Protein AF-A0A850C2I6-F1 (afdb_monomer_lite)

Radius of gyration: 35.93 Å; chains: 1; bounding box: 97×72×107 Å

Foldseek 3Di:
DDDDDDDDDDDDDDDDDDDDDDDDDDDDDDDDDDDDDDDDDDDDDDDDDDDDDDDDDDDDQDWFKKFFQAWWFWFQDQFPQGDGQDIDGHGDIWTFAEAAPLRQWTWTQACSYDVRITIIGNVRIGGPPDDPHYHDPDDDDDDQQFKKFFQAWWFWFQFADPPGDGQDITHGGGMWRFQAAALVLQKTKTQACSYDVRITITGVVRIDIPCSQQGFHADRVGDRPGGGDHDDDDDDDDDDDDAAPDQPDDPVRHPDDDDDDPDDDDDDDDDPSHRPPLDDLVVLVVVLVVVVVVQPDPPADDDVQAGEDEDECCQPRPCSQVSLVSSQVVCVVSVGPGHQYEYEQFLDDGHPPVVSHQAYEYAPPRNVVRPDDDPVNVVVVVVVLVVQVVCCVVPVDRPDAAAEDELLVSLVSLLPDQADARYAREAFDFWWLCVVQPRNGIYGYPDDDLVSRLVSLLSSVVSCVVRVNPHYHYQDCDPVNTPGHCDADPPQGNSSVVSNVVSVVVVVVVD

Structure (mmCIF, N/CA/C/O backbone):
data_AF-A0A850C2I6-F1
#
_entry.id   AF-A0A850C2I6-F1
#
loop_
_atom_site.group_PDB
_atom_site.id
_atom_site.type_symbol
_atom_site.label_atom_id
_atom_site.label_alt_id
_atom_site.label_comp_id
_atom_site.label_asym_id
_atom_site.label_entity_id
_atom_site.label_seq_id
_atom_site.pdbx_PDB_ins_code
_atom_site.Cartn_x
_atom_site.Cartn_y
_atom_site.Cartn_z
_atom_site.occupancy
_atom_site.B_iso_or_equiv
_atom_site.auth_seq_id
_atom_site.auth_comp_id
_atom_site.auth_asym_id
_atom_site.auth_atom_id
_atom_site.pdbx_PDB_model_num
ATOM 1 N N . MET A 1 1 ? 67.016 37.677 40.733 1.00 34.78 1 MET A N 1
ATOM 2 C CA . MET A 1 1 ? 68.246 36.858 40.637 1.00 34.78 1 MET A CA 1
ATOM 3 C C . MET A 1 1 ? 67.847 35.564 39.939 1.00 34.78 1 MET A C 1
ATOM 5 O O . MET A 1 1 ? 66.999 34.876 40.475 1.00 34.78 1 MET A O 1
ATOM 9 N N . SER A 1 2 ? 68.104 35.482 38.627 1.00 32.34 2 SER A N 1
ATOM 10 C CA . SER A 1 2 ? 69.107 34.589 37.995 1.00 32.34 2 SER A CA 1
ATOM 11 C C . SER A 1 2 ? 68.647 33.124 37.946 1.00 32.34 2 SER A C 1
ATOM 13 O O . SER A 1 2 ? 68.238 32.608 38.970 1.00 32.34 2 SER A O 1
ATOM 15 N N . SER A 1 3 ? 68.717 32.350 36.866 1.00 33.16 3 SER A N 1
ATOM 16 C CA . SER A 1 3 ? 68.991 32.517 35.432 1.00 33.16 3 SER A CA 1
ATOM 17 C C . SER A 1 3 ? 68.744 31.123 34.810 1.00 33.16 3 SER A C 1
ATOM 19 O O . SER A 1 3 ? 68.900 30.121 35.499 1.00 33.16 3 SER A O 1
ATOM 21 N N . ALA A 1 4 ? 68.335 31.111 33.540 1.00 38.41 4 ALA A N 1
ATOM 22 C CA . ALA A 1 4 ? 68.356 30.071 32.498 1.00 38.41 4 ALA A CA 1
ATOM 23 C C . ALA A 1 4 ? 68.972 28.670 32.750 1.00 38.41 4 ALA A C 1
ATOM 25 O O . ALA A 1 4 ? 69.993 28.557 33.411 1.00 38.41 4 ALA A O 1
ATOM 26 N N . ILE A 1 5 ? 68.439 27.659 32.029 1.00 30.92 5 ILE A N 1
ATOM 27 C CA . ILE A 1 5 ? 69.133 26.611 31.215 1.00 30.92 5 ILE A CA 1
ATOM 28 C C . ILE A 1 5 ? 68.029 25.711 30.591 1.00 30.92 5 ILE A C 1
ATOM 30 O O . ILE A 1 5 ? 67.216 25.155 31.316 1.00 30.92 5 ILE A O 1
ATOM 34 N N . LYS A 1 6 ? 67.718 25.810 29.286 1.00 30.16 6 LYS A N 1
ATOM 35 C CA . LYS A 1 6 ? 68.297 25.148 28.083 1.00 30.16 6 LYS A CA 1
ATOM 36 C C . LYS A 1 6 ? 68.003 23.636 27.921 1.00 30.16 6 LYS A C 1
ATOM 38 O O . LYS A 1 6 ? 68.657 22.797 28.517 1.00 30.16 6 LYS A O 1
ATOM 43 N N . THR A 1 7 ? 67.020 23.366 27.057 1.00 28.12 7 THR A N 1
ATOM 44 C CA . THR A 1 7 ? 66.983 22.520 25.837 1.00 28.12 7 THR A CA 1
ATOM 45 C C . THR A 1 7 ? 67.950 21.328 25.618 1.00 28.12 7 THR A C 1
ATOM 47 O O . THR A 1 7 ? 69.162 21.517 25.647 1.00 28.12 7 THR A O 1
ATOM 50 N N . PHE A 1 8 ? 67.352 20.209 25.145 1.00 28.72 8 PHE A N 1
ATOM 51 C CA . PHE A 1 8 ? 67.707 19.287 24.020 1.00 28.72 8 PHE A CA 1
ATOM 52 C C . PHE A 1 8 ? 67.906 17.772 24.316 1.00 28.72 8 PHE A C 1
ATOM 54 O O . PHE A 1 8 ? 68.441 17.405 25.353 1.00 28.72 8 PHE A O 1
ATOM 61 N N . LEU A 1 9 ? 67.547 16.967 23.287 1.00 24.50 9 LEU A N 1
ATOM 62 C CA . LEU A 1 9 ? 67.696 15.510 22.994 1.00 24.50 9 LEU A CA 1
ATOM 63 C C . LEU A 1 9 ? 66.529 14.593 23.432 1.00 24.50 9 LEU A C 1
ATOM 65 O O . LEU A 1 9 ? 66.281 14.470 24.621 1.00 24.50 9 LEU A O 1
ATOM 69 N N . LEU A 1 10 ? 65.669 14.015 22.567 1.00 28.14 10 LEU A N 1
ATOM 70 C CA . LEU A 1 10 ? 65.747 13.301 21.258 1.00 28.14 10 LEU A CA 1
ATOM 71 C C . LEU A 1 10 ? 66.178 11.819 21.381 1.00 28.14 10 LEU A C 1
ATOM 73 O O . LEU A 1 10 ? 67.096 11.547 22.145 1.00 28.14 10 LEU A O 1
ATOM 77 N N . ILE A 1 11 ? 65.528 10.938 20.579 1.00 27.48 11 ILE A N 1
ATOM 78 C CA . ILE A 1 11 ? 65.578 9.443 20.428 1.00 27.48 11 ILE A CA 1
ATOM 79 C C . ILE A 1 11 ? 64.220 8.823 20.873 1.00 27.48 11 ILE A C 1
ATOM 81 O O . ILE A 1 11 ? 63.772 9.133 21.967 1.00 27.48 11 ILE A O 1
ATOM 85 N N . ALA A 1 12 ? 63.442 8.000 20.144 1.00 27.25 12 ALA A N 1
ATOM 86 C CA . ALA A 1 12 ? 63.592 7.145 18.948 1.00 27.25 12 ALA A CA 1
ATOM 87 C C . ALA A 1 12 ? 62.207 6.934 18.260 1.00 27.25 12 ALA A C 1
ATOM 89 O O . ALA A 1 12 ? 61.214 6.709 18.943 1.00 27.25 12 ALA A O 1
ATOM 90 N N . SER A 1 13 ? 62.071 7.188 16.950 1.00 29.03 13 SER A N 1
ATOM 91 C CA . SER A 1 13 ? 61.830 6.244 15.826 1.00 29.03 13 SER A CA 1
ATOM 92 C C . SER A 1 13 ? 60.825 5.087 16.019 1.00 29.03 13 SER A C 1
ATOM 94 O O . SER A 1 13 ? 61.103 4.186 16.801 1.00 29.03 13 SER A O 1
ATOM 96 N N . LEU A 1 14 ? 59.781 5.015 15.170 1.00 31.20 14 LEU A N 1
ATOM 97 C CA . LEU A 1 14 ? 59.630 3.949 14.155 1.00 31.20 14 LEU A CA 1
ATOM 98 C C . LEU A 1 14 ? 58.501 4.236 13.122 1.00 31.20 14 LEU A C 1
ATOM 100 O O . LEU A 1 14 ? 57.325 4.291 13.460 1.00 31.20 14 LEU A O 1
ATOM 104 N N . LEU A 1 15 ? 58.938 4.385 11.863 1.00 31.48 15 LEU A N 1
ATOM 105 C CA . LEU A 1 15 ? 58.393 3.875 10.588 1.00 31.48 15 LEU A CA 1
ATOM 106 C C . LEU A 1 15 ? 56.924 4.149 10.188 1.00 31.48 15 LEU A C 1
ATOM 108 O O . LEU A 1 15 ? 56.025 3.366 10.475 1.00 31.48 15 LEU A O 1
ATOM 112 N N . LEU A 1 16 ? 56.738 5.173 9.344 1.00 32.41 16 LEU A N 1
ATOM 113 C CA . LEU A 1 16 ? 55.673 5.235 8.333 1.00 32.41 16 LEU A CA 1
ATOM 114 C C . LEU A 1 16 ? 56.312 5.030 6.953 1.00 32.41 16 LEU A C 1
ATOM 116 O O . LEU A 1 16 ? 57.148 5.827 6.527 1.00 32.41 16 LEU A O 1
ATOM 120 N N . SER A 1 17 ? 55.936 3.949 6.276 1.00 35.84 17 SER A N 1
ATOM 121 C CA . SER A 1 17 ? 56.371 3.599 4.922 1.00 35.84 17 SER A CA 1
ATOM 122 C C . SER A 1 17 ? 55.195 3.682 3.951 1.00 35.84 17 SER A C 1
ATOM 124 O O . SER A 1 17 ? 54.240 2.942 4.154 1.00 35.84 17 SER A O 1
ATOM 126 N N . GLY A 1 18 ? 55.341 4.517 2.908 1.00 33.16 18 GLY A N 1
ATOM 127 C CA . GLY A 1 18 ? 54.742 4.408 1.561 1.00 33.16 18 GLY A CA 1
ATOM 128 C C . GLY A 1 18 ? 53.208 4.466 1.473 1.00 33.16 18 GLY A C 1
ATOM 129 O O . GLY A 1 18 ? 52.499 4.037 2.361 1.00 33.16 18 GLY A O 1
ATOM 130 N N . CYS A 1 19 ? 52.564 4.985 0.439 1.00 33.19 19 CYS A N 1
ATOM 131 C CA . CYS A 1 19 ? 52.992 5.541 -0.832 1.00 33.19 19 CYS A CA 1
ATOM 132 C C . CYS A 1 19 ? 51.952 6.591 -1.243 1.00 33.19 19 CYS A C 1
ATOM 134 O O . CYS A 1 19 ? 50.775 6.502 -0.893 1.00 33.19 19 CYS A O 1
ATOM 136 N N . SER A 1 20 ? 52.408 7.584 -1.994 1.00 38.00 20 SER A N 1
ATOM 137 C CA . SER A 1 20 ? 51.602 8.621 -2.625 1.00 38.00 20 SER A CA 1
ATOM 138 C C . SER A 1 20 ? 50.494 8.012 -3.495 1.00 38.00 20 SER A C 1
ATOM 140 O O . SER A 1 20 ? 50.785 7.263 -4.423 1.00 38.00 20 SER A O 1
ATOM 142 N N . ILE A 1 21 ? 49.231 8.348 -3.218 1.00 35.97 21 ILE A N 1
ATOM 143 C CA . ILE A 1 21 ? 48.127 8.149 -4.163 1.00 35.97 21 ILE A CA 1
ATOM 144 C C . ILE A 1 21 ? 48.178 9.302 -5.166 1.00 35.97 21 ILE A C 1
ATOM 146 O O . ILE A 1 21 ? 47.987 10.463 -4.803 1.00 35.97 21 ILE A O 1
ATOM 150 N N . THR A 1 22 ? 48.450 8.975 -6.425 1.00 36.81 22 THR A N 1
ATOM 151 C CA . THR A 1 22 ? 48.275 9.882 -7.559 1.00 36.81 22 THR A CA 1
ATOM 152 C C . THR A 1 22 ? 46.883 9.646 -8.129 1.00 36.81 22 THR A C 1
ATOM 154 O O . THR A 1 22 ? 46.595 8.568 -8.637 1.00 36.81 22 THR A O 1
ATOM 157 N N . ILE A 1 23 ? 46.015 10.650 -8.033 1.00 35.59 23 ILE A N 1
ATOM 158 C CA . ILE A 1 23 ? 44.737 10.676 -8.748 1.00 35.59 23 ILE A CA 1
ATOM 159 C C . ILE A 1 23 ? 45.027 11.227 -10.147 1.00 35.59 23 ILE A C 1
ATOM 161 O O . ILE A 1 23 ? 45.430 12.383 -10.274 1.00 35.59 23 ILE A O 1
ATOM 165 N N . GLN A 1 24 ? 44.852 10.411 -11.188 1.00 31.45 24 GLN A N 1
ATOM 166 C CA . GLN A 1 24 ? 44.794 10.893 -12.568 1.00 31.45 24 GLN A CA 1
ATOM 167 C C . GLN A 1 24 ? 43.338 11.182 -12.931 1.00 31.45 24 GLN A C 1
ATOM 169 O O . GLN A 1 24 ? 42.506 10.284 -13.006 1.00 31.45 24 GLN A O 1
ATOM 174 N N . THR A 1 25 ? 43.047 12.458 -13.159 1.00 36.81 25 THR A N 1
ATOM 175 C CA . THR A 1 25 ? 41.861 12.924 -13.877 1.00 36.81 25 THR A CA 1
ATOM 176 C C . THR A 1 25 ? 42.320 13.388 -15.253 1.00 36.81 25 THR A C 1
ATOM 178 O O . THR A 1 25 ? 42.954 14.439 -15.353 1.00 36.81 25 THR A O 1
ATOM 181 N N . GLU A 1 26 ? 42.033 12.625 -16.305 1.00 35.72 26 GLU A N 1
ATOM 182 C CA . GLU A 1 26 ? 42.170 13.118 -17.677 1.00 35.72 26 GLU A CA 1
ATOM 183 C C . GLU A 1 26 ? 40.844 13.737 -18.126 1.00 35.72 26 GLU A C 1
ATOM 185 O O . GLU A 1 26 ? 39.823 13.063 -18.230 1.00 35.72 26 GLU A O 1
ATOM 190 N N . PHE A 1 27 ? 40.870 15.046 -18.376 1.00 42.84 27 PHE A N 1
ATOM 191 C CA . PHE A 1 27 ? 39.831 15.753 -19.117 1.00 42.84 27 PHE A CA 1
ATOM 192 C C . PHE A 1 27 ? 40.335 15.960 -20.552 1.00 42.84 27 PHE A C 1
ATOM 194 O O . PHE A 1 27 ? 41.453 16.462 -20.718 1.00 42.84 27 PHE A O 1
ATOM 201 N N . PRO A 1 28 ? 39.555 15.649 -21.602 1.00 44.72 28 PRO A N 1
ATOM 202 C CA . PRO A 1 28 ? 39.941 16.021 -22.955 1.00 44.72 28 PRO A CA 1
ATOM 203 C C . PRO A 1 28 ? 39.934 17.551 -23.099 1.00 44.72 28 PRO A C 1
ATOM 205 O O . PRO A 1 28 ? 38.946 18.226 -22.808 1.00 44.72 28 PRO A O 1
ATOM 208 N N . THR A 1 29 ? 41.066 18.102 -23.541 1.00 39.16 29 THR A N 1
ATOM 209 C CA . THR A 1 29 ? 41.227 19.531 -23.846 1.00 39.16 29 THR A CA 1
ATOM 210 C C . THR A 1 29 ? 40.663 19.831 -25.242 1.00 39.16 29 THR A C 1
ATOM 212 O O . THR A 1 29 ? 40.948 19.082 -26.178 1.00 39.16 29 THR A O 1
ATOM 215 N N . PRO A 1 30 ? 39.899 20.923 -25.421 1.00 46.47 30 PRO A N 1
ATOM 216 C CA . PRO A 1 30 ? 39.322 21.298 -26.708 1.00 46.47 30 PRO A CA 1
ATOM 217 C C . PRO A 1 30 ? 40.388 21.843 -27.670 1.00 46.47 30 PRO A C 1
ATOM 219 O O . PRO A 1 30 ? 41.152 22.747 -27.328 1.00 46.47 30 PRO A O 1
ATOM 222 N N . THR A 1 31 ? 40.420 21.329 -28.900 1.00 40.97 31 THR A N 1
ATOM 223 C CA . THR A 1 31 ? 41.246 21.885 -29.982 1.00 40.97 31 THR A CA 1
ATOM 224 C C . THR A 1 31 ? 40.537 23.076 -30.633 1.00 40.97 31 THR A C 1
ATOM 226 O O . THR A 1 31 ? 39.399 22.969 -31.086 1.00 40.97 31 THR A O 1
ATOM 229 N N . ALA A 1 32 ? 41.220 24.222 -30.663 1.00 43.06 32 ALA A N 1
ATOM 230 C CA . ALA A 1 32 ? 40.790 25.463 -31.310 1.00 43.06 32 ALA A CA 1
ATOM 231 C C . ALA A 1 32 ? 41.057 25.445 -32.841 1.00 43.06 32 ALA A C 1
ATOM 233 O O . ALA A 1 32 ? 41.843 24.620 -33.312 1.00 43.06 32 ALA A O 1
ATOM 234 N N . PRO A 1 33 ? 40.412 26.328 -33.631 1.00 47.94 33 PRO A N 1
ATOM 235 C CA . PRO A 1 33 ? 40.212 26.143 -35.067 1.00 47.94 33 PRO A CA 1
ATOM 236 C C . PRO A 1 33 ? 41.362 26.693 -35.924 1.00 47.94 33 PRO A C 1
ATOM 238 O O . PRO A 1 33 ? 42.059 27.631 -35.536 1.00 47.94 33 PRO A O 1
ATOM 241 N N . ILE A 1 34 ? 41.501 26.157 -37.139 1.00 43.28 34 ILE A N 1
ATOM 242 C CA . ILE A 1 34 ? 42.380 26.696 -38.188 1.00 43.28 34 ILE A CA 1
ATOM 243 C C . ILE A 1 34 ? 41.547 27.623 -39.095 1.00 43.28 34 ILE A C 1
ATOM 245 O O . ILE A 1 34 ? 40.468 27.213 -39.528 1.00 43.28 34 ILE A O 1
ATOM 249 N N . PRO A 1 35 ? 42.007 28.847 -39.419 1.00 50.50 35 PRO A N 1
ATOM 250 C CA . PRO A 1 35 ? 41.309 29.735 -40.338 1.00 50.50 35 PRO A CA 1
ATOM 251 C C . PRO A 1 35 ? 41.769 29.491 -41.780 1.00 50.50 35 PRO A C 1
ATOM 253 O O . PRO A 1 35 ? 42.966 29.498 -42.063 1.00 50.50 35 PRO A O 1
ATOM 256 N N . VAL A 1 36 ? 40.826 29.358 -42.714 1.00 38.47 36 VAL A N 1
ATOM 257 C CA . VAL A 1 36 ? 41.088 29.560 -44.146 1.00 38.47 36 VAL A CA 1
ATOM 258 C C . VAL A 1 36 ? 39.922 30.349 -44.733 1.00 38.47 36 VAL A C 1
ATOM 260 O O . VAL A 1 36 ? 38.773 29.913 -44.693 1.00 38.47 36 VAL A O 1
ATOM 263 N N . THR A 1 37 ? 40.227 31.537 -45.249 1.00 36.25 37 THR A N 1
ATOM 264 C CA . THR A 1 37 ? 39.271 32.474 -45.847 1.00 36.25 37 THR A CA 1
ATOM 265 C C . THR A 1 37 ? 39.436 32.507 -47.370 1.00 36.25 37 THR A C 1
ATOM 267 O O . THR A 1 37 ? 40.558 32.456 -47.864 1.00 36.25 37 THR A O 1
ATOM 270 N N . ALA A 1 38 ? 38.296 32.726 -48.044 1.00 35.28 38 ALA A N 1
ATOM 271 C CA . ALA A 1 38 ? 38.068 33.269 -49.396 1.00 35.28 38 ALA A CA 1
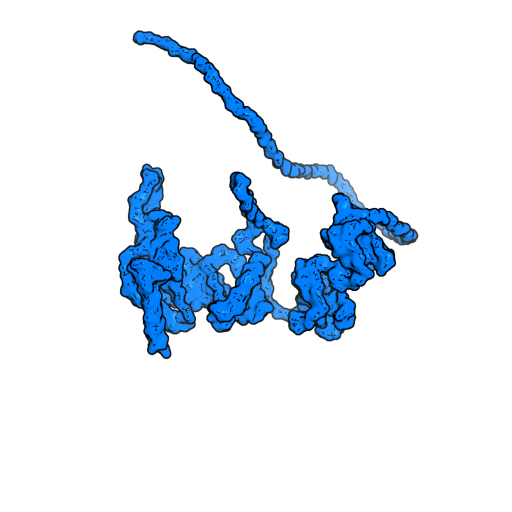ATOM 272 C C . ALA A 1 38 ? 37.863 32.300 -50.588 1.00 35.28 38 ALA A C 1
ATOM 274 O O . ALA A 1 38 ? 38.775 31.981 -51.340 1.00 35.28 38 ALA A O 1
ATOM 275 N N . THR A 1 39 ? 36.580 31.958 -50.786 1.00 47.75 39 THR A N 1
ATOM 276 C CA . THR A 1 39 ? 35.733 32.219 -51.983 1.00 47.75 39 THR A CA 1
ATOM 277 C C . THR A 1 39 ? 36.267 31.980 -53.400 1.00 47.75 39 THR A C 1
ATOM 279 O O . THR A 1 39 ? 37.060 32.785 -53.873 1.00 47.75 39 THR A O 1
ATOM 282 N N . LEU A 1 40 ? 35.603 31.069 -54.138 1.00 40.97 40 LEU A N 1
ATOM 283 C CA . LEU A 1 40 ? 34.998 31.303 -55.471 1.00 40.97 40 LEU A CA 1
ATOM 284 C C . LEU A 1 40 ? 33.783 30.349 -55.705 1.00 40.97 40 LEU A C 1
ATOM 286 O O . LEU A 1 40 ? 33.758 29.266 -55.120 1.00 40.97 40 LEU A O 1
ATOM 290 N N . PRO A 1 41 ? 32.762 30.747 -56.502 1.00 47.50 41 PRO A N 1
ATOM 291 C CA . PRO A 1 41 ? 31.489 30.024 -56.689 1.00 47.50 41 PRO A CA 1
ATOM 292 C C . PRO A 1 41 ? 31.565 28.842 -57.688 1.00 47.50 41 PRO A C 1
ATOM 294 O O . PRO A 1 41 ? 32.517 28.754 -58.465 1.00 47.50 41 PRO A O 1
ATOM 297 N N . PRO A 1 42 ? 30.569 27.926 -57.687 1.00 47.22 42 PRO A N 1
ATOM 298 C CA . PRO A 1 42 ? 30.652 26.630 -58.364 1.00 47.22 42 PRO A CA 1
ATOM 299 C C . PRO A 1 42 ? 30.435 26.710 -59.881 1.00 47.22 42 PRO A C 1
ATOM 301 O O . PRO A 1 42 ? 29.573 27.439 -60.365 1.00 47.22 42 PRO A O 1
ATOM 304 N N . THR A 1 43 ? 31.169 25.876 -60.623 1.00 42.34 43 THR A N 1
ATOM 305 C CA . THR A 1 43 ? 30.879 25.523 -62.023 1.00 42.34 43 THR A CA 1
ATOM 306 C C . THR A 1 43 ? 30.516 24.040 -62.073 1.00 42.34 43 THR A C 1
ATOM 308 O O . THR A 1 43 ? 31.260 23.210 -61.554 1.00 42.34 43 THR A O 1
ATOM 311 N N . SER A 1 44 ? 29.359 23.702 -62.645 1.00 46.34 44 SER A N 1
ATOM 312 C CA . SER A 1 44 ? 28.890 22.324 -62.799 1.00 46.34 44 SER A CA 1
ATOM 313 C C . SER A 1 44 ? 29.487 21.666 -64.048 1.00 46.34 44 SER A C 1
ATOM 315 O O . SER A 1 44 ? 29.383 22.193 -65.154 1.00 46.34 44 SER A O 1
ATOM 317 N N . THR A 1 45 ? 30.059 20.474 -63.868 1.00 41.09 45 THR A N 1
ATOM 318 C CA . THR A 1 45 ? 30.574 19.605 -64.941 1.00 41.09 45 THR A CA 1
ATOM 319 C C . THR A 1 45 ? 29.838 18.256 -64.862 1.00 41.09 45 THR A C 1
ATOM 321 O O . THR A 1 45 ? 29.598 17.778 -63.750 1.00 41.09 45 THR A O 1
ATOM 324 N N . PRO A 1 46 ? 29.413 17.653 -65.990 1.00 45.25 46 PRO A N 1
ATOM 325 C CA . PRO A 1 46 ? 28.479 16.524 -65.995 1.00 45.25 46 PRO A CA 1
ATOM 326 C C . PRO A 1 46 ? 29.101 15.205 -65.506 1.00 45.25 46 PRO A C 1
ATOM 328 O O . PRO A 1 46 ? 30.296 14.959 -65.663 1.00 45.25 46 PRO A O 1
ATOM 331 N N . ARG A 1 47 ? 28.251 14.348 -64.924 1.00 44.66 47 ARG A N 1
ATOM 332 C CA . ARG A 1 47 ? 28.608 13.060 -64.307 1.00 44.66 47 ARG A CA 1
ATOM 333 C C . ARG A 1 47 ? 28.920 11.983 -65.369 1.00 44.66 47 ARG A C 1
ATOM 335 O O . ARG A 1 47 ? 28.064 11.744 -66.221 1.00 44.66 47 ARG A O 1
ATOM 342 N N . PRO A 1 48 ? 30.077 11.297 -65.307 1.00 46.69 48 PRO A N 1
ATOM 343 C CA . PRO A 1 48 ? 30.344 10.099 -66.103 1.00 46.69 48 PRO A CA 1
ATOM 344 C C . PRO A 1 48 ? 29.561 8.883 -65.575 1.00 46.69 48 PRO A C 1
ATOM 346 O O . PRO A 1 48 ? 29.307 8.762 -64.377 1.00 46.69 48 PRO A O 1
ATOM 349 N N . SER A 1 49 ? 29.162 7.998 -66.491 1.00 47.09 49 SER A N 1
ATOM 350 C CA . SER A 1 49 ? 28.461 6.738 -66.209 1.00 47.09 49 SER A CA 1
ATOM 351 C C . SER A 1 49 ? 29.482 5.598 -66.115 1.00 47.09 49 SER A C 1
ATOM 353 O O . SER A 1 49 ? 30.308 5.456 -67.017 1.00 47.09 49 SER A O 1
ATOM 355 N N . GLU A 1 50 ? 29.456 4.816 -65.034 1.00 42.03 50 GLU A N 1
ATOM 356 C CA . GLU A 1 50 ? 30.394 3.708 -64.809 1.00 42.03 50 GLU A CA 1
ATOM 357 C C . GLU A 1 50 ? 29.867 2.379 -65.370 1.00 42.03 50 GLU A C 1
ATOM 359 O O . GLU A 1 50 ? 28.686 2.055 -65.279 1.00 42.03 50 GLU A O 1
ATOM 364 N N . THR A 1 51 ? 30.789 1.617 -65.961 1.00 37.97 51 THR A N 1
ATOM 365 C CA . THR A 1 51 ? 30.613 0.238 -66.436 1.00 37.97 51 THR A CA 1
ATOM 366 C C . THR A 1 51 ? 30.930 -0.731 -65.292 1.00 37.97 51 THR A C 1
ATOM 368 O O . THR A 1 51 ? 31.944 -0.555 -64.621 1.00 37.97 51 THR A O 1
ATOM 371 N N . SER A 1 52 ? 30.097 -1.752 -65.072 1.00 34.38 52 SER A N 1
ATOM 372 C CA . SER A 1 52 ? 30.237 -2.714 -63.966 1.00 34.38 52 SER A CA 1
ATOM 373 C C . SER A 1 52 ? 31.429 -3.670 -64.133 1.00 34.38 52 SER A C 1
ATOM 375 O O . SER A 1 52 ? 31.583 -4.304 -65.179 1.00 34.38 52 SER A O 1
ATOM 377 N N . THR A 1 53 ? 32.230 -3.817 -63.077 1.00 35.94 53 THR A N 1
ATOM 378 C CA . THR A 1 53 ? 33.341 -4.776 -62.924 1.00 35.94 53 THR A CA 1
ATOM 379 C C . THR A 1 53 ? 32.851 -6.205 -62.615 1.00 35.94 53 THR A C 1
ATOM 381 O O . THR A 1 53 ? 31.756 -6.370 -62.076 1.00 35.94 53 THR A O 1
ATOM 384 N N . PRO A 1 54 ? 33.637 -7.258 -62.938 1.00 39.56 54 PRO A N 1
ATOM 385 C CA . PRO A 1 54 ? 33.260 -8.647 -62.674 1.00 39.56 54 PRO A CA 1
ATOM 386 C C . PRO A 1 54 ? 33.317 -8.980 -61.169 1.00 39.56 54 PRO A C 1
ATOM 388 O O . PRO A 1 54 ? 34.113 -8.373 -60.446 1.00 39.56 54 PRO A O 1
ATOM 391 N N . PRO A 1 55 ? 32.494 -9.935 -60.690 1.00 39.28 55 PRO A N 1
ATOM 392 C CA . PRO A 1 55 ? 32.344 -10.206 -59.265 1.00 39.28 55 PRO A CA 1
ATOM 393 C C . PRO A 1 55 ? 33.629 -10.795 -58.649 1.00 39.28 55 PRO A C 1
ATOM 395 O O . PRO A 1 55 ? 34.275 -11.644 -59.271 1.00 39.28 55 PRO A O 1
ATOM 398 N N . PRO A 1 56 ? 34.009 -10.365 -57.433 1.00 37.19 56 PRO A N 1
ATOM 399 C CA . PRO A 1 56 ? 35.170 -10.882 -56.716 1.00 37.19 56 PRO A CA 1
ATOM 400 C C . PRO A 1 56 ? 34.935 -12.314 -56.206 1.00 37.19 56 PRO A C 1
ATOM 402 O O . PRO A 1 56 ? 33.827 -12.673 -55.810 1.00 37.19 56 PRO A O 1
ATOM 405 N N . SER A 1 57 ? 35.992 -13.133 -56.187 1.00 38.31 57 SER A N 1
ATOM 406 C CA . SER A 1 57 ? 35.976 -14.480 -55.599 1.00 38.31 57 SER A CA 1
ATOM 407 C C . SER A 1 57 ? 35.664 -14.434 -54.098 1.00 38.31 57 SER A C 1
ATOM 409 O O . SER A 1 57 ? 36.228 -13.612 -53.375 1.00 38.31 57 SER A O 1
ATOM 411 N N . ALA A 1 58 ? 34.795 -15.337 -53.630 1.00 36.94 58 ALA A N 1
ATOM 412 C CA . ALA A 1 58 ? 34.350 -15.402 -52.238 1.00 36.94 58 ALA A CA 1
ATOM 413 C C . ALA A 1 58 ? 35.513 -15.678 -51.253 1.00 36.94 58 ALA A C 1
ATOM 415 O O . ALA A 1 58 ? 36.395 -16.490 -51.558 1.00 36.94 58 ALA A O 1
ATOM 416 N N . PRO A 1 59 ? 35.533 -15.031 -50.071 1.00 38.97 59 PRO A N 1
ATOM 417 C CA . PRO A 1 59 ? 36.595 -15.195 -49.081 1.00 38.97 59 PRO A CA 1
ATOM 418 C C . PRO A 1 59 ? 36.628 -16.625 -48.520 1.00 38.97 59 PRO A C 1
ATOM 420 O O . PRO A 1 59 ? 35.607 -17.175 -48.114 1.00 38.97 59 PRO A O 1
ATOM 423 N N . THR A 1 60 ? 37.819 -17.229 -48.462 1.00 45.16 60 THR A N 1
ATOM 424 C CA . THR A 1 60 ? 38.045 -18.490 -47.738 1.00 45.16 60 THR A CA 1
ATOM 425 C C . THR A 1 60 ? 38.138 -18.178 -46.244 1.00 45.16 60 THR A C 1
ATOM 427 O O . THR A 1 60 ? 39.144 -17.643 -45.785 1.00 45.16 60 THR A O 1
ATOM 430 N N . ILE A 1 61 ? 37.069 -18.461 -45.498 1.00 58.03 61 ILE A N 1
ATOM 431 C CA . ILE A 1 61 ? 37.010 -18.295 -44.039 1.00 58.03 61 ILE A CA 1
ATOM 432 C C . ILE A 1 61 ? 37.889 -19.381 -43.403 1.00 58.03 61 ILE A C 1
ATOM 434 O O . ILE A 1 61 ? 37.683 -20.566 -43.660 1.00 58.03 61 ILE A O 1
ATOM 438 N N . VAL A 1 62 ? 38.874 -18.996 -42.588 1.00 69.38 62 VAL A N 1
ATOM 439 C CA . VAL A 1 62 ? 39.657 -19.955 -41.794 1.00 69.38 62 VAL A CA 1
ATOM 440 C C . VAL A 1 62 ? 38.803 -20.372 -40.588 1.00 69.38 62 VAL A C 1
ATOM 442 O O . VAL A 1 62 ? 38.446 -19.497 -39.799 1.00 69.38 62 VAL A O 1
ATOM 445 N N . PRO A 1 63 ? 38.436 -21.659 -40.431 1.00 78.00 63 PRO A N 1
ATOM 446 C CA . PRO A 1 63 ? 37.623 -22.100 -39.303 1.00 78.00 63 PRO A CA 1
ATOM 447 C C . PRO A 1 63 ? 38.398 -22.006 -37.983 1.00 78.00 63 PRO A C 1
ATOM 449 O O . PRO A 1 63 ? 39.555 -22.424 -37.898 1.00 78.00 63 PRO A O 1
ATOM 452 N N . VAL A 1 64 ? 37.737 -21.510 -36.941 1.00 87.25 64 VAL A N 1
ATOM 453 C CA . VAL A 1 64 ? 38.254 -21.452 -35.568 1.00 87.25 64 VAL A CA 1
ATOM 454 C C . VAL A 1 64 ? 37.903 -22.746 -34.837 1.00 87.25 64 VAL A C 1
ATOM 456 O O . VAL A 1 64 ? 36.780 -23.231 -34.951 1.00 87.25 64 VAL A O 1
ATOM 459 N N . GLN A 1 65 ? 38.829 -23.329 -34.073 1.00 87.81 65 GLN A N 1
ATOM 460 C CA . GLN A 1 65 ? 38.497 -24.492 -33.245 1.00 87.81 65 GLN A CA 1
ATOM 461 C C . GLN A 1 65 ? 37.764 -24.091 -31.960 1.00 87.81 65 GLN A C 1
ATOM 463 O O . GLN A 1 65 ? 38.173 -23.165 -31.261 1.00 87.81 65 GLN A O 1
ATOM 468 N N . GLY A 1 66 ? 36.719 -24.847 -31.630 1.00 88.81 66 GLY A N 1
ATOM 469 C CA . GLY A 1 66 ? 36.045 -24.820 -30.336 1.00 88.81 66 GLY A CA 1
ATOM 470 C C . GLY A 1 66 ? 35.913 -26.224 -29.751 1.00 88.81 66 GLY A C 1
ATOM 471 O O . GLY A 1 66 ? 36.009 -27.214 -30.474 1.00 88.81 66 GLY A O 1
ATOM 472 N N . THR A 1 67 ? 35.690 -26.321 -28.444 1.00 91.44 67 THR A N 1
ATOM 473 C CA . THR A 1 67 ? 35.442 -27.585 -27.737 1.00 91.44 67 THR A CA 1
ATOM 474 C C . THR A 1 67 ? 34.106 -27.512 -27.015 1.00 91.44 67 THR A C 1
ATOM 476 O O . THR A 1 67 ? 33.844 -26.558 -26.289 1.00 91.44 67 THR A O 1
ATOM 479 N N . THR A 1 68 ? 33.237 -28.501 -27.204 1.00 89.75 68 THR A N 1
ATOM 480 C CA . THR A 1 68 ? 31.944 -28.536 -26.506 1.00 89.75 68 THR A CA 1
ATOM 481 C C . THR A 1 68 ? 32.130 -28.836 -25.016 1.00 89.75 68 THR A C 1
ATOM 483 O O . THR A 1 68 ? 32.833 -29.777 -24.657 1.00 89.75 68 THR A O 1
ATOM 486 N N . SER A 1 69 ? 31.470 -28.094 -24.126 1.00 86.75 69 SER A N 1
ATOM 487 C CA . SER A 1 69 ? 31.519 -28.349 -22.673 1.00 86.75 69 SER A CA 1
ATOM 488 C C . SER A 1 69 ? 30.475 -29.375 -22.208 1.00 86.75 69 SER A C 1
ATOM 490 O O . SER A 1 69 ? 30.609 -29.988 -21.149 1.00 86.75 69 SER A O 1
ATOM 492 N N . THR A 1 70 ? 29.436 -29.607 -23.015 1.00 86.88 70 THR A N 1
ATOM 493 C CA . THR A 1 70 ? 28.352 -30.562 -22.747 1.00 86.88 70 THR A CA 1
ATOM 494 C C . THR A 1 70 ? 27.854 -31.224 -24.037 1.00 86.88 70 THR A C 1
ATOM 496 O O . THR A 1 70 ? 28.291 -30.883 -25.136 1.00 86.88 70 THR A O 1
ATOM 499 N N . GLN A 1 71 ? 26.949 -32.196 -23.906 1.00 88.69 71 GLN A N 1
ATOM 500 C CA . GLN A 1 71 ? 26.223 -32.765 -25.038 1.00 88.69 71 GLN A CA 1
ATOM 501 C C . GLN A 1 71 ? 25.320 -31.691 -25.657 1.00 88.69 71 GLN A C 1
ATOM 503 O O . GLN A 1 71 ? 24.509 -31.085 -24.957 1.00 88.69 71 GLN A O 1
ATOM 508 N N . LEU A 1 72 ? 25.459 -31.461 -26.962 1.00 88.50 72 LEU A N 1
ATOM 509 C CA . LEU A 1 72 ? 24.889 -30.301 -27.638 1.00 88.50 72 LEU A CA 1
ATOM 510 C C . LEU A 1 72 ? 24.095 -30.702 -28.880 1.00 88.50 72 LEU A C 1
ATOM 512 O O . LEU A 1 72 ? 24.596 -31.423 -29.743 1.00 88.50 72 LEU A O 1
ATOM 516 N N . ASN A 1 73 ? 22.862 -30.208 -28.976 1.00 90.00 73 ASN A N 1
ATOM 517 C CA . ASN A 1 73 ? 22.044 -30.370 -30.173 1.00 90.00 73 ASN A CA 1
ATOM 518 C C . ASN A 1 73 ? 22.608 -29.509 -31.306 1.00 90.00 73 ASN A C 1
ATOM 520 O O . ASN A 1 73 ? 22.847 -28.314 -31.124 1.00 90.00 73 ASN A O 1
ATOM 524 N N . VAL A 1 74 ? 22.774 -30.124 -32.472 1.00 89.75 74 VAL A N 1
ATOM 525 C CA . VAL A 1 74 ? 23.155 -29.468 -33.721 1.00 89.75 74 VAL A CA 1
ATOM 526 C C . VAL A 1 74 ? 21.888 -29.130 -34.479 1.00 89.75 74 VAL A C 1
ATOM 528 O O . VAL A 1 74 ? 21.049 -30.007 -34.688 1.00 89.75 74 VAL A O 1
ATOM 531 N N . ARG A 1 75 ? 21.727 -27.869 -34.869 1.00 89.50 75 ARG A N 1
ATOM 532 C CA . ARG A 1 75 ? 20.472 -27.353 -35.422 1.00 89.50 75 ARG A CA 1
ATOM 533 C C . ARG A 1 75 ? 20.649 -26.763 -36.810 1.00 89.50 75 ARG A C 1
ATOM 535 O O . ARG A 1 75 ? 21.738 -26.311 -37.156 1.00 89.50 75 ARG A O 1
ATOM 542 N N . ALA A 1 76 ? 19.577 -26.788 -37.595 1.00 82.75 76 ALA A N 1
ATOM 543 C CA . ALA A 1 76 ? 19.563 -26.219 -38.941 1.00 82.75 76 ALA A CA 1
ATOM 544 C C . ALA A 1 76 ? 19.674 -24.682 -38.938 1.00 82.75 76 ALA A C 1
ATOM 546 O O . ALA A 1 76 ? 20.384 -24.132 -39.771 1.00 82.75 76 ALA A O 1
ATOM 547 N N . GLU A 1 77 ? 19.065 -24.013 -37.956 1.00 81.88 77 GLU A N 1
ATOM 548 C CA . GLU A 1 77 ? 19.029 -22.553 -37.782 1.00 81.88 77 GLU A CA 1
ATOM 549 C C . GLU A 1 77 ? 19.463 -22.144 -36.354 1.00 81.88 77 GLU A C 1
ATOM 551 O O . GLU A 1 77 ? 19.398 -22.978 -35.438 1.00 81.88 77 GLU A O 1
ATOM 556 N N . PRO A 1 78 ? 19.889 -20.881 -36.118 1.00 79.12 78 PRO A N 1
ATOM 557 C CA . PRO A 1 78 ? 20.327 -20.380 -34.808 1.00 79.12 78 PRO A CA 1
ATOM 558 C C . PRO A 1 78 ? 19.136 -20.114 -33.867 1.00 79.12 78 PRO A C 1
ATOM 560 O O . PRO A 1 78 ? 18.866 -18.987 -33.451 1.00 79.12 78 PRO A O 1
ATOM 563 N N . SER A 1 79 ? 18.379 -21.167 -33.564 1.00 77.94 79 SER A N 1
ATOM 564 C CA . SER A 1 79 ? 17.156 -21.103 -32.767 1.00 77.94 79 SER A CA 1
ATOM 565 C C . SER A 1 79 ? 16.887 -22.414 -32.033 1.00 77.94 79 SER A C 1
ATOM 567 O O . SER A 1 79 ? 17.073 -23.504 -32.580 1.00 77.94 79 SER A O 1
ATOM 569 N N . THR A 1 80 ? 16.394 -22.340 -30.796 1.00 74.81 80 THR A N 1
ATOM 570 C CA . THR A 1 80 ? 16.083 -23.531 -29.987 1.00 74.81 80 THR A CA 1
ATOM 571 C C . THR A 1 80 ? 14.884 -24.345 -30.481 1.00 74.81 80 THR A C 1
ATOM 573 O O . THR A 1 80 ? 14.741 -25.507 -30.087 1.00 74.81 80 THR A O 1
ATOM 576 N N . VAL A 1 81 ? 14.067 -23.785 -31.374 1.00 71.88 81 VAL A N 1
ATOM 577 C CA . VAL A 1 81 ? 12.933 -24.481 -32.009 1.00 71.88 81 VAL A CA 1
ATOM 578 C C . VAL A 1 81 ? 13.254 -25.003 -33.407 1.00 71.88 81 VAL A C 1
ATOM 580 O O . VAL A 1 81 ? 12.430 -25.682 -34.007 1.00 71.88 81 VAL A O 1
ATOM 583 N N . SER A 1 82 ? 14.452 -24.722 -33.925 1.00 76.62 82 SER A N 1
ATOM 584 C CA . SER A 1 82 ? 14.899 -25.260 -35.208 1.00 76.62 82 SER A CA 1
ATOM 585 C C . SER A 1 82 ? 15.013 -26.783 -35.168 1.00 76.62 82 SER A C 1
ATOM 587 O O . SER A 1 82 ? 15.397 -27.360 -34.142 1.00 76.62 82 SER A O 1
ATOM 589 N N . GLU A 1 83 ? 14.808 -27.413 -36.330 1.00 79.50 83 GLU A N 1
ATOM 590 C CA . GLU A 1 83 ? 15.087 -28.831 -36.554 1.00 79.50 83 GLU A CA 1
ATOM 591 C C . GLU A 1 83 ? 16.471 -29.206 -36.006 1.00 79.50 83 GLU A C 1
ATOM 593 O O . GLU A 1 83 ? 17.464 -28.501 -36.222 1.00 79.50 83 GLU A O 1
ATOM 598 N N . THR A 1 84 ? 16.514 -30.312 -35.261 1.00 87.75 84 THR A N 1
ATOM 599 C CA . THR A 1 84 ? 17.753 -30.882 -34.732 1.00 87.75 84 THR A CA 1
ATOM 600 C C . THR A 1 84 ? 18.304 -31.875 -35.746 1.00 87.75 84 THR A C 1
ATOM 602 O O . THR A 1 84 ? 17.724 -32.935 -35.959 1.00 87.75 84 THR A O 1
ATOM 605 N N . LEU A 1 85 ? 19.444 -31.536 -36.339 1.00 87.62 85 LEU A N 1
ATOM 606 C CA . LEU A 1 85 ? 20.142 -32.343 -37.339 1.00 87.62 85 LEU A CA 1
ATOM 607 C C . LEU A 1 85 ? 20.967 -33.469 -36.707 1.00 87.62 85 LEU A C 1
ATOM 609 O O . LEU A 1 85 ? 21.268 -34.471 -37.352 1.00 87.62 85 LEU A O 1
ATOM 613 N N . GLY A 1 86 ? 21.351 -33.310 -35.441 1.00 88.81 86 GLY A N 1
ATOM 614 C CA . GLY A 1 86 ? 22.133 -34.306 -34.727 1.00 88.81 86 GLY A CA 1
ATOM 615 C C . GLY A 1 86 ? 22.539 -33.857 -33.334 1.00 88.81 86 GLY A C 1
ATOM 616 O O . GLY A 1 86 ? 22.073 -32.838 -32.823 1.00 88.81 86 GLY A O 1
ATOM 617 N N . ILE A 1 87 ? 23.415 -34.638 -32.705 1.00 88.62 87 ILE A N 1
ATOM 618 C CA . ILE A 1 87 ? 23.927 -34.358 -31.365 1.00 88.62 87 ILE A CA 1
ATOM 619 C C . ILE A 1 87 ? 25.442 -34.548 -31.355 1.00 88.62 87 ILE A C 1
ATOM 621 O O . ILE A 1 87 ? 25.946 -35.572 -31.815 1.00 88.62 87 ILE A O 1
ATOM 625 N N . ILE A 1 88 ? 26.157 -33.574 -30.800 1.00 90.25 88 ILE A N 1
ATOM 626 C CA . ILE A 1 88 ? 27.598 -33.638 -30.552 1.00 90.25 88 ILE A CA 1
ATOM 627 C C . ILE A 1 88 ? 27.811 -33.953 -29.071 1.00 90.25 88 ILE A C 1
ATOM 629 O O . ILE A 1 88 ? 27.166 -33.369 -28.201 1.00 90.25 88 ILE A O 1
ATOM 633 N N . ALA A 1 89 ? 28.691 -34.906 -28.767 1.00 90.56 89 ALA A N 1
ATOM 634 C CA . ALA A 1 89 ? 29.005 -35.274 -27.389 1.00 90.56 89 ALA A CA 1
ATOM 635 C C . ALA A 1 89 ? 29.812 -34.171 -26.679 1.00 90.56 89 ALA A C 1
ATOM 637 O O . ALA A 1 89 ? 30.470 -33.355 -27.324 1.00 90.56 89 ALA A O 1
ATOM 638 N N . ALA A 1 90 ? 29.805 -34.175 -25.346 1.00 86.12 90 ALA A N 1
ATOM 639 C CA . ALA A 1 90 ? 30.670 -33.302 -24.554 1.00 86.12 90 ALA A CA 1
ATOM 640 C C . ALA A 1 90 ? 32.160 -33.559 -24.850 1.00 86.12 90 ALA A C 1
ATOM 642 O O . ALA A 1 90 ? 32.546 -34.689 -25.151 1.00 86.12 90 ALA A O 1
ATOM 643 N N . ASN A 1 91 ? 32.991 -32.528 -24.702 1.00 88.38 91 ASN A N 1
ATOM 644 C CA . ASN A 1 91 ? 34.437 -32.532 -24.940 1.00 88.38 91 ASN A CA 1
ATOM 645 C C . ASN A 1 91 ? 34.838 -32.898 -26.380 1.00 88.38 91 ASN A C 1
ATOM 647 O O . ASN A 1 91 ? 35.895 -33.488 -26.607 1.00 88.38 91 ASN A O 1
ATOM 651 N N . THR A 1 92 ? 33.994 -32.565 -27.358 1.00 89.88 92 THR A N 1
ATOM 652 C CA . THR A 1 92 ? 34.270 -32.802 -28.780 1.00 89.88 92 THR A CA 1
ATOM 653 C C . THR A 1 92 ? 34.801 -31.525 -29.425 1.00 89.88 92 THR A C 1
ATOM 655 O O . THR A 1 92 ? 34.234 -30.450 -29.231 1.00 89.88 92 THR A O 1
ATOM 658 N N . SER A 1 93 ? 35.875 -31.646 -30.210 1.00 89.06 93 SER A N 1
ATOM 659 C CA . SER A 1 93 ? 36.416 -30.539 -31.007 1.00 89.06 93 SER A CA 1
ATOM 660 C C . SER A 1 93 ? 35.546 -30.293 -32.243 1.00 89.06 93 SER A C 1
ATOM 662 O O . SER A 1 93 ? 35.193 -31.232 -32.960 1.00 89.06 93 SER A O 1
ATOM 664 N N . ILE A 1 94 ? 35.196 -29.030 -32.477 1.00 91.38 94 ILE A N 1
ATOM 665 C CA . ILE A 1 94 ? 34.348 -28.554 -33.574 1.00 91.38 94 ILE A CA 1
ATOM 666 C C . ILE A 1 94 ? 35.001 -27.365 -34.282 1.00 91.38 94 ILE A C 1
ATOM 668 O O . ILE A 1 94 ? 35.828 -26.655 -33.710 1.00 91.38 94 ILE A O 1
ATOM 672 N N . GLN A 1 95 ? 34.622 -27.138 -35.539 1.00 90.62 95 GLN A N 1
ATOM 673 C CA . GLN A 1 95 ? 35.137 -26.041 -36.359 1.00 90.62 95 GLN A CA 1
ATOM 674 C C . GLN A 1 95 ? 34.068 -24.968 -36.551 1.00 90.62 95 GLN A C 1
ATOM 676 O O . GLN A 1 95 ? 33.072 -25.213 -37.224 1.00 90.62 95 GLN A O 1
ATOM 681 N N . ILE A 1 96 ? 34.292 -23.793 -35.969 1.00 91.50 96 ILE A N 1
ATOM 682 C CA . ILE A 1 96 ? 33.429 -22.614 -36.020 1.00 91.50 96 ILE A CA 1
ATOM 683 C C . ILE A 1 96 ? 33.802 -21.770 -37.240 1.00 91.50 96 ILE A C 1
ATOM 685 O O . ILE A 1 96 ? 34.965 -21.431 -37.445 1.00 91.50 96 ILE A O 1
ATOM 689 N N . VAL A 1 97 ? 32.807 -21.406 -38.039 1.00 88.81 97 VAL A N 1
ATOM 690 C CA . VAL A 1 97 ? 32.964 -20.635 -39.283 1.00 88.81 97 VAL A CA 1
ATOM 691 C C . VAL A 1 97 ? 32.186 -19.322 -39.282 1.00 88.81 97 VAL A C 1
ATOM 693 O O . VAL A 1 97 ? 32.372 -18.507 -40.181 1.00 88.81 97 VAL A O 1
ATOM 696 N N . GLY A 1 98 ? 31.343 -19.088 -38.278 1.00 86.31 98 GLY A N 1
ATOM 697 C CA . GLY A 1 98 ? 30.543 -17.874 -38.175 1.00 86.31 98 GLY A CA 1
ATOM 698 C C . GLY A 1 98 ? 29.800 -17.775 -36.850 1.00 86.31 98 GLY A C 1
ATOM 699 O O . GLY A 1 98 ? 29.798 -18.720 -36.060 1.00 86.31 98 GLY A O 1
ATOM 700 N N . ARG A 1 99 ? 29.154 -16.636 -36.616 1.00 86.06 99 ARG A N 1
ATOM 701 C CA . ARG A 1 99 ? 28.264 -16.403 -35.468 1.00 86.06 99 ARG A CA 1
ATOM 702 C C . ARG A 1 99 ? 26.996 -15.687 -35.879 1.00 86.06 99 ARG A C 1
ATOM 704 O O . ARG A 1 99 ? 27.019 -14.953 -36.860 1.00 86.06 99 ARG A O 1
ATOM 711 N N . ASP A 1 100 ? 25.919 -15.855 -35.130 1.00 81.94 100 ASP A N 1
ATOM 712 C CA . ASP A 1 100 ? 24.698 -15.091 -35.376 1.00 81.94 100 ASP A CA 1
ATOM 713 C C . ASP A 1 100 ? 24.891 -13.613 -34.964 1.00 81.94 100 ASP A C 1
ATOM 715 O O . ASP A 1 100 ? 25.829 -13.290 -34.222 1.00 81.94 100 ASP A O 1
ATOM 719 N N . PRO A 1 101 ? 24.014 -12.691 -35.401 1.00 70.75 101 PRO A N 1
ATOM 720 C CA . PRO A 1 101 ? 24.099 -11.276 -35.033 1.00 70.75 101 PRO A CA 1
ATOM 721 C C . PRO A 1 101 ? 24.058 -11.016 -33.522 1.00 70.75 101 PRO A C 1
ATOM 723 O O . PRO A 1 101 ? 24.593 -10.005 -33.068 1.00 70.75 101 PRO A O 1
ATOM 726 N N . GLY A 1 102 ? 23.441 -11.912 -32.746 1.00 62.88 102 GLY A N 1
ATOM 727 C CA . GLY A 1 102 ? 23.398 -11.851 -31.288 1.00 62.88 102 GLY A CA 1
ATOM 728 C C . GLY A 1 102 ? 24.607 -12.479 -30.590 1.00 62.88 102 GLY A C 1
ATOM 729 O O . GLY A 1 102 ? 24.784 -12.246 -29.397 1.00 62.88 102 GLY A O 1
ATOM 730 N N . GLY A 1 103 ? 25.447 -13.241 -31.298 1.00 75.19 103 GLY A N 1
ATOM 731 C CA . GLY A 1 103 ? 26.601 -13.945 -30.730 1.00 75.19 103 GLY A CA 1
ATOM 732 C C . GLY A 1 103 ? 26.245 -15.107 -29.792 1.00 75.19 103 GLY A C 1
ATOM 733 O O . GLY A 1 103 ? 27.097 -15.552 -29.025 1.00 75.19 103 GLY A O 1
ATOM 734 N N . ASN A 1 104 ? 25.005 -15.590 -29.837 1.00 77.81 104 ASN A N 1
ATOM 735 C CA . ASN A 1 104 ? 24.474 -16.662 -28.993 1.00 77.81 104 ASN A CA 1
ATOM 736 C C . ASN A 1 104 ? 24.612 -18.049 -29.632 1.00 77.81 104 ASN A C 1
ATOM 738 O O . ASN A 1 104 ? 24.475 -19.065 -28.946 1.00 77.81 104 ASN A O 1
ATOM 742 N N . TRP A 1 105 ? 24.902 -18.102 -30.928 1.00 87.06 105 TRP A N 1
ATOM 743 C CA . TRP A 1 105 ? 25.054 -19.309 -31.720 1.00 87.06 105 TRP A CA 1
ATOM 744 C C . TRP A 1 105 ? 26.335 -19.249 -32.546 1.00 87.06 105 TRP A C 1
ATOM 746 O O . TRP A 1 105 ? 26.632 -18.256 -33.212 1.00 87.06 105 TRP A O 1
ATOM 756 N N . TRP A 1 106 ? 27.071 -20.357 -32.547 1.00 90.44 106 TRP A N 1
ATOM 757 C CA . TRP A 1 106 ? 28.170 -20.585 -33.474 1.00 90.44 106 TRP A CA 1
ATOM 758 C C . TRP A 1 106 ? 27.665 -21.370 -34.675 1.00 90.44 106 TRP A C 1
ATOM 760 O O . TRP A 1 106 ? 27.037 -22.420 -34.517 1.00 90.44 106 TRP A O 1
ATOM 770 N N . GLN A 1 107 ? 27.986 -20.893 -35.874 1.00 91.31 107 GLN A N 1
ATOM 771 C CA . GLN A 1 107 ? 27.878 -21.702 -37.076 1.00 91.31 107 GLN A CA 1
ATOM 772 C C . GLN A 1 107 ? 29.123 -22.580 -37.165 1.00 91.31 107 GLN A C 1
ATOM 774 O O . GLN A 1 107 ? 30.248 -22.079 -37.126 1.00 91.31 107 GLN A O 1
ATOM 779 N N . ILE A 1 108 ? 28.921 -23.884 -37.288 1.00 92.75 108 ILE A N 1
ATOM 780 C CA . ILE A 1 108 ? 29.969 -24.895 -37.352 1.00 92.75 108 ILE A CA 1
ATOM 781 C C . ILE A 1 108 ? 29.937 -25.636 -38.682 1.00 92.75 108 ILE A C 1
ATOM 783 O O . ILE A 1 108 ? 28.894 -25.714 -39.329 1.00 92.75 108 ILE A O 1
ATOM 787 N N . LEU A 1 109 ? 31.066 -26.225 -39.067 1.00 89.75 109 LEU A N 1
ATOM 788 C CA . LEU A 1 109 ? 31.096 -27.215 -40.139 1.00 89.75 109 LEU A CA 1
ATOM 789 C C . LEU A 1 109 ? 30.467 -28.521 -39.649 1.00 89.75 109 LEU A C 1
ATOM 791 O O . LEU A 1 109 ? 30.883 -29.088 -38.638 1.00 89.75 109 LEU A O 1
ATOM 795 N N . TYR A 1 110 ? 29.453 -28.985 -40.371 1.00 90.06 110 TYR A N 1
ATOM 796 C CA . TYR A 1 110 ? 28.700 -30.187 -40.051 1.00 90.06 110 TYR A CA 1
ATOM 797 C C . TYR A 1 110 ? 28.140 -30.805 -41.333 1.00 90.06 110 TYR A C 1
ATOM 799 O O . TYR A 1 110 ? 27.278 -30.218 -41.983 1.00 90.06 110 TYR A O 1
ATOM 807 N N . GLU A 1 111 ? 28.620 -31.995 -41.703 1.00 84.94 111 GLU A N 1
ATOM 808 C CA . GLU A 1 111 ? 28.330 -32.615 -43.009 1.00 84.94 111 GLU A CA 1
ATOM 809 C C . GLU A 1 111 ? 26.836 -32.845 -43.275 1.00 84.94 111 GLU A C 1
ATOM 811 O O . GLU A 1 111 ? 26.404 -32.778 -44.421 1.00 84.94 111 GLU A O 1
ATOM 816 N N . ALA A 1 112 ? 26.043 -33.096 -42.229 1.00 80.06 112 ALA A N 1
ATOM 817 C CA . ALA A 1 112 ? 24.605 -33.330 -42.357 1.00 80.06 112 ALA A CA 1
ATOM 818 C C . ALA A 1 112 ? 23.765 -32.038 -42.417 1.00 80.06 112 ALA A C 1
ATOM 820 O O . ALA A 1 112 ? 22.545 -32.116 -42.536 1.00 80.06 112 ALA A O 1
ATOM 821 N N . GLY A 1 113 ? 24.390 -30.861 -42.317 1.00 79.50 113 GLY A N 1
ATOM 822 C CA . GLY A 1 113 ? 23.713 -29.570 -42.422 1.00 79.50 113 GLY A CA 1
ATOM 823 C C . GLY A 1 113 ? 23.725 -28.976 -43.831 1.00 79.50 113 GLY A C 1
ATOM 824 O O . GLY A 1 113 ? 24.489 -29.397 -44.704 1.00 79.50 113 GLY A O 1
ATOM 825 N N . ALA A 1 114 ? 22.865 -27.982 -44.064 1.00 75.81 114 ALA A N 1
ATOM 826 C CA . ALA A 1 114 ? 22.792 -27.283 -45.344 1.00 75.81 114 ALA A CA 1
ATOM 827 C C . ALA A 1 114 ? 24.142 -26.619 -45.668 1.00 75.81 114 ALA A C 1
ATOM 829 O O . ALA A 1 114 ? 24.758 -25.984 -44.815 1.00 75.81 114 ALA A O 1
ATOM 830 N N . GLU A 1 115 ? 24.636 -26.822 -46.894 1.00 79.25 115 GLU A N 1
ATOM 831 C CA . GLU A 1 115 ? 25.979 -26.387 -47.325 1.00 79.25 115 GLU A CA 1
ATOM 832 C C . GLU A 1 115 ? 27.137 -26.907 -46.445 1.00 79.25 115 GLU A C 1
ATOM 834 O O . GLU A 1 115 ? 28.213 -26.306 -46.404 1.00 79.25 115 GLU A O 1
ATOM 839 N N . GLY A 1 116 ? 26.930 -28.021 -45.731 1.00 83.38 116 GLY A N 1
ATOM 840 C CA . GLY A 1 116 ? 27.910 -28.572 -44.796 1.00 83.38 116 GLY A CA 1
ATOM 841 C C . GLY A 1 116 ? 28.079 -27.734 -43.527 1.00 83.38 116 GLY A C 1
ATOM 842 O O . GLY A 1 116 ? 29.148 -27.774 -42.913 1.00 83.38 116 GLY A O 1
ATOM 843 N N . LYS A 1 117 ? 27.063 -26.949 -43.145 1.00 88.56 117 LYS A N 1
ATOM 844 C CA . LYS A 1 117 ? 27.075 -26.072 -41.968 1.00 88.56 117 LYS A CA 1
ATOM 845 C C . LYS A 1 117 ? 25.852 -26.302 -41.088 1.00 88.56 117 LYS A C 1
ATOM 847 O O . LYS A 1 117 ? 24.775 -26.628 -41.575 1.00 88.56 117 LYS A O 1
ATOM 852 N N . ALA A 1 118 ? 26.015 -26.088 -39.789 1.00 90.00 118 ALA A N 1
ATOM 853 C CA . ALA A 1 118 ? 24.926 -26.139 -38.820 1.00 90.00 118 ALA A CA 1
ATOM 854 C C . ALA A 1 118 ? 25.189 -25.191 -37.646 1.00 90.00 118 ALA A C 1
ATOM 856 O O . ALA A 1 118 ? 26.267 -24.611 -37.544 1.00 90.00 118 ALA A O 1
ATOM 857 N N . TRP A 1 119 ? 24.220 -25.045 -36.749 1.00 90.94 119 TRP A N 1
ATOM 858 C CA . TRP A 1 119 ? 24.284 -24.126 -35.618 1.00 90.94 119 TRP A CA 1
ATOM 859 C C . TRP A 1 119 ? 24.303 -24.854 -34.281 1.00 90.94 119 TRP A C 1
ATOM 861 O O . TRP A 1 119 ? 23.603 -25.848 -34.073 1.00 90.94 119 TRP A O 1
ATOM 871 N N . VAL A 1 120 ? 25.100 -24.330 -33.355 1.00 90.19 120 VAL A N 1
ATOM 872 C CA . VAL A 1 120 ? 25.202 -24.813 -31.976 1.00 90.19 120 VAL A CA 1
ATOM 873 C C . VAL A 1 120 ? 25.231 -23.640 -30.998 1.00 90.19 120 VAL A C 1
ATOM 875 O O . VAL A 1 120 ? 25.757 -22.575 -31.317 1.00 90.19 120 VAL A O 1
ATOM 878 N N . ALA A 1 121 ? 24.661 -23.814 -29.804 1.00 86.06 121 ALA A N 1
ATOM 879 C CA . ALA A 1 121 ? 24.585 -22.736 -28.818 1.00 86.06 121 ALA A CA 1
ATOM 880 C C . ALA A 1 121 ? 25.980 -22.362 -28.285 1.00 86.06 121 ALA A C 1
ATOM 882 O O . ALA A 1 121 ? 26.707 -23.207 -27.756 1.00 86.06 121 ALA A O 1
ATOM 883 N N . ALA A 1 122 ? 26.331 -21.080 -28.398 1.00 86.50 122 ALA A N 1
ATOM 884 C CA . ALA A 1 122 ? 27.671 -20.563 -28.138 1.00 86.50 122 ALA A CA 1
ATOM 885 C C . ALA A 1 122 ? 28.107 -20.706 -26.677 1.00 86.50 122 ALA A C 1
ATOM 887 O O . ALA A 1 122 ? 29.270 -20.995 -26.413 1.00 86.50 122 ALA A O 1
ATOM 888 N N . GLN A 1 123 ? 27.162 -20.602 -25.736 1.00 84.62 123 GLN A N 1
ATOM 889 C CA . GLN A 1 123 ? 27.404 -20.780 -24.297 1.00 84.62 123 GLN A CA 1
ATOM 890 C C . GLN A 1 123 ? 27.972 -22.161 -23.917 1.00 84.62 123 GLN A C 1
ATOM 892 O O . GLN A 1 123 ? 28.505 -22.327 -22.823 1.00 84.62 123 GLN A O 1
ATOM 897 N N . TYR A 1 124 ? 27.857 -23.154 -24.803 1.00 89.31 124 TYR A N 1
ATOM 898 C CA . TYR A 1 124 ? 28.315 -24.524 -24.567 1.00 89.31 124 TYR A CA 1
ATOM 899 C C . TYR A 1 124 ? 29.553 -24.896 -25.388 1.00 89.31 124 TYR A C 1
ATOM 901 O O . TYR A 1 124 ? 29.895 -26.076 -25.482 1.00 89.31 124 TYR A O 1
ATOM 909 N N . VAL A 1 125 ? 30.217 -23.909 -25.993 1.00 87.69 125 VAL A N 1
ATOM 910 C CA . VAL A 1 125 ? 31.422 -24.104 -26.800 1.00 87.69 125 VAL A CA 1
ATOM 911 C C . VAL A 1 125 ? 32.531 -23.205 -26.273 1.00 87.69 125 VAL A C 1
ATOM 913 O O . VAL A 1 125 ? 32.456 -21.982 -26.347 1.00 87.69 125 VAL A O 1
ATOM 916 N N . GLU A 1 126 ? 33.580 -23.829 -25.758 1.00 88.06 126 GLU A N 1
ATOM 917 C CA . GLU A 1 126 ? 34.789 -23.162 -25.294 1.00 88.06 126 GLU A CA 1
ATOM 918 C C . GLU A 1 126 ? 35.719 -22.891 -26.482 1.00 88.06 126 GLU A C 1
ATOM 920 O O . GLU A 1 126 ? 36.018 -23.791 -27.269 1.00 88.06 126 GLU A O 1
ATOM 925 N N . THR A 1 127 ? 36.190 -21.653 -26.616 1.00 85.19 127 THR A N 1
ATOM 926 C CA . THR A 1 127 ? 37.132 -21.225 -27.661 1.00 85.19 127 THR A CA 1
ATOM 927 C C . THR A 1 127 ? 38.325 -20.510 -27.033 1.00 85.19 127 THR A C 1
ATOM 929 O O . THR A 1 127 ? 38.261 -20.059 -25.887 1.00 85.19 127 THR A O 1
ATOM 932 N N . GLU A 1 128 ? 39.405 -20.330 -27.793 1.00 72.06 128 GLU A N 1
ATOM 933 C CA . GLU A 1 128 ? 40.439 -19.360 -27.415 1.00 72.06 128 GLU A CA 1
ATOM 934 C C . GLU A 1 128 ? 39.832 -17.944 -27.336 1.00 72.06 128 GLU A C 1
ATOM 936 O O . GLU A 1 128 ? 38.808 -17.655 -27.965 1.00 72.06 128 GLU A O 1
ATOM 941 N N . ALA A 1 129 ? 40.403 -17.078 -26.495 1.00 56.97 129 ALA A N 1
ATOM 942 C CA . ALA A 1 129 ? 39.788 -15.804 -26.128 1.00 56.97 129 ALA A CA 1
ATOM 943 C C . ALA A 1 129 ? 39.573 -14.887 -27.350 1.00 56.97 129 ALA A C 1
ATOM 945 O O . ALA A 1 129 ? 40.528 -14.334 -27.888 1.00 56.97 129 ALA A O 1
ATOM 946 N N . GLY A 1 130 ? 38.305 -14.695 -27.735 1.00 61.91 130 GLY A N 1
ATOM 947 C CA . GLY A 1 130 ? 37.876 -13.766 -28.786 1.00 61.91 130 GLY A CA 1
ATOM 948 C C . GLY A 1 130 ? 37.992 -14.315 -30.214 1.00 61.91 130 GLY A C 1
ATOM 949 O O . GLY A 1 130 ? 38.776 -13.779 -30.994 1.00 61.91 130 GLY A O 1
ATOM 950 N N . PRO A 1 131 ? 37.215 -15.346 -30.597 1.00 72.50 131 PRO A N 1
ATOM 951 C CA . PRO A 1 131 ? 37.254 -15.880 -31.955 1.00 72.50 131 PRO A CA 1
ATOM 952 C C . PRO A 1 131 ? 36.678 -14.863 -32.960 1.00 72.50 131 PRO A C 1
ATOM 954 O O . PRO A 1 131 ? 35.483 -14.557 -32.949 1.00 72.50 131 PRO A O 1
ATOM 957 N N . GLU A 1 132 ? 37.525 -14.330 -33.846 1.00 73.81 132 GLU A N 1
ATOM 958 C CA . GLU A 1 132 ? 37.111 -13.443 -34.942 1.00 73.81 132 GLU A CA 1
ATOM 959 C C . GLU A 1 132 ? 36.510 -14.260 -36.096 1.00 73.81 132 GLU A C 1
ATOM 961 O O . GLU A 1 132 ? 37.188 -14.615 -37.059 1.00 73.81 132 GLU A O 1
ATOM 966 N N . VAL A 1 133 ? 35.217 -14.575 -35.995 1.00 81.19 133 VAL A N 1
ATOM 967 C CA . VAL A 1 133 ? 34.442 -15.209 -37.073 1.00 81.19 133 VAL A CA 1
ATOM 968 C C . VAL A 1 133 ? 33.380 -14.256 -37.631 1.00 81.19 133 VAL A C 1
ATOM 970 O O . VAL A 1 133 ? 32.860 -13.409 -36.893 1.00 81.19 133 VAL A O 1
ATOM 973 N N . PRO A 1 134 ? 33.047 -14.358 -38.931 1.00 80.56 134 PRO A N 1
ATOM 974 C CA . PRO A 1 134 ? 32.068 -13.479 -39.558 1.00 80.56 134 PRO A CA 1
ATOM 975 C C . PRO A 1 134 ? 30.683 -13.623 -38.921 1.00 80.56 134 PRO A C 1
ATOM 977 O O . PRO A 1 134 ? 30.269 -14.710 -38.513 1.00 80.56 134 PRO A O 1
ATOM 980 N N . VAL A 1 135 ? 29.957 -12.508 -38.853 1.00 75.62 135 VAL A N 1
ATOM 981 C CA . VAL A 1 135 ? 28.549 -12.504 -38.453 1.00 75.62 135 VAL A CA 1
ATOM 982 C C . VAL A 1 135 ? 27.722 -12.984 -39.641 1.00 75.62 135 VAL A C 1
ATOM 984 O O . VAL A 1 135 ? 27.671 -12.333 -40.682 1.00 75.62 135 VAL A O 1
ATOM 987 N N . ILE A 1 136 ? 27.096 -14.142 -39.493 1.00 71.62 136 ILE A N 1
ATOM 988 C CA . ILE A 1 136 ? 26.240 -14.766 -40.493 1.00 71.62 136 ILE A CA 1
ATOM 989 C C . ILE A 1 136 ? 24.799 -14.387 -40.156 1.00 71.62 136 ILE A C 1
ATOM 991 O O . ILE A 1 136 ? 24.340 -14.624 -39.042 1.00 71.62 136 ILE A O 1
ATOM 995 N N . GLY A 1 137 ? 24.109 -13.752 -41.107 1.00 60.91 137 GLY A N 1
ATOM 996 C CA . GLY A 1 137 ? 22.773 -13.172 -40.902 1.00 60.91 137 GLY A CA 1
ATOM 997 C C . GLY A 1 137 ? 22.756 -11.650 -40.704 1.00 60.91 137 GLY A C 1
ATOM 998 O O . GLY A 1 137 ? 21.724 -11.096 -40.345 1.00 60.91 137 GLY A O 1
ATOM 999 N N . GLY A 1 138 ? 23.877 -10.956 -40.946 1.00 46.66 138 GLY A N 1
ATOM 1000 C CA . GLY A 1 138 ? 23.957 -9.494 -40.885 1.00 46.66 138 GLY A CA 1
ATOM 1001 C C . GLY A 1 138 ? 24.941 -8.916 -41.903 1.00 46.66 138 GLY A C 1
ATOM 1002 O O . GLY A 1 138 ? 26.112 -8.742 -41.588 1.00 46.66 138 GLY A O 1
ATOM 1003 N N . GLY A 1 139 ? 24.450 -8.586 -43.104 1.00 29.23 139 GLY A N 1
ATOM 1004 C CA . GLY A 1 139 ? 25.139 -7.704 -44.057 1.00 29.23 139 GLY A CA 1
ATOM 1005 C C . GLY A 1 139 ? 25.540 -8.319 -45.402 1.00 29.23 139 GLY A C 1
ATOM 1006 O O . GLY A 1 139 ? 26.696 -8.675 -45.592 1.00 29.23 139 GLY A O 1
ATOM 1007 N N . ALA A 1 140 ? 24.598 -8.354 -46.348 1.00 26.02 140 ALA A N 1
ATOM 1008 C CA . ALA A 1 140 ? 24.753 -8.007 -47.769 1.00 26.02 140 ALA A CA 1
ATOM 1009 C C . ALA A 1 140 ? 23.361 -8.067 -48.427 1.00 26.02 140 ALA A C 1
ATOM 1011 O O . ALA A 1 140 ? 22.536 -8.894 -48.051 1.00 26.02 140 ALA A O 1
ATOM 1012 N N . GLU A 1 141 ? 23.095 -7.156 -49.359 1.00 33.53 141 GLU A N 1
ATOM 1013 C CA . GLU A 1 141 ? 21.822 -6.963 -50.061 1.00 33.53 141 GLU A CA 1
ATOM 1014 C C . GLU A 1 141 ? 21.245 -8.263 -50.663 1.00 33.53 141 GLU A C 1
ATOM 1016 O O . GLU A 1 141 ? 21.663 -8.703 -51.731 1.00 33.53 141 GLU A O 1
ATOM 1021 N N . SER A 1 142 ? 20.243 -8.851 -50.001 1.00 29.22 142 SER A N 1
ATOM 1022 C CA . SER A 1 142 ? 19.194 -9.668 -50.630 1.00 29.22 142 SER A CA 1
ATOM 1023 C C . SER A 1 142 ? 17.997 -9.811 -49.678 1.00 29.22 142 SER A C 1
ATOM 1025 O O . SER A 1 142 ? 18.133 -10.465 -48.650 1.00 29.22 142 SER A O 1
ATOM 1027 N N . ASP A 1 143 ? 16.871 -9.163 -49.996 1.00 36.00 143 ASP A N 1
ATOM 1028 C CA . ASP A 1 143 ? 15.451 -9.458 -49.674 1.00 36.00 143 ASP A CA 1
ATOM 1029 C C . ASP A 1 143 ? 15.037 -10.288 -48.424 1.00 36.00 143 ASP A C 1
ATOM 1031 O O . ASP A 1 143 ? 13.968 -10.893 -48.406 1.00 36.00 143 ASP A O 1
ATOM 1035 N N . ALA A 1 144 ? 15.795 -10.277 -47.328 1.00 42.72 144 ALA A N 1
ATOM 1036 C CA . ALA A 1 144 ? 15.385 -10.812 -46.025 1.00 42.72 144 ALA A CA 1
ATOM 1037 C C . ALA A 1 144 ? 15.127 -9.648 -45.057 1.00 42.72 144 ALA A C 1
ATOM 1039 O O . ALA A 1 144 ? 15.889 -9.396 -44.127 1.00 42.72 144 ALA A O 1
ATOM 1040 N N . ALA A 1 145 ? 14.083 -8.867 -45.337 1.00 52.91 145 ALA A N 1
ATOM 1041 C CA . ALA A 1 145 ? 13.860 -7.569 -44.701 1.00 52.91 145 ALA A CA 1
ATOM 1042 C C . ALA A 1 145 ? 13.437 -7.638 -43.221 1.00 52.91 145 ALA A C 1
ATOM 1044 O O . ALA A 1 145 ? 13.493 -6.625 -42.537 1.00 52.91 145 ALA A O 1
ATOM 1045 N N . HIS A 1 146 ? 13.050 -8.792 -42.672 1.00 69.38 146 HIS A N 1
ATOM 1046 C CA . HIS A 1 146 ? 12.339 -8.794 -41.395 1.00 69.38 146 HIS A CA 1
ATOM 1047 C C . HIS A 1 146 ? 12.802 -9.909 -40.443 1.00 69.38 146 HIS A C 1
ATOM 1049 O O . HIS A 1 146 ? 12.210 -10.979 -40.404 1.00 69.38 146 HIS A O 1
ATOM 1055 N N . SER A 1 147 ? 13.827 -9.666 -39.622 1.00 73.19 147 SER A N 1
ATOM 1056 C CA . SER A 1 147 ? 14.230 -10.583 -38.536 1.00 73.19 147 SER A CA 1
ATOM 1057 C C . SER A 1 147 ? 14.099 -9.919 -37.166 1.00 73.19 147 SER A C 1
ATOM 1059 O O . SER A 1 147 ? 14.070 -8.687 -37.040 1.00 73.19 147 SER A O 1
ATOM 1061 N N . ALA A 1 148 ? 14.001 -10.737 -36.122 1.00 74.94 148 ALA A N 1
ATOM 1062 C CA . ALA A 1 148 ? 13.856 -10.268 -34.757 1.00 74.94 148 ALA A CA 1
ATOM 1063 C C . ALA A 1 148 ? 14.502 -11.190 -33.730 1.00 74.94 148 ALA A C 1
ATOM 1065 O O . ALA A 1 148 ? 14.594 -12.394 -33.942 1.00 74.94 148 ALA A O 1
ATOM 1066 N N . VAL A 1 149 ? 14.918 -10.613 -32.605 1.00 75.00 149 VAL A N 1
ATOM 1067 C CA . VAL A 1 149 ? 15.551 -11.339 -31.499 1.00 75.00 149 VAL A CA 1
ATOM 1068 C C . VAL A 1 149 ? 14.590 -11.392 -30.323 1.00 75.00 149 VAL A C 1
ATOM 1070 O O . VAL A 1 149 ? 14.100 -10.359 -29.869 1.00 75.00 149 VAL A O 1
ATOM 1073 N N . VAL A 1 150 ? 14.327 -12.587 -29.817 1.00 71.62 150 VAL A N 1
ATOM 1074 C CA . VAL A 1 150 ? 13.508 -12.813 -28.628 1.00 71.62 150 VAL A CA 1
ATOM 1075 C C . VAL A 1 150 ? 14.253 -12.283 -27.404 1.00 71.62 150 VAL A C 1
ATOM 1077 O O . VAL A 1 150 ? 15.398 -12.649 -27.174 1.00 71.62 150 VAL A O 1
ATOM 1080 N N . ILE A 1 151 ? 13.634 -11.407 -26.614 1.00 63.28 151 ILE A N 1
ATOM 1081 C CA . ILE A 1 151 ? 14.266 -10.821 -25.413 1.00 63.28 151 ILE A CA 1
ATOM 1082 C C . ILE A 1 151 ? 13.819 -11.496 -24.113 1.00 63.28 151 ILE A C 1
ATOM 1084 O O . ILE A 1 151 ? 14.452 -11.313 -23.079 1.00 63.28 151 ILE A O 1
ATOM 1088 N N . GLN A 1 152 ? 12.759 -12.305 -24.164 1.00 55.41 152 GLN A N 1
ATOM 1089 C CA . GLN A 1 152 ? 12.268 -13.103 -23.044 1.00 55.41 152 GLN A CA 1
ATOM 1090 C C . GLN A 1 152 ? 11.579 -14.361 -23.576 1.00 55.41 152 GLN A C 1
ATOM 1092 O O . GLN A 1 152 ? 10.945 -14.297 -24.629 1.00 55.41 152 GLN A O 1
ATOM 1097 N N . GLU A 1 153 ? 11.676 -15.479 -22.844 1.00 71.31 153 GLU A N 1
ATOM 1098 C CA . GLU A 1 153 ? 10.966 -16.720 -23.179 1.00 71.31 153 GLU A CA 1
ATOM 1099 C C . GLU A 1 153 ? 9.493 -16.430 -23.512 1.00 71.31 153 GLU A C 1
ATOM 1101 O O . GLU A 1 153 ? 8.758 -15.843 -22.710 1.00 71.31 153 GLU A O 1
ATOM 1106 N N . LEU A 1 154 ? 9.059 -16.816 -24.712 1.00 76.94 154 LEU A N 1
ATOM 1107 C CA . LEU A 1 154 ? 7.724 -16.497 -25.205 1.00 76.94 154 LEU A CA 1
ATOM 1108 C C . LEU A 1 154 ? 7.092 -17.680 -25.927 1.00 76.94 154 LEU A C 1
ATOM 1110 O O . LEU A 1 154 ? 7.754 -18.499 -26.557 1.00 76.94 154 LEU A O 1
ATOM 1114 N N . ASN A 1 155 ? 5.765 -17.750 -25.861 1.00 80.62 155 ASN A N 1
ATOM 1115 C CA . ASN A 1 155 ? 5.004 -18.776 -26.564 1.00 80.62 155 ASN A CA 1
ATOM 1116 C C . ASN A 1 155 ? 4.763 -18.366 -28.020 1.00 80.62 155 ASN A C 1
ATOM 1118 O O . ASN A 1 155 ? 4.249 -17.273 -28.273 1.00 80.62 155 ASN A O 1
ATOM 1122 N N . ILE A 1 156 ? 5.032 -19.284 -28.946 1.00 85.56 156 ILE A N 1
ATOM 1123 C CA . ILE A 1 156 ? 4.563 -19.219 -30.330 1.00 85.56 156 ILE A CA 1
ATOM 1124 C C . ILE A 1 156 ? 3.104 -19.662 -30.334 1.00 85.56 156 ILE A C 1
ATOM 1126 O O . ILE A 1 156 ? 2.774 -20.713 -29.789 1.00 85.56 156 ILE A O 1
ATOM 1130 N N . ARG A 1 157 ? 2.209 -18.880 -30.931 1.00 85.81 157 ARG A N 1
ATOM 1131 C CA . ARG A 1 157 ? 0.766 -19.150 -30.930 1.00 85.81 157 ARG A CA 1
ATOM 1132 C C . ARG A 1 157 ? 0.200 -19.302 -32.332 1.00 85.81 157 ARG A C 1
ATOM 1134 O O . ARG A 1 157 ? 0.748 -18.791 -33.298 1.00 85.81 157 ARG A O 1
ATOM 1141 N N . SER A 1 158 ? -0.939 -19.979 -32.421 1.00 82.50 158 SER A N 1
ATOM 1142 C CA . SER A 1 158 ? -1.693 -20.176 -33.671 1.00 82.50 158 SER A CA 1
ATOM 1143 C C . SER A 1 158 ? -2.391 -18.919 -34.203 1.00 82.50 158 SER A C 1
ATOM 1145 O O . SER A 1 158 ? -2.844 -18.923 -35.341 1.00 82.50 158 SER A O 1
ATOM 1147 N N . GLY A 1 159 ? -2.458 -17.839 -33.420 1.00 81.00 159 GLY A N 1
ATOM 1148 C CA . GLY A 1 159 ? -3.058 -16.564 -33.817 1.00 81.00 159 GLY A CA 1
ATOM 1149 C C . GLY A 1 159 ? -2.599 -15.402 -32.924 1.00 81.00 159 GLY A C 1
ATOM 1150 O O . GLY A 1 159 ? -1.978 -15.643 -31.879 1.00 81.00 159 GLY A O 1
ATOM 1151 N N . PRO A 1 160 ? -2.895 -14.147 -33.309 1.00 75.62 160 PRO A N 1
ATOM 1152 C CA . PRO A 1 160 ? -2.455 -12.947 -32.600 1.00 75.62 160 PRO A CA 1
ATOM 1153 C C . PRO A 1 160 ? -3.281 -12.711 -31.328 1.00 75.62 160 PRO A C 1
ATOM 1155 O O . PRO A 1 160 ? -4.257 -11.963 -31.309 1.00 75.62 160 PRO A O 1
ATOM 1158 N N . GLY A 1 161 ? -2.908 -13.378 -30.237 1.00 68.44 161 GLY A N 1
ATOM 1159 C CA . GLY A 1 161 ? -3.569 -13.210 -28.945 1.00 68.44 161 GLY A CA 1
ATOM 1160 C C . GLY A 1 161 ? -3.246 -14.315 -27.948 1.00 68.44 161 GLY A C 1
ATOM 1161 O O . GLY A 1 161 ? -2.926 -15.446 -28.307 1.00 68.44 161 GLY A O 1
ATOM 1162 N N . THR A 1 162 ? -3.396 -14.025 -26.656 1.00 67.25 162 THR A N 1
ATOM 1163 C CA . THR A 1 162 ? -3.174 -15.021 -25.593 1.00 67.25 162 THR A CA 1
ATOM 1164 C C . THR A 1 162 ? -4.272 -16.088 -25.506 1.00 67.25 162 THR A C 1
ATOM 1166 O O . THR A 1 162 ? -4.070 -17.100 -24.836 1.00 67.25 162 THR A O 1
ATOM 1169 N N . GLY A 1 163 ? -5.404 -15.893 -26.195 1.00 63.31 163 GLY A N 1
ATOM 1170 C CA . GLY A 1 163 ? -6.491 -16.872 -26.315 1.00 63.31 163 GLY A CA 1
ATOM 1171 C C . GLY A 1 163 ? -6.263 -17.966 -27.367 1.00 63.31 163 GLY A C 1
ATOM 1172 O O . GLY A 1 163 ? -7.016 -18.934 -27.390 1.00 63.31 163 GLY A O 1
ATOM 1173 N N . PHE A 1 164 ? -5.238 -17.839 -28.219 1.00 71.75 164 PHE A N 1
ATOM 1174 C CA . PHE A 1 164 ? -4.897 -18.836 -29.239 1.00 71.75 164 PHE A CA 1
ATOM 1175 C C . PHE A 1 164 ? -3.981 -19.929 -28.678 1.00 71.75 164 PHE A C 1
ATOM 1177 O O . PHE A 1 164 ? -3.158 -19.667 -27.795 1.00 71.75 164 PHE A O 1
ATOM 1184 N N . ASN A 1 165 ? -4.096 -21.148 -29.215 1.00 74.69 165 ASN A N 1
ATOM 1185 C CA . ASN A 1 165 ? -3.309 -22.301 -28.770 1.00 74.69 165 ASN A CA 1
ATOM 1186 C C . ASN A 1 165 ? -1.808 -22.030 -28.909 1.00 74.69 165 ASN A C 1
ATOM 1188 O O . ASN A 1 165 ? -1.376 -21.511 -29.943 1.00 74.69 165 ASN A O 1
ATOM 1192 N N . SER A 1 166 ? -1.042 -22.406 -27.880 1.00 82.00 166 SER A N 1
ATOM 1193 C CA . SER A 1 166 ? 0.422 -22.412 -27.929 1.00 82.00 166 SER A CA 1
ATOM 1194 C C . SER A 1 166 ? 0.894 -23.581 -28.790 1.00 82.00 166 SER A C 1
ATOM 1196 O O . SER A 1 166 ? 0.441 -24.710 -28.604 1.00 82.00 166 SER A O 1
ATOM 1198 N N . LEU A 1 167 ? 1.761 -23.281 -29.749 1.00 77.81 167 LEU A N 1
ATOM 1199 C CA . LEU A 1 167 ? 2.361 -24.215 -30.697 1.00 77.81 167 LEU A CA 1
ATOM 1200 C C . LEU A 1 167 ? 3.796 -24.585 -30.298 1.00 77.81 167 LEU A C 1
ATOM 1202 O O . LEU A 1 167 ? 4.291 -25.632 -30.694 1.00 77.81 167 LEU A O 1
ATOM 1206 N N . GLY A 1 168 ? 4.455 -23.738 -29.505 1.00 76.94 168 GLY A N 1
ATOM 1207 C CA . GLY A 1 168 ? 5.839 -23.923 -29.084 1.00 76.94 168 GLY A CA 1
ATOM 1208 C C . GLY A 1 168 ? 6.321 -22.792 -28.181 1.00 76.94 168 GLY A C 1
ATOM 1209 O O . GLY A 1 168 ? 5.580 -21.848 -27.901 1.00 76.94 168 GLY A O 1
ATOM 1210 N N . ILE A 1 169 ? 7.568 -22.887 -27.725 1.00 74.00 169 ILE A N 1
ATOM 1211 C CA . ILE A 1 169 ? 8.214 -21.894 -26.861 1.00 74.00 169 ILE A CA 1
ATOM 1212 C C . ILE A 1 169 ? 9.530 -21.482 -27.516 1.00 74.00 169 ILE A C 1
ATOM 1214 O O . ILE A 1 169 ? 10.332 -22.347 -27.853 1.00 74.00 169 ILE A O 1
ATOM 1218 N N . LEU A 1 170 ? 9.735 -20.178 -27.680 1.00 75.50 170 LEU A N 1
ATOM 1219 C CA . LEU A 1 170 ? 11.022 -19.586 -28.028 1.00 75.50 170 LEU A CA 1
ATOM 1220 C C . LEU A 1 170 ? 11.725 -19.163 -26.751 1.00 75.50 170 LEU A C 1
ATOM 1222 O O . LEU A 1 170 ? 11.104 -18.573 -25.866 1.00 75.50 170 LEU A O 1
ATOM 1226 N N . ASN A 1 171 ? 13.017 -19.434 -26.680 1.00 74.19 171 ASN A N 1
ATOM 1227 C CA . ASN A 1 171 ? 13.853 -19.021 -25.571 1.00 74.19 171 ASN A CA 1
ATOM 1228 C C . ASN A 1 171 ? 14.413 -17.621 -25.818 1.00 74.19 171 ASN A C 1
ATOM 1230 O O . ASN A 1 171 ? 14.496 -17.140 -26.950 1.00 74.19 171 ASN A O 1
ATOM 1234 N N . THR A 1 172 ? 14.827 -16.966 -24.736 1.00 58.38 172 THR A N 1
ATOM 1235 C CA . THR A 1 172 ? 15.567 -15.708 -24.817 1.00 58.38 172 THR A CA 1
ATOM 1236 C C . THR A 1 172 ? 16.746 -15.847 -25.784 1.00 58.38 172 THR A C 1
ATOM 1238 O O . THR A 1 172 ? 17.467 -16.843 -25.763 1.00 58.38 172 THR A O 1
ATOM 1241 N N . ASN A 1 173 ? 16.940 -14.820 -26.605 1.00 62.09 173 ASN A N 1
ATOM 1242 C CA . ASN A 1 173 ? 17.927 -14.691 -27.672 1.00 62.09 173 ASN A CA 1
ATOM 1243 C C . ASN A 1 173 ? 17.718 -15.559 -28.921 1.00 62.09 173 ASN A C 1
ATOM 1245 O O . ASN A 1 173 ? 18.554 -15.500 -29.824 1.00 62.09 173 ASN A O 1
ATOM 1249 N N . ASP A 1 174 ? 16.619 -16.312 -29.030 1.00 71.00 174 ASP A N 1
ATOM 1250 C CA . ASP A 1 174 ? 16.261 -16.941 -30.303 1.00 71.00 174 ASP A CA 1
ATOM 1251 C C . ASP A 1 174 ? 16.043 -15.875 -31.385 1.00 71.00 174 ASP A C 1
ATOM 1253 O O . ASP A 1 174 ? 15.417 -14.837 -31.146 1.00 71.00 174 ASP A O 1
ATOM 1257 N N . VAL A 1 175 ? 16.551 -16.134 -32.591 1.00 76.75 175 VAL A N 1
ATOM 1258 C CA . VAL A 1 175 ? 16.312 -15.280 -33.758 1.00 76.75 175 VAL A CA 1
ATOM 1259 C C . VAL A 1 175 ? 15.170 -15.872 -34.573 1.00 76.75 175 VAL A C 1
ATOM 1261 O O . VAL A 1 175 ? 15.146 -17.070 -34.854 1.00 76.75 175 VAL A O 1
ATOM 1264 N N . VAL A 1 176 ? 14.210 -15.029 -34.942 1.00 80.12 176 VAL A N 1
ATOM 1265 C CA . VAL A 1 176 ? 13.032 -15.411 -35.724 1.00 80.12 176 VAL A CA 1
ATOM 1266 C C . VAL A 1 176 ? 12.865 -14.517 -36.941 1.00 80.12 176 VAL A C 1
ATOM 1268 O O . VAL A 1 176 ? 13.124 -13.313 -36.887 1.00 80.12 176 VAL A O 1
ATOM 1271 N N . ASN A 1 177 ? 12.385 -15.105 -38.034 1.00 83.19 177 ASN A N 1
ATOM 1272 C CA . ASN A 1 177 ? 12.014 -14.368 -39.235 1.00 83.19 177 ASN A CA 1
ATOM 1273 C C . ASN A 1 177 ? 10.562 -13.920 -39.131 1.00 83.19 177 ASN A C 1
ATOM 1275 O O . ASN A 1 177 ? 9.660 -14.724 -38.902 1.00 83.19 177 ASN A O 1
ATOM 1279 N N . LEU A 1 178 ? 10.350 -12.625 -39.291 1.00 86.56 178 LEU A N 1
ATOM 1280 C CA . LEU A 1 178 ? 9.065 -11.959 -39.259 1.00 86.56 178 LEU A CA 1
ATOM 1281 C C . LEU A 1 178 ? 8.451 -11.951 -40.657 1.00 86.56 178 LEU A C 1
ATOM 1283 O O . LEU A 1 178 ? 9.122 -11.796 -41.671 1.00 86.56 178 LEU A O 1
ATOM 1287 N N . THR A 1 179 ? 7.140 -12.114 -40.707 1.00 86.00 179 THR A N 1
ATOM 1288 C CA . THR A 1 179 ? 6.387 -12.276 -41.960 1.00 86.00 179 THR A CA 1
ATOM 1289 C C . THR A 1 179 ? 5.180 -11.348 -42.024 1.00 86.00 179 THR A C 1
ATOM 1291 O O . THR A 1 179 ? 4.642 -11.107 -43.101 1.00 86.00 179 THR A O 1
ATOM 1294 N N . GLY A 1 180 ? 4.792 -10.767 -40.887 1.00 83.75 180 GLY A N 1
ATOM 1295 C CA . GLY A 1 180 ? 3.696 -9.818 -40.784 1.00 83.75 180 GLY A CA 1
ATOM 1296 C C . GLY A 1 180 ? 3.452 -9.372 -39.349 1.00 83.75 180 GLY A C 1
ATOM 1297 O O . GLY A 1 180 ? 4.170 -9.754 -38.425 1.00 83.75 180 GLY A O 1
ATOM 1298 N N . LYS A 1 181 ? 2.419 -8.561 -39.156 1.00 86.12 181 LYS A N 1
ATOM 1299 C CA . LYS A 1 181 ? 1.920 -8.137 -37.844 1.00 86.12 181 LYS A CA 1
ATOM 1300 C C . LYS A 1 181 ? 0.403 -8.101 -37.834 1.00 86.12 181 LYS A C 1
ATOM 1302 O O . LYS A 1 181 ? -0.231 -8.018 -38.883 1.00 86.12 181 LYS A O 1
ATOM 1307 N N . ASN A 1 182 ? -0.194 -8.134 -36.652 1.00 82.19 182 ASN A N 1
ATOM 1308 C CA . ASN A 1 182 ? -1.629 -7.937 -36.525 1.00 82.19 182 ASN A CA 1
ATOM 1309 C C . ASN A 1 182 ? -1.972 -6.440 -36.660 1.00 82.19 182 ASN A C 1
ATOM 1311 O O . ASN A 1 182 ? -1.100 -5.572 -36.728 1.00 82.19 182 ASN A O 1
ATOM 1315 N N . ARG A 1 183 ? -3.269 -6.127 -36.711 1.00 73.38 183 ARG A N 1
ATOM 1316 C CA . ARG A 1 183 ? -3.768 -4.779 -37.035 1.00 73.38 183 ARG A CA 1
ATOM 1317 C C . ARG A 1 183 ? -3.244 -3.663 -36.123 1.00 73.38 183 ARG A C 1
ATOM 1319 O O . ARG A 1 183 ? -3.089 -2.541 -36.594 1.00 73.38 183 ARG A O 1
ATOM 1326 N N . ASP A 1 184 ? -2.995 -3.959 -34.851 1.00 67.31 184 ASP A N 1
ATOM 1327 C CA . ASP A 1 184 ? -2.484 -3.002 -33.861 1.00 67.31 184 ASP A CA 1
ATOM 1328 C C . ASP A 1 184 ? -0.974 -3.144 -33.590 1.00 67.31 184 ASP A C 1
ATOM 1330 O O . ASP A 1 184 ? -0.422 -2.388 -32.796 1.00 67.31 184 ASP A O 1
ATOM 1334 N N . GLY A 1 185 ? -0.296 -4.090 -34.253 1.00 75.19 185 GLY A N 1
ATOM 1335 C CA . GLY A 1 185 ? 1.134 -4.352 -34.088 1.00 75.19 185 GLY A CA 1
ATOM 1336 C C . GLY A 1 185 ? 1.530 -4.980 -32.748 1.00 75.19 185 GLY A C 1
ATOM 1337 O O . GLY A 1 185 ? 2.722 -5.114 -32.484 1.00 75.19 185 GLY A O 1
ATOM 1338 N N . SER A 1 186 ? 0.573 -5.374 -31.900 1.00 75.81 186 SER A N 1
ATOM 1339 C CA . SER A 1 186 ? 0.857 -6.017 -30.608 1.00 75.81 186 SER A CA 1
ATOM 1340 C C . SER A 1 186 ? 1.343 -7.466 -30.740 1.00 75.81 186 SER A C 1
ATOM 1342 O O . SER A 1 186 ? 1.965 -8.004 -29.817 1.00 75.81 186 SER A O 1
ATOM 1344 N N . TRP A 1 187 ? 1.107 -8.089 -31.895 1.00 83.25 187 TRP A N 1
ATOM 1345 C CA . TRP A 1 187 ? 1.593 -9.419 -32.245 1.00 83.25 187 TRP A CA 1
ATOM 1346 C C . TRP A 1 187 ? 2.301 -9.391 -33.594 1.00 83.25 187 TRP A C 1
ATOM 1348 O O . TRP A 1 187 ? 1.810 -8.805 -34.561 1.00 83.25 187 TRP A O 1
ATOM 1358 N N . LEU A 1 188 ? 3.439 -10.073 -33.656 1.00 86.75 188 LEU A N 1
ATOM 1359 C CA . LEU A 1 188 ? 4.208 -10.281 -34.872 1.00 86.75 188 LEU A CA 1
ATOM 1360 C C . LEU A 1 188 ? 4.005 -11.715 -35.353 1.00 86.75 188 LEU A C 1
ATOM 1362 O O . LEU A 1 188 ? 3.993 -12.653 -34.556 1.00 86.75 188 LEU A O 1
ATOM 1366 N N . GLN A 1 189 ? 3.839 -11.883 -36.656 1.00 89.94 189 GLN A N 1
ATOM 1367 C CA . GLN A 1 189 ? 3.799 -13.187 -37.290 1.00 89.94 189 GLN A CA 1
ATOM 1368 C C . GLN A 1 189 ? 5.224 -13.594 -37.656 1.00 89.94 189 GLN A C 1
ATOM 1370 O O . GLN A 1 189 ? 5.956 -12.819 -38.273 1.00 89.94 189 GLN A O 1
ATOM 1375 N N . ILE A 1 190 ? 5.605 -14.812 -37.297 1.00 89.81 190 ILE A N 1
ATOM 1376 C CA . ILE A 1 190 ? 6.888 -15.422 -37.615 1.00 89.81 190 ILE A CA 1
ATOM 1377 C C . ILE A 1 190 ? 6.708 -16.589 -38.576 1.00 89.81 190 ILE A C 1
ATOM 1379 O O . ILE A 1 190 ? 5.644 -17.210 -38.649 1.00 89.81 190 ILE A O 1
ATOM 1383 N N . GLU A 1 191 ? 7.775 -16.910 -39.287 1.00 84.31 191 GLU A N 1
ATOM 1384 C CA . GLU A 1 191 ? 7.904 -18.198 -39.946 1.00 84.31 191 GLU A CA 1
ATOM 1385 C C . GLU A 1 191 ? 8.079 -19.304 -38.897 1.00 84.31 191 GLU A C 1
ATOM 1387 O O . GLU A 1 191 ? 8.937 -19.219 -38.019 1.00 84.31 191 GLU A O 1
ATOM 1392 N N . PHE A 1 192 ? 7.217 -20.318 -38.953 1.00 83.81 192 PHE A N 1
ATOM 1393 C CA . PHE A 1 192 ? 7.226 -21.431 -38.011 1.00 83.81 192 PHE A CA 1
ATOM 1394 C C . PHE A 1 192 ? 6.622 -22.677 -38.664 1.00 83.81 192 PH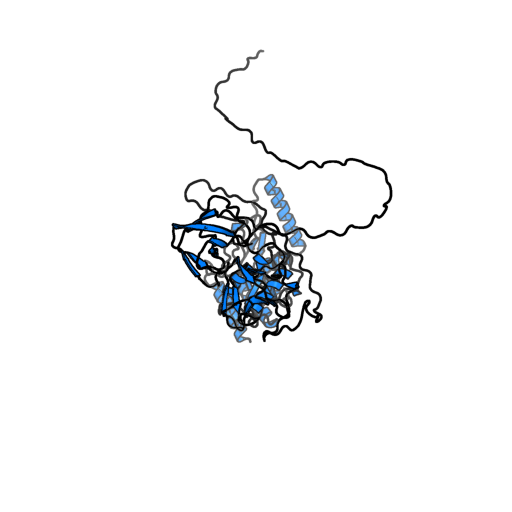E A C 1
ATOM 1396 O O . PHE A 1 192 ? 5.403 -22.793 -38.774 1.00 83.81 192 PHE A O 1
ATOM 1403 N N . ALA A 1 193 ? 7.478 -23.603 -39.104 1.00 74.88 193 ALA A N 1
ATOM 1404 C CA . ALA A 1 193 ? 7.092 -24.765 -39.912 1.00 74.88 193 ALA A CA 1
ATOM 1405 C C . ALA A 1 193 ? 6.029 -25.664 -39.252 1.00 74.88 193 ALA A C 1
ATOM 1407 O O . ALA A 1 193 ? 5.159 -26.183 -39.946 1.00 74.88 193 ALA A O 1
ATOM 1408 N N . ASP A 1 194 ? 6.060 -25.791 -37.922 1.00 72.69 194 ASP A N 1
ATOM 1409 C CA . ASP A 1 194 ? 5.106 -26.607 -37.155 1.00 72.69 194 ASP A CA 1
ATOM 1410 C C . ASP A 1 194 ? 3.762 -25.898 -36.898 1.00 72.69 194 ASP A C 1
ATOM 1412 O O . ASP A 1 194 ? 2.856 -26.454 -36.271 1.00 72.69 194 ASP A O 1
ATOM 1416 N N . GLY A 1 195 ? 3.619 -24.650 -37.349 1.00 74.75 195 GLY A N 1
ATOM 1417 C CA . GLY A 1 195 ? 2.392 -23.880 -37.225 1.00 74.75 195 GLY A CA 1
ATOM 1418 C C . GLY A 1 195 ? 1.467 -23.995 -38.439 1.00 74.75 195 GLY A C 1
ATOM 1419 O O . GLY A 1 195 ? 1.888 -24.427 -39.514 1.00 74.75 195 GLY A O 1
ATOM 1420 N N . PRO A 1 196 ? 0.187 -23.599 -38.296 1.00 71.06 196 PRO A N 1
ATOM 1421 C CA . PRO A 1 196 ? -0.743 -23.523 -39.418 1.00 71.06 196 PRO A CA 1
ATOM 1422 C C . PRO A 1 196 ? -0.148 -22.681 -40.554 1.00 71.06 196 PRO A C 1
ATOM 1424 O O . PRO A 1 196 ? 0.326 -21.570 -40.319 1.00 71.06 196 PRO A O 1
ATOM 1427 N N . ASP A 1 197 ? -0.127 -23.240 -41.766 1.00 76.00 197 ASP A N 1
ATOM 1428 C CA . ASP A 1 197 ? 0.444 -22.622 -42.973 1.00 76.00 197 ASP A CA 1
ATOM 1429 C C . ASP A 1 197 ? 1.934 -22.236 -42.862 1.00 76.00 197 ASP A C 1
ATOM 1431 O O . ASP A 1 197 ? 2.413 -21.343 -43.563 1.00 76.00 197 ASP A O 1
ATOM 1435 N N . GLY A 1 198 ? 2.687 -22.906 -41.979 1.00 79.19 198 GLY A N 1
ATOM 1436 C CA . GLY A 1 198 ? 4.102 -22.615 -41.741 1.00 79.19 198 GLY A CA 1
ATOM 1437 C C . GLY A 1 198 ? 4.330 -21.291 -41.004 1.00 79.19 198 GLY A C 1
ATOM 1438 O O . GLY A 1 198 ? 5.385 -20.665 -41.155 1.00 79.19 198 GLY A O 1
ATOM 1439 N N . ARG A 1 199 ? 3.336 -20.828 -40.231 1.00 85.12 199 ARG A N 1
ATOM 1440 C CA . ARG A 1 199 ? 3.366 -19.553 -39.506 1.00 85.12 199 ARG A CA 1
ATOM 1441 C C . ARG A 1 199 ? 3.057 -19.712 -38.022 1.00 85.12 199 ARG A C 1
ATOM 1443 O O . ARG A 1 199 ? 2.286 -20.569 -37.599 1.00 85.12 199 ARG A O 1
ATOM 1450 N N . GLY A 1 200 ? 3.614 -18.805 -37.228 1.00 86.56 200 GLY A N 1
ATOM 1451 C CA . GLY A 1 200 ? 3.332 -18.669 -35.802 1.00 86.56 200 GLY A CA 1
ATOM 1452 C C . GLY A 1 200 ? 3.195 -17.206 -35.406 1.00 86.56 200 GLY A C 1
ATOM 1453 O O . GLY A 1 200 ? 3.628 -16.318 -36.129 1.00 86.56 200 GLY A O 1
ATOM 1454 N N . TRP A 1 201 ? 2.587 -16.936 -34.258 1.00 88.19 201 TRP A N 1
ATOM 1455 C CA . TRP A 1 201 ? 2.403 -15.586 -33.733 1.00 88.19 201 TRP A CA 1
ATOM 1456 C C . TRP A 1 201 ? 3.113 -15.421 -32.400 1.00 88.19 201 TRP A C 1
ATOM 1458 O O . TRP A 1 201 ? 2.951 -16.236 -31.491 1.00 88.19 201 TRP A O 1
ATOM 1468 N N . VAL A 1 202 ? 3.872 -14.341 -32.274 1.00 82.25 202 VAL A N 1
ATOM 1469 C CA . VAL A 1 202 ? 4.659 -14.002 -31.090 1.00 82.25 202 VAL A CA 1
ATOM 1470 C C . VAL A 1 202 ? 4.298 -12.602 -30.621 1.00 82.25 202 VAL A C 1
ATOM 1472 O O . VAL A 1 202 ? 3.921 -11.740 -31.413 1.00 82.25 202 VAL A O 1
ATOM 1475 N N . ASN A 1 203 ? 4.360 -12.366 -29.316 1.00 78.44 203 ASN A N 1
ATOM 1476 C CA . ASN A 1 203 ? 4.012 -11.057 -28.782 1.00 78.44 203 ASN A CA 1
ATOM 1477 C C . ASN A 1 203 ? 5.144 -10.060 -29.070 1.00 78.44 203 ASN A C 1
ATOM 1479 O O . ASN A 1 203 ? 6.296 -10.321 -28.721 1.00 78.44 203 ASN A O 1
ATOM 1483 N N . ALA A 1 204 ? 4.807 -8.920 -29.678 1.00 78.38 204 ALA A N 1
ATOM 1484 C CA . ALA A 1 204 ? 5.786 -7.922 -30.105 1.00 78.38 204 ALA A CA 1
ATOM 1485 C C . ALA A 1 204 ? 6.588 -7.335 -28.932 1.00 78.38 204 ALA A C 1
ATOM 1487 O O . ALA A 1 204 ? 7.736 -6.947 -29.112 1.00 78.38 204 ALA A O 1
ATOM 1488 N N . ALA A 1 205 ? 6.017 -7.305 -27.721 1.00 69.50 205 ALA A N 1
ATOM 1489 C CA . ALA A 1 205 ? 6.682 -6.759 -26.538 1.00 69.50 205 ALA A CA 1
ATOM 1490 C C . ALA A 1 205 ? 7.874 -7.605 -26.060 1.00 69.50 205 ALA A C 1
ATOM 1492 O O . ALA A 1 205 ? 8.713 -7.093 -25.329 1.00 69.50 205 ALA A O 1
ATOM 1493 N N . PHE A 1 206 ? 7.959 -8.875 -26.468 1.00 70.62 206 PHE A N 1
ATOM 1494 C CA . PHE A 1 206 ? 9.039 -9.794 -26.082 1.00 70.62 206 PHE A CA 1
ATOM 1495 C C . PHE A 1 206 ? 10.023 -10.056 -27.223 1.00 70.62 206 PHE A C 1
ATOM 1497 O O . PHE A 1 206 ? 10.810 -11.002 -27.174 1.00 70.62 206 PHE A O 1
ATOM 1504 N N . VAL A 1 207 ? 9.988 -9.218 -28.259 1.00 69.38 207 VAL A N 1
ATOM 1505 C CA . VAL A 1 207 ? 10.785 -9.378 -29.468 1.00 69.38 207 VAL A CA 1
ATOM 1506 C C . VAL A 1 207 ? 11.375 -8.026 -29.868 1.00 69.38 207 VAL A C 1
ATOM 1508 O O . VAL A 1 207 ? 10.664 -7.040 -30.029 1.00 69.38 207 VAL A O 1
ATOM 1511 N N . ARG A 1 208 ? 12.694 -7.970 -30.060 1.00 76.44 208 ARG A N 1
ATOM 1512 C CA . ARG A 1 208 ? 13.410 -6.782 -30.533 1.00 76.44 208 ARG A CA 1
ATOM 1513 C C . ARG A 1 208 ? 13.632 -6.876 -32.040 1.00 76.44 208 ARG A C 1
ATOM 1515 O O . ARG A 1 208 ? 14.324 -7.776 -32.511 1.00 76.44 208 ARG A O 1
ATOM 1522 N N . THR A 1 209 ? 13.088 -5.925 -32.792 1.00 75.94 209 THR A N 1
ATOM 1523 C CA . THR A 1 209 ? 13.285 -5.794 -34.243 1.00 75.94 209 THR A CA 1
ATOM 1524 C C . THR A 1 209 ? 13.379 -4.324 -34.636 1.00 75.94 209 THR A C 1
ATOM 1526 O O . THR A 1 209 ? 12.756 -3.472 -34.006 1.00 75.94 209 THR A O 1
ATOM 1529 N N . ASN A 1 210 ? 14.146 -4.033 -35.686 1.00 71.00 210 ASN A N 1
ATOM 1530 C CA . ASN A 1 210 ? 14.264 -2.687 -36.247 1.00 71.00 210 ASN A CA 1
ATOM 1531 C C . ASN A 1 210 ? 13.241 -2.425 -37.364 1.00 71.00 210 ASN A C 1
ATOM 1533 O O . ASN A 1 210 ? 13.209 -1.315 -37.885 1.00 71.00 210 ASN A O 1
ATOM 1537 N N . ASP A 1 211 ? 12.428 -3.425 -37.734 1.00 67.38 211 ASP A N 1
ATOM 1538 C CA . ASP A 1 211 ? 11.570 -3.353 -38.922 1.00 67.38 211 ASP A CA 1
ATOM 1539 C C . ASP A 1 211 ? 10.092 -3.694 -38.666 1.00 67.38 211 ASP A C 1
ATOM 1541 O O . ASP A 1 211 ? 9.330 -3.999 -39.582 1.00 67.38 211 ASP A O 1
ATOM 1545 N N . ALA A 1 212 ? 9.642 -3.606 -37.408 1.00 67.38 212 ALA A N 1
ATOM 1546 C CA . ALA A 1 212 ? 8.238 -3.844 -37.052 1.00 67.38 212 ALA A CA 1
ATOM 1547 C C . ALA A 1 212 ? 7.259 -2.910 -37.790 1.00 67.38 212 ALA A C 1
ATOM 1549 O O . ALA A 1 212 ? 6.088 -3.252 -37.993 1.00 67.38 212 ALA A O 1
ATOM 1550 N N . GLU A 1 213 ? 7.701 -1.716 -38.188 1.00 66.12 213 GLU A N 1
ATOM 1551 C CA . GLU A 1 213 ? 6.844 -0.713 -38.820 1.00 66.12 213 GLU A CA 1
ATOM 1552 C C . GLU A 1 213 ? 6.467 -1.072 -40.263 1.00 66.12 213 GLU A C 1
ATOM 1554 O O . GLU A 1 213 ? 5.301 -0.891 -40.630 1.00 66.12 213 GLU A O 1
ATOM 1559 N N . ASN A 1 214 ? 7.384 -1.680 -41.022 1.00 71.50 214 ASN A N 1
ATOM 1560 C CA . ASN A 1 214 ? 7.192 -2.002 -42.440 1.00 71.50 214 ASN A CA 1
ATOM 1561 C C . ASN A 1 214 ? 6.547 -3.374 -42.688 1.00 71.50 214 ASN A C 1
ATOM 1563 O O . ASN A 1 214 ? 6.235 -3.708 -43.830 1.00 71.50 214 ASN A O 1
ATOM 1567 N N . LEU A 1 215 ? 6.291 -4.150 -41.630 1.00 79.31 215 LEU A N 1
ATOM 1568 C CA . LEU A 1 215 ? 5.618 -5.441 -41.746 1.00 79.31 215 LEU A CA 1
ATOM 1569 C C . LEU A 1 215 ? 4.194 -5.310 -42.320 1.00 79.31 215 LEU A C 1
ATOM 1571 O O . LEU A 1 215 ? 3.441 -4.415 -41.909 1.00 79.31 215 LEU A O 1
ATOM 1575 N N . PRO A 1 216 ? 3.775 -6.230 -43.208 1.00 80.62 216 PRO A N 1
ATOM 1576 C CA . PRO A 1 216 ? 2.404 -6.280 -43.703 1.00 80.62 216 PRO A CA 1
ATOM 1577 C C . PRO A 1 216 ? 1.419 -6.617 -42.576 1.00 80.62 216 PRO A C 1
ATOM 1579 O O . PRO A 1 216 ? 1.736 -7.372 -41.655 1.00 80.62 216 PRO A O 1
ATOM 1582 N N . ILE A 1 217 ? 0.206 -6.064 -42.651 1.00 79.12 217 ILE A N 1
ATOM 1583 C CA . ILE A 1 217 ? -0.863 -6.353 -41.692 1.00 79.12 217 ILE A CA 1
ATOM 1584 C C . ILE A 1 217 ? -1.580 -7.628 -42.135 1.00 79.12 217 ILE A C 1
ATOM 1586 O O . ILE A 1 217 ? -2.170 -7.667 -43.216 1.00 79.12 217 ILE A O 1
ATOM 1590 N N . VAL A 1 218 ? -1.559 -8.648 -41.285 1.00 78.69 218 VAL A N 1
ATOM 1591 C CA . VAL A 1 218 ? -2.146 -9.968 -41.529 1.00 78.69 218 VAL A CA 1
ATOM 1592 C C . VAL A 1 218 ? -3.360 -10.154 -40.617 1.00 78.69 218 VAL A C 1
ATOM 1594 O O . VAL A 1 218 ? -3.323 -9.813 -39.433 1.00 78.69 218 VAL A O 1
ATOM 1597 N N . SER A 1 219 ? -4.463 -10.637 -41.188 1.00 68.50 219 SER A N 1
ATOM 1598 C CA . SER A 1 219 ? -5.697 -10.965 -40.460 1.00 68.50 219 SER A CA 1
ATOM 1599 C C . SER A 1 219 ? -5.553 -12.240 -39.632 1.00 68.50 219 SER A C 1
ATOM 1601 O O . SER A 1 219 ? -4.673 -13.065 -39.870 1.00 68.50 219 SER A O 1
ATOM 1603 N N . ASP A 1 220 ? -6.501 -12.455 -38.720 1.00 60.44 220 ASP A N 1
ATOM 1604 C CA . ASP A 1 220 ? -6.615 -13.679 -37.916 1.00 60.44 220 ASP A CA 1
ATOM 1605 C C . ASP A 1 220 ? -6.806 -14.955 -38.769 1.00 60.44 220 ASP A C 1
ATOM 1607 O O . ASP A 1 220 ? -6.662 -16.061 -38.255 1.00 60.44 220 ASP A O 1
ATOM 1611 N N . THR A 1 221 ? -7.118 -14.814 -40.066 1.00 57.97 221 THR A N 1
ATOM 1612 C CA . THR A 1 221 ? -7.238 -15.903 -41.053 1.00 57.97 221 THR A CA 1
ATOM 1613 C C . THR A 1 221 ? -6.019 -16.039 -41.973 1.00 57.97 221 THR A C 1
ATOM 1615 O O . THR A 1 221 ? -6.069 -16.807 -42.927 1.00 57.97 221 THR A O 1
ATOM 1618 N N . GLY A 1 222 ? -4.931 -15.302 -41.722 1.00 57.84 222 GLY A N 1
ATOM 1619 C CA . GLY A 1 222 ? -3.677 -15.412 -42.478 1.00 57.84 222 GLY A CA 1
ATOM 1620 C C . GLY A 1 222 ? -3.622 -14.614 -43.787 1.00 57.84 222 GLY A C 1
ATOM 1621 O O . GLY A 1 222 ? -2.585 -14.603 -44.446 1.00 57.84 222 GLY A O 1
ATOM 1622 N N . GLU A 1 223 ? -4.687 -13.899 -44.161 1.00 62.72 223 GLU A N 1
ATOM 1623 C CA . GLU A 1 223 ? -4.693 -13.049 -45.359 1.00 62.72 223 GLU A CA 1
ATOM 1624 C C . GLU A 1 223 ? -4.053 -11.683 -45.073 1.00 62.72 223 GLU A C 1
ATOM 1626 O O . GLU A 1 223 ? -4.346 -11.056 -44.048 1.00 62.72 223 GLU A O 1
ATOM 1631 N N . VAL A 1 224 ? -3.213 -11.198 -45.994 1.00 63.84 224 VAL A N 1
ATOM 1632 C CA . VAL A 1 224 ? -2.627 -9.849 -45.945 1.00 63.84 224 VAL A CA 1
ATOM 1633 C C . VAL A 1 224 ? -3.717 -8.819 -46.254 1.00 63.84 224 VAL A C 1
ATOM 1635 O O . VAL A 1 224 ? -4.224 -8.755 -47.370 1.00 63.84 224 VAL A O 1
ATOM 1638 N N . VAL A 1 225 ? -4.071 -8.000 -45.263 1.00 63.38 225 VAL A N 1
ATOM 1639 C CA . VAL A 1 225 ? -5.192 -7.039 -45.321 1.00 63.38 225 VAL A CA 1
ATOM 1640 C C . VAL A 1 225 ? -4.729 -5.593 -45.528 1.00 63.38 225 VAL A C 1
ATOM 1642 O O . VAL A 1 225 ? -5.556 -4.692 -45.667 1.00 63.38 225 VAL A O 1
ATOM 1645 N N . GLY A 1 226 ? -3.417 -5.343 -45.540 1.00 57.03 226 GLY A N 1
ATOM 1646 C CA . GLY A 1 226 ? -2.853 -4.022 -45.812 1.00 57.03 226 GLY A CA 1
ATOM 1647 C C . GLY A 1 226 ? -1.327 -3.982 -45.745 1.00 57.03 226 GLY A C 1
ATOM 1648 O O . GLY A 1 226 ? -0.696 -4.807 -45.086 1.00 57.03 226 GLY A O 1
ATOM 1649 N N . THR A 1 227 ? -0.731 -3.000 -46.418 1.00 50.25 227 THR A N 1
ATOM 1650 C CA . THR A 1 227 ? 0.717 -2.747 -46.432 1.00 50.25 227 THR A CA 1
ATOM 1651 C C . THR A 1 227 ? 1.002 -1.398 -45.771 1.00 50.25 227 THR A C 1
ATOM 1653 O O . THR A 1 227 ? 0.770 -0.365 -46.393 1.00 50.25 227 THR A O 1
ATOM 1656 N N . GLY A 1 228 ? 1.500 -1.411 -44.532 1.00 41.84 228 GLY A N 1
ATOM 1657 C CA . GLY A 1 228 ? 2.056 -0.228 -43.863 1.00 41.84 228 GLY A CA 1
ATOM 1658 C C . GLY A 1 228 ? 1.048 0.818 -43.353 1.00 41.84 228 GLY A C 1
ATOM 1659 O O . GLY A 1 228 ? 0.158 1.266 -44.065 1.00 41.84 228 GLY A O 1
ATOM 1660 N N . THR A 1 229 ? 1.276 1.222 -42.101 1.00 44.28 229 THR A N 1
ATOM 1661 C CA . THR A 1 229 ? 0.585 2.237 -41.277 1.00 44.28 229 THR A CA 1
ATOM 1662 C C . THR A 1 229 ? -0.882 1.932 -40.899 1.00 44.28 229 THR A C 1
ATOM 1664 O O . THR A 1 229 ? -1.769 1.965 -41.753 1.00 44.28 229 THR A O 1
ATOM 1667 N N . PRO A 1 230 ? -1.185 1.664 -39.607 1.00 41.97 230 PRO A N 1
ATOM 1668 C CA . PRO A 1 230 ? -2.555 1.459 -39.131 1.00 41.97 230 PRO A CA 1
ATOM 1669 C C . PRO A 1 230 ? -3.432 2.691 -39.399 1.00 41.97 230 PRO A C 1
ATOM 1671 O O . PRO A 1 230 ? -3.041 3.815 -39.091 1.00 41.97 230 PRO A O 1
ATOM 1674 N N . MET A 1 231 ? -4.627 2.486 -39.960 1.00 33.84 231 MET A N 1
ATOM 1675 C CA . MET A 1 231 ? -5.617 3.553 -40.143 1.00 33.84 231 MET A CA 1
ATOM 1676 C C . MET A 1 231 ? -6.140 4.044 -38.785 1.00 33.84 231 MET A C 1
ATOM 1678 O O . MET A 1 231 ? -6.687 3.257 -38.007 1.00 33.84 231 MET A O 1
ATOM 1682 N N . ASP A 1 232 ? -6.003 5.350 -38.554 1.00 35.09 232 ASP A N 1
ATOM 1683 C CA . ASP A 1 232 ? -6.466 6.083 -37.375 1.00 35.09 232 ASP A CA 1
ATOM 1684 C C . ASP A 1 232 ? -7.964 5.875 -37.092 1.00 35.09 232 ASP A C 1
ATOM 1686 O O . ASP A 1 232 ? -8.831 6.114 -37.934 1.00 35.09 232 ASP A O 1
ATOM 1690 N N . THR A 1 233 ? -8.278 5.516 -35.848 1.00 34.00 233 THR A N 1
ATOM 1691 C CA . THR A 1 233 ? -9.545 5.877 -35.196 1.00 34.00 233 THR A CA 1
ATOM 1692 C C . THR A 1 233 ? -9.166 6.771 -34.015 1.00 34.00 233 THR A C 1
ATOM 1694 O O . THR A 1 233 ? -8.280 6.385 -33.253 1.00 34.00 233 THR A O 1
ATOM 1697 N N . PRO A 1 234 ? -9.759 7.967 -33.853 1.00 34.84 234 PRO A N 1
ATOM 1698 C CA . PRO A 1 234 ? -9.203 8.982 -32.967 1.00 34.84 234 PRO A CA 1
ATOM 1699 C C . PRO A 1 234 ? -9.300 8.544 -31.503 1.00 34.84 234 PRO A C 1
ATOM 1701 O O . PRO A 1 234 ? -10.393 8.423 -30.947 1.00 34.84 234 PRO A O 1
ATOM 1704 N N . LEU A 1 235 ? -8.143 8.336 -30.876 1.00 32.38 235 LEU A N 1
ATOM 1705 C CA . LEU A 1 235 ? -8.013 8.211 -29.429 1.00 32.38 235 LEU A CA 1
ATOM 1706 C C . LEU A 1 235 ? -7.912 9.610 -28.793 1.00 32.38 235 LEU A C 1
ATOM 1708 O O . LEU A 1 235 ? -7.339 10.523 -29.396 1.00 32.38 235 LEU A O 1
ATOM 1712 N N . PRO A 1 236 ? -8.450 9.806 -27.574 1.00 33.72 236 PRO A N 1
ATOM 1713 C CA . PRO A 1 236 ? -8.163 11.003 -26.788 1.00 33.72 236 PRO A CA 1
ATOM 1714 C C . PRO A 1 236 ? -6.642 11.133 -26.586 1.00 33.72 236 PRO A C 1
ATOM 1716 O O . PRO A 1 236 ? -5.949 10.115 -26.565 1.00 33.72 236 PRO A O 1
ATOM 1719 N N . PRO A 1 237 ? -6.108 12.362 -26.457 1.00 31.06 237 PRO A N 1
ATOM 1720 C CA . PRO A 1 237 ? -4.677 12.617 -26.564 1.00 31.06 237 PRO A CA 1
ATOM 1721 C C . PRO A 1 237 ? -3.866 11.738 -25.612 1.00 31.06 237 PRO A C 1
ATOM 1723 O O . PRO A 1 237 ? -4.061 11.768 -24.396 1.00 31.06 237 PRO A O 1
ATOM 1726 N N . THR A 1 238 ? -2.935 10.985 -26.197 1.00 37.66 238 THR A N 1
ATOM 1727 C CA . THR A 1 238 ? -1.890 10.242 -25.499 1.00 37.66 238 THR A CA 1
ATOM 1728 C C . THR A 1 238 ? -1.069 11.213 -24.648 1.00 37.66 238 THR A C 1
ATOM 1730 O O . THR A 1 238 ? -0.444 12.120 -25.201 1.00 37.66 238 THR A O 1
ATOM 1733 N N . PRO A 1 239 ? -1.026 11.064 -23.315 1.00 30.92 239 PRO A N 1
ATOM 1734 C CA . PRO A 1 239 ? -0.013 11.737 -22.518 1.00 30.92 239 PRO A CA 1
ATOM 1735 C C . PRO A 1 239 ? 1.359 11.195 -22.928 1.00 30.92 239 PRO A C 1
ATOM 1737 O O . PRO A 1 239 ? 1.636 10.007 -22.763 1.00 30.92 239 PRO A O 1
ATOM 1740 N N . THR A 1 240 ? 2.203 12.069 -23.470 1.00 31.20 240 THR A N 1
ATOM 1741 C CA . THR A 1 240 ? 3.606 11.790 -23.778 1.00 31.20 240 THR A CA 1
ATOM 1742 C C . THR A 1 240 ? 4.305 11.283 -22.518 1.00 31.20 240 THR A C 1
ATOM 1744 O O . THR A 1 240 ? 4.571 12.054 -21.597 1.00 31.20 240 THR A O 1
ATOM 1747 N N . LEU A 1 241 ? 4.585 9.981 -22.454 1.00 40.03 241 LEU A N 1
ATOM 1748 C CA . LEU A 1 241 ? 5.568 9.454 -21.517 1.00 40.03 241 LEU A CA 1
ATOM 1749 C C . LEU A 1 241 ? 6.936 9.807 -22.094 1.00 40.03 241 LEU A C 1
ATOM 1751 O O . LEU A 1 241 ? 7.280 9.380 -23.195 1.00 40.03 241 LEU A O 1
ATOM 1755 N N . ALA A 1 242 ? 7.690 10.635 -21.376 1.00 33.16 242 ALA A N 1
ATOM 1756 C CA . ALA A 1 242 ? 9.115 10.742 -21.630 1.00 33.16 242 ALA A CA 1
ATOM 1757 C C . ALA A 1 242 ? 9.743 9.353 -21.394 1.00 33.16 242 ALA A C 1
ATOM 1759 O O . ALA A 1 242 ? 9.337 8.686 -20.436 1.00 33.16 242 ALA A O 1
ATOM 1760 N N . PRO A 1 243 ? 10.685 8.896 -22.239 1.00 36.69 243 PRO A N 1
ATOM 1761 C CA . PRO A 1 243 ? 11.464 7.706 -21.925 1.00 36.69 243 PRO A CA 1
ATOM 1762 C C . PRO A 1 243 ? 12.106 7.884 -20.545 1.00 36.69 243 PRO A C 1
ATOM 1764 O O . PRO A 1 243 ? 12.586 8.977 -20.222 1.00 36.69 243 PRO A O 1
ATOM 1767 N N . ALA A 1 244 ? 12.068 6.829 -19.728 1.00 37.94 244 ALA A N 1
ATOM 1768 C CA . ALA A 1 244 ? 12.805 6.809 -18.475 1.00 37.94 244 ALA A CA 1
ATOM 1769 C C . ALA A 1 244 ? 14.291 7.093 -18.781 1.00 37.94 244 ALA A C 1
ATOM 1771 O O . ALA A 1 244 ? 14.811 6.606 -19.791 1.00 37.94 244 ALA A O 1
ATOM 1772 N N . PRO A 1 245 ? 14.973 7.931 -17.986 1.00 41.44 245 PRO A N 1
ATOM 1773 C CA . PRO A 1 245 ? 16.414 8.093 -18.102 1.00 41.44 245 PRO A CA 1
ATOM 1774 C C . PRO A 1 245 ? 17.093 6.728 -17.973 1.00 41.44 245 PRO A C 1
ATOM 1776 O O . PRO A 1 245 ? 16.801 5.999 -17.038 1.00 41.44 245 PRO A O 1
ATOM 1779 N N . MET A 1 246 ? 17.990 6.411 -18.903 1.00 41.88 246 MET A N 1
ATOM 1780 C CA . MET A 1 246 ? 18.781 5.179 -18.913 1.00 41.88 246 MET A CA 1
ATOM 1781 C C . MET A 1 246 ? 19.621 5.094 -17.622 1.00 41.88 246 MET A C 1
ATOM 1783 O O . MET A 1 246 ? 20.505 5.930 -17.422 1.00 41.88 246 MET A O 1
ATOM 1787 N N . ASP A 1 247 ? 19.323 4.137 -16.742 1.00 45.97 247 ASP A N 1
ATOM 1788 C CA . ASP A 1 247 ? 19.883 4.004 -15.385 1.00 45.97 247 ASP A CA 1
ATOM 1789 C C . ASP A 1 247 ? 20.729 2.738 -15.147 1.00 45.97 247 ASP A C 1
ATOM 1791 O O . ASP A 1 247 ? 21.325 2.584 -14.083 1.00 45.97 247 ASP A O 1
ATOM 1795 N N . PHE A 1 248 ? 20.929 1.929 -16.192 1.00 46.12 248 PHE A N 1
ATOM 1796 C CA . PHE A 1 248 ? 21.930 0.854 -16.271 1.00 46.12 248 PHE A CA 1
ATOM 1797 C C . PHE A 1 248 ? 21.782 -0.314 -15.269 1.00 46.12 248 PHE A C 1
ATOM 1799 O O . PHE A 1 248 ? 22.733 -1.092 -15.150 1.00 46.12 248 PHE A O 1
ATOM 1806 N N . ASP A 1 249 ? 20.645 -0.513 -14.592 1.00 44.03 249 ASP A N 1
ATOM 1807 C CA . ASP A 1 249 ? 20.348 -1.784 -13.913 1.00 44.03 249 ASP A CA 1
ATOM 1808 C C . ASP A 1 249 ? 19.492 -2.743 -14.751 1.00 44.03 249 ASP A C 1
ATOM 1810 O O . ASP A 1 249 ? 18.795 -2.372 -15.686 1.00 44.03 249 ASP A O 1
ATOM 1814 N N . SER A 1 250 ? 19.638 -4.038 -14.455 1.00 50.72 250 SER A N 1
ATOM 1815 C CA . SER A 1 250 ? 18.773 -5.116 -14.947 1.00 50.72 250 SER A CA 1
ATOM 1816 C C . SER A 1 250 ? 18.809 -6.293 -13.967 1.00 50.72 250 SER A C 1
ATOM 1818 O O . SER A 1 250 ? 19.680 -6.359 -13.092 1.00 50.72 250 SER A O 1
ATOM 1820 N N . ALA A 1 251 ? 17.905 -7.263 -14.126 1.00 41.38 251 ALA A N 1
ATOM 1821 C CA . ALA A 1 251 ? 17.920 -8.503 -13.343 1.00 41.38 251 ALA A CA 1
ATOM 1822 C C . ALA A 1 251 ? 19.235 -9.305 -13.491 1.00 41.38 251 ALA A C 1
ATOM 1824 O O . ALA A 1 251 ? 19.659 -9.964 -12.539 1.00 41.38 251 ALA A O 1
ATOM 1825 N N . ASP A 1 252 ? 19.898 -9.196 -14.648 1.00 38.81 252 ASP A N 1
ATOM 1826 C CA . ASP A 1 252 ? 21.154 -9.887 -14.974 1.00 38.81 252 ASP A CA 1
ATOM 1827 C C . ASP A 1 252 ? 22.409 -9.078 -14.596 1.00 38.81 252 ASP A C 1
ATOM 1829 O O . ASP A 1 252 ? 23.512 -9.620 -14.505 1.00 38.81 252 ASP A O 1
ATOM 1833 N N . ALA A 1 253 ? 22.242 -7.785 -14.316 1.00 46.78 253 ALA A N 1
ATOM 1834 C CA . ALA A 1 253 ? 23.273 -6.893 -13.801 1.00 46.78 253 ALA A CA 1
ATOM 1835 C C . ALA A 1 253 ? 22.700 -6.056 -12.646 1.00 46.78 253 ALA A C 1
ATOM 1837 O O . ALA A 1 253 ? 22.525 -4.840 -12.784 1.00 46.78 253 ALA A O 1
ATOM 1838 N N . PRO A 1 254 ? 22.383 -6.683 -11.494 1.00 41.62 254 PRO A N 1
ATOM 1839 C CA . PRO A 1 254 ? 21.839 -5.941 -10.377 1.00 41.62 254 PRO A CA 1
ATOM 1840 C C . PRO A 1 254 ? 22.910 -4.969 -9.883 1.00 41.62 254 PRO A C 1
ATOM 1842 O O . PRO A 1 254 ? 24.018 -5.379 -9.527 1.00 41.62 254 PRO A O 1
ATOM 1845 N N . LEU A 1 255 ? 22.566 -3.686 -9.754 1.00 40.78 255 LEU A N 1
ATOM 1846 C CA . LEU A 1 255 ? 23.450 -2.662 -9.174 1.00 40.78 255 LEU A CA 1
ATOM 1847 C C . LEU A 1 255 ? 23.908 -2.994 -7.733 1.00 40.78 255 LEU A C 1
ATOM 1849 O O . LEU A 1 255 ? 24.744 -2.290 -7.163 1.00 40.78 255 LEU A O 1
ATOM 1853 N N . LYS A 1 256 ? 23.372 -4.058 -7.110 1.00 43.12 256 LYS A N 1
ATOM 1854 C CA . LYS A 1 256 ? 23.725 -4.528 -5.764 1.00 43.12 256 LYS A CA 1
ATOM 1855 C C . LYS A 1 256 ? 23.980 -6.033 -5.726 1.00 43.12 256 LYS A C 1
ATOM 1857 O O . LYS A 1 256 ? 23.058 -6.832 -5.840 1.00 43.12 256 LYS A O 1
ATOM 1862 N N . THR A 1 257 ? 25.212 -6.404 -5.388 1.00 41.97 257 THR A N 1
ATOM 1863 C CA . THR A 1 257 ? 25.550 -7.734 -4.861 1.00 41.97 257 THR A CA 1
ATOM 1864 C C . THR A 1 257 ? 25.948 -7.582 -3.392 1.00 41.97 257 THR A C 1
ATOM 1866 O O . THR A 1 257 ? 26.913 -6.884 -3.086 1.00 41.97 257 THR A O 1
ATOM 1869 N N . ILE A 1 258 ? 25.210 -8.205 -2.465 1.00 45.28 258 ILE A N 1
ATOM 1870 C CA . ILE A 1 258 ? 25.580 -8.256 -1.040 1.00 45.28 258 ILE A CA 1
ATOM 1871 C C . ILE A 1 258 ? 26.142 -9.647 -0.743 1.00 45.28 258 ILE A C 1
ATOM 1873 O O . ILE A 1 258 ? 25.396 -10.615 -0.614 1.00 45.28 258 ILE A O 1
ATOM 1877 N N . LEU A 1 259 ? 27.467 -9.736 -0.633 1.00 44.31 259 LEU A N 1
ATOM 1878 C CA . LEU A 1 259 ? 28.188 -10.951 -0.255 1.00 44.31 259 LEU A CA 1
ATOM 1879 C C . LEU A 1 259 ? 28.461 -10.944 1.254 1.00 44.31 259 LEU A C 1
ATOM 1881 O O . LEU A 1 259 ? 29.135 -10.055 1.771 1.00 44.31 259 LEU A O 1
ATOM 1885 N N . PHE A 1 260 ? 27.943 -11.945 1.969 1.00 43.22 260 PHE A N 1
ATOM 1886 C CA . PHE A 1 260 ? 28.277 -12.183 3.374 1.00 43.22 260 PHE A CA 1
ATOM 1887 C C . PHE A 1 260 ? 29.297 -13.318 3.472 1.00 43.22 260 PHE A C 1
ATOM 1889 O O . PHE A 1 260 ? 28.937 -14.490 3.364 1.00 43.22 260 PHE A O 1
ATOM 1896 N N . GLU A 1 261 ? 30.563 -12.986 3.717 1.00 51.22 261 GLU A N 1
ATOM 1897 C CA . GLU A 1 261 ? 31.601 -13.982 3.998 1.00 51.22 261 GLU A CA 1
ATOM 1898 C C . GLU A 1 261 ? 31.806 -14.167 5.508 1.00 51.22 261 GLU A C 1
ATOM 1900 O O . GLU A 1 261 ? 31.739 -13.224 6.297 1.00 51.22 261 GLU A O 1
ATOM 1905 N N . ARG A 1 262 ? 32.038 -15.416 5.936 1.00 47.59 262 ARG A N 1
ATOM 1906 C CA . ARG A 1 262 ? 32.115 -15.790 7.362 1.00 47.59 262 ARG A CA 1
ATOM 1907 C C . ARG A 1 262 ? 33.394 -15.339 8.076 1.00 47.59 262 ARG A C 1
ATOM 1909 O O . ARG A 1 262 ? 33.477 -15.530 9.288 1.00 47.59 262 ARG A O 1
ATOM 1916 N N . VAL A 1 263 ? 34.388 -14.782 7.382 1.00 47.47 263 VAL A N 1
ATOM 1917 C CA . VAL A 1 263 ? 35.698 -14.467 7.974 1.00 47.47 263 VAL A CA 1
ATOM 1918 C C . VAL A 1 263 ? 36.265 -13.172 7.385 1.00 47.47 263 VAL A C 1
ATOM 1920 O O . VAL A 1 263 ? 36.677 -13.151 6.235 1.00 47.47 263 VAL A O 1
ATOM 1923 N N . GLY A 1 264 ? 36.361 -12.115 8.199 1.00 48.28 264 GLY A N 1
ATOM 1924 C CA . GLY A 1 264 ? 37.103 -10.889 7.862 1.00 48.28 264 GLY A CA 1
ATOM 1925 C C . GLY A 1 264 ? 36.235 -9.662 7.566 1.00 48.28 264 GLY A C 1
ATOM 1926 O O . GLY A 1 264 ? 35.075 -9.773 7.198 1.00 48.28 264 GLY A O 1
ATOM 1927 N N . THR A 1 265 ? 36.802 -8.481 7.827 1.00 43.91 265 THR A N 1
ATOM 1928 C CA . THR A 1 265 ? 36.169 -7.148 7.848 1.00 43.91 265 THR A CA 1
ATOM 1929 C C . THR A 1 265 ? 35.163 -6.904 6.718 1.00 43.91 265 THR A C 1
ATOM 1931 O O . THR A 1 265 ? 35.510 -6.969 5.544 1.00 43.91 265 THR A O 1
ATOM 1934 N N . GLN A 1 266 ? 33.927 -6.564 7.101 1.00 47.69 266 GLN A N 1
ATOM 1935 C CA . GLN A 1 266 ? 32.817 -6.240 6.202 1.00 47.69 266 GLN A CA 1
ATOM 1936 C C . GLN A 1 266 ? 33.122 -4.962 5.409 1.00 47.69 266 GLN A C 1
ATOM 1938 O O . GLN A 1 266 ? 32.995 -3.854 5.931 1.00 47.69 266 GLN A O 1
ATOM 1943 N N . THR A 1 267 ? 33.507 -5.105 4.146 1.00 42.75 267 THR A N 1
ATOM 1944 C CA . THR A 1 267 ? 33.557 -3.980 3.209 1.00 42.75 267 THR A CA 1
ATOM 1945 C C . THR A 1 267 ? 32.167 -3.795 2.605 1.00 42.75 267 THR A C 1
ATOM 1947 O O . THR A 1 267 ? 31.709 -4.625 1.827 1.00 42.75 267 THR A O 1
ATOM 1950 N N . LEU A 1 268 ? 31.488 -2.704 2.967 1.00 42.62 268 LEU A N 1
ATOM 1951 C CA . LEU A 1 268 ? 30.273 -2.248 2.293 1.00 42.62 268 LEU A CA 1
ATOM 1952 C C . LEU A 1 268 ? 30.686 -1.296 1.164 1.00 42.62 268 LEU A C 1
ATOM 1954 O O . LEU A 1 268 ? 31.072 -0.159 1.434 1.00 42.62 268 LEU A O 1
ATOM 1958 N N . ILE A 1 269 ? 30.613 -1.748 -0.086 1.00 42.47 269 ILE A N 1
ATOM 1959 C CA . ILE A 1 269 ? 30.772 -0.865 -1.247 1.00 42.47 269 ILE A CA 1
ATOM 1960 C C . ILE A 1 269 ? 29.388 -0.312 -1.588 1.00 42.47 269 ILE A C 1
ATOM 1962 O O . ILE A 1 269 ? 28.475 -1.061 -1.926 1.00 42.47 269 ILE A O 1
ATOM 1966 N N . TYR A 1 270 ? 29.229 1.001 -1.441 1.00 39.16 270 TYR A N 1
ATOM 1967 C CA . TYR A 1 270 ? 28.018 1.739 -1.784 1.00 39.16 270 TYR A CA 1
ATOM 1968 C C . TYR A 1 270 ? 28.357 2.701 -2.922 1.00 39.16 270 TYR A C 1
ATOM 1970 O O . TYR A 1 270 ? 29.052 3.689 -2.689 1.00 39.16 270 TYR A O 1
ATOM 1978 N N . ASN A 1 271 ? 27.869 2.419 -4.131 1.00 39.97 271 ASN A N 1
ATOM 1979 C CA . ASN A 1 271 ? 27.756 3.424 -5.187 1.00 39.97 271 ASN A CA 1
ATOM 1980 C C . ASN A 1 271 ? 26.324 3.964 -5.159 1.00 39.97 271 ASN A C 1
ATOM 1982 O O . ASN A 1 271 ? 25.362 3.200 -5.155 1.00 39.97 271 ASN A O 1
ATOM 1986 N N . GLY A 1 272 ? 26.202 5.285 -5.031 1.00 34.41 272 GLY A N 1
ATOM 1987 C CA . GLY A 1 272 ? 24.940 5.990 -4.801 1.00 34.41 272 GLY A CA 1
ATOM 1988 C C . GLY A 1 272 ? 24.151 6.330 -6.062 1.00 34.41 272 GLY A C 1
ATOM 1989 O O . GLY A 1 272 ? 23.161 7.046 -5.944 1.00 34.41 272 GLY A O 1
ATOM 1990 N N . ASP A 1 273 ? 24.566 5.828 -7.222 1.00 38.56 273 ASP A N 1
ATOM 1991 C CA . ASP A 1 273 ? 23.908 6.058 -8.510 1.00 38.56 273 ASP A CA 1
ATOM 1992 C C . ASP A 1 273 ? 22.882 4.944 -8.758 1.00 38.56 273 ASP A C 1
ATOM 1994 O O . ASP A 1 273 ? 23.023 4.113 -9.646 1.00 38.56 273 ASP A O 1
ATOM 1998 N N . VAL A 1 274 ? 21.903 4.866 -7.857 1.00 40.19 274 VAL A N 1
ATOM 1999 C CA . VAL A 1 274 ? 20.729 3.995 -7.990 1.00 40.19 274 VAL A CA 1
ATOM 2000 C C . VAL A 1 274 ? 19.897 4.497 -9.177 1.00 40.19 274 VAL A C 1
ATOM 2002 O O . VAL A 1 274 ? 19.938 5.702 -9.458 1.00 40.19 274 VAL A O 1
ATOM 2005 N N . SER A 1 275 ? 19.129 3.595 -9.805 1.00 41.47 275 SER A N 1
ATOM 2006 C CA . SER A 1 275 ? 17.922 3.902 -10.581 1.00 41.47 275 SER A CA 1
ATOM 2007 C C . SER A 1 275 ? 17.237 5.166 -10.082 1.00 41.47 275 SER A C 1
ATOM 2009 O O . SER A 1 275 ? 17.301 5.472 -8.880 1.00 41.47 275 SER A O 1
ATOM 2011 N N . GLN A 1 276 ? 16.643 5.944 -10.999 1.00 47.66 276 GLN A N 1
ATOM 2012 C CA . GLN A 1 276 ? 15.963 7.201 -10.651 1.00 47.66 276 GLN A CA 1
ATOM 2013 C C . GLN A 1 276 ? 15.254 7.014 -9.304 1.00 47.66 276 GLN A C 1
ATOM 2015 O O . GLN A 1 276 ? 14.523 6.039 -9.171 1.00 47.66 276 GLN A O 1
ATOM 2020 N N . PRO A 1 277 ? 15.488 7.849 -8.274 1.00 52.06 277 PRO A N 1
ATOM 2021 C CA . PRO A 1 277 ? 15.104 7.539 -6.888 1.00 52.06 277 PRO A CA 1
ATOM 2022 C C . PRO A 1 277 ? 13.604 7.246 -6.676 1.00 52.06 277 PRO A C 1
ATOM 2024 O O . PRO A 1 277 ? 13.211 6.808 -5.593 1.00 52.06 277 PRO A O 1
ATOM 2027 N N . ASP A 1 278 ? 12.789 7.469 -7.706 1.00 54.75 278 ASP A N 1
ATOM 2028 C CA . ASP A 1 278 ? 11.361 7.201 -7.781 1.00 54.75 278 ASP A CA 1
ATOM 2029 C C . ASP A 1 278 ? 10.962 5.902 -8.537 1.00 54.75 278 ASP A C 1
ATOM 2031 O O . ASP A 1 278 ? 9.766 5.604 -8.635 1.00 54.75 278 ASP A O 1
ATOM 2035 N N . GLY A 1 279 ? 11.932 5.118 -9.024 1.00 61.94 279 GLY A N 1
ATOM 2036 C CA . GLY A 1 279 ? 11.772 3.906 -9.841 1.00 61.94 279 GLY A CA 1
ATOM 2037 C C . GLY A 1 279 ? 11.350 4.182 -11.288 1.00 61.94 279 GLY A C 1
ATOM 2038 O O . GLY A 1 279 ? 10.851 5.266 -11.606 1.00 61.94 279 GLY A O 1
ATOM 2039 N N . ASP A 1 280 ? 11.511 3.187 -12.155 1.00 66.81 280 ASP A N 1
ATOM 2040 C CA . ASP A 1 280 ? 11.158 3.251 -13.576 1.00 66.81 280 ASP A CA 1
ATOM 2041 C C . ASP A 1 280 ? 10.032 2.257 -13.962 1.00 66.81 280 ASP A C 1
ATOM 2043 O O . ASP A 1 280 ? 9.426 1.599 -13.113 1.00 66.81 280 ASP A O 1
ATOM 2047 N N . ALA A 1 281 ? 9.682 2.168 -15.251 1.00 69.19 281 ALA A N 1
ATOM 2048 C CA . ALA A 1 281 ? 8.588 1.297 -15.685 1.00 69.19 281 ALA A CA 1
ATOM 2049 C C . ALA A 1 281 ? 8.876 -0.199 -15.454 1.00 69.19 281 ALA A C 1
ATOM 2051 O O . ALA A 1 281 ? 7.936 -0.950 -15.165 1.00 69.19 281 ALA A O 1
ATOM 2052 N N . GLU A 1 282 ? 10.139 -0.618 -15.558 1.00 72.00 282 GLU A N 1
ATOM 2053 C CA . GLU A 1 282 ? 10.569 -1.993 -15.307 1.00 72.00 282 GLU A CA 1
ATOM 2054 C C . GLU A 1 282 ? 10.430 -2.338 -13.817 1.00 72.00 282 GLU A C 1
ATOM 2056 O O . GLU A 1 282 ? 9.767 -3.321 -13.466 1.00 72.00 282 GLU A O 1
ATOM 2061 N N . ASP A 1 283 ? 10.916 -1.466 -12.928 1.00 78.44 283 ASP A N 1
ATOM 2062 C CA . ASP A 1 283 ? 10.753 -1.585 -11.476 1.00 78.44 283 ASP A CA 1
ATOM 2063 C C . ASP A 1 283 ? 9.281 -1.728 -11.073 1.00 78.44 283 ASP A C 1
ATOM 2065 O O . ASP A 1 283 ? 8.895 -2.569 -10.246 1.00 78.44 283 ASP A O 1
ATOM 2069 N N . TRP A 1 284 ? 8.419 -0.891 -11.655 1.00 84.25 284 TRP A N 1
ATOM 2070 C CA . TRP A 1 284 ? 6.993 -0.910 -11.358 1.00 84.25 284 TRP A CA 1
ATOM 2071 C C . TRP A 1 284 ? 6.343 -2.211 -11.822 1.00 84.25 284 TRP A C 1
ATOM 2073 O O . TRP A 1 284 ? 5.482 -2.735 -11.106 1.00 84.25 284 TRP A O 1
ATOM 2083 N N . GLN A 1 285 ? 6.732 -2.739 -12.985 1.00 82.00 285 GLN A N 1
ATOM 2084 C CA . GLN A 1 285 ? 6.238 -4.020 -13.481 1.00 82.00 285 GLN A CA 1
ATOM 2085 C C . GLN A 1 285 ? 6.690 -5.169 -12.576 1.00 82.00 285 GLN A C 1
ATOM 2087 O O . GLN A 1 285 ? 5.841 -5.937 -12.118 1.00 82.00 285 GLN A O 1
ATOM 2092 N N . HIS A 1 286 ? 7.978 -5.249 -12.236 1.00 83.12 286 HIS A N 1
ATOM 2093 C CA . HIS A 1 286 ? 8.500 -6.277 -11.334 1.00 83.12 286 HIS A CA 1
ATOM 2094 C C . HIS A 1 286 ? 7.799 -6.257 -9.971 1.00 83.12 286 HIS A C 1
ATOM 2096 O O . HIS A 1 286 ? 7.404 -7.302 -9.439 1.00 83.12 286 HIS A O 1
ATOM 2102 N N . HIS A 1 287 ? 7.561 -5.067 -9.411 1.00 91.88 287 HIS A N 1
ATOM 2103 C CA . HIS A 1 287 ? 6.811 -4.944 -8.166 1.00 91.88 287 HIS A CA 1
ATOM 2104 C C . HIS A 1 287 ? 5.350 -5.389 -8.336 1.00 91.88 287 HIS A C 1
ATOM 2106 O O . HIS A 1 287 ? 4.827 -6.112 -7.484 1.00 91.88 287 HIS A O 1
ATOM 2112 N N . PHE A 1 288 ? 4.689 -5.028 -9.439 1.00 93.06 288 PHE A N 1
ATOM 2113 C CA . PHE A 1 288 ? 3.335 -5.500 -9.717 1.00 93.06 288 PHE A CA 1
ATOM 2114 C C . PHE A 1 288 ? 3.269 -7.028 -9.836 1.00 93.06 288 PHE A C 1
ATOM 2116 O O . PHE A 1 288 ? 2.377 -7.644 -9.259 1.00 93.06 288 PHE A O 1
ATOM 2123 N N . GLU A 1 289 ? 4.206 -7.661 -10.538 1.00 90.00 289 GLU A N 1
ATOM 2124 C CA . GLU A 1 289 ? 4.259 -9.117 -10.709 1.00 90.00 289 GLU A CA 1
ATOM 2125 C C . GLU A 1 289 ? 4.489 -9.851 -9.384 1.00 90.00 289 GLU A C 1
ATOM 2127 O O . GLU A 1 289 ? 3.873 -10.891 -9.123 1.00 90.00 289 GLU A O 1
ATOM 2132 N N . TYR A 1 290 ? 5.317 -9.284 -8.503 1.00 94.88 290 TYR A N 1
ATOM 2133 C CA . TYR A 1 290 ? 5.439 -9.751 -7.126 1.00 94.88 290 TYR A CA 1
ATOM 2134 C C . TYR A 1 290 ? 4.094 -9.662 -6.386 1.00 94.88 290 TYR A C 1
ATOM 2136 O O . TYR A 1 290 ? 3.647 -10.646 -5.784 1.00 94.88 290 TYR A O 1
ATOM 2144 N N . LEU A 1 291 ? 3.411 -8.515 -6.471 1.00 96.88 291 LEU A N 1
ATOM 2145 C CA . LEU A 1 291 ? 2.113 -8.296 -5.828 1.00 96.88 291 LEU A CA 1
ATOM 2146 C C . LEU A 1 291 ? 1.002 -9.170 -6.421 1.00 96.88 291 LEU A C 1
ATOM 2148 O O . LEU A 1 291 ? 0.113 -9.612 -5.694 1.00 96.88 291 LEU A O 1
ATOM 2152 N N . LEU A 1 292 ? 1.058 -9.495 -7.711 1.00 96.69 292 LEU A N 1
ATOM 2153 C CA . LEU A 1 292 ? 0.057 -10.315 -8.387 1.00 96.69 292 LEU A CA 1
ATOM 2154 C C . LEU A 1 292 ? -0.095 -11.693 -7.727 1.00 96.69 292 LEU A C 1
ATOM 2156 O O . LEU A 1 292 ? -1.208 -12.218 -7.637 1.00 96.69 292 LEU A O 1
ATOM 2160 N N . ARG A 1 293 ? 1.004 -12.253 -7.202 1.00 94.94 293 ARG A N 1
ATOM 2161 C CA . ARG A 1 293 ? 1.006 -13.528 -6.462 1.00 94.94 293 ARG A CA 1
ATOM 2162 C C . ARG A 1 293 ? 0.071 -13.474 -5.254 1.00 94.94 293 ARG A C 1
ATOM 2164 O O . ARG A 1 293 ? -0.680 -14.416 -5.024 1.00 94.94 293 ARG A O 1
ATOM 2171 N N . VAL A 1 294 ? 0.075 -12.359 -4.518 1.00 96.31 294 VAL A N 1
ATOM 2172 C CA . VAL A 1 294 ? -0.790 -12.165 -3.343 1.00 96.31 294 VAL A CA 1
ATOM 2173 C C . VAL A 1 294 ? -2.169 -11.621 -3.714 1.00 96.31 294 VAL A C 1
ATOM 2175 O O . VAL A 1 294 ? -3.152 -12.000 -3.086 1.00 96.31 294 VAL A O 1
ATOM 2178 N N . PHE A 1 295 ? -2.286 -10.819 -4.777 1.00 97.69 295 PHE A N 1
ATOM 2179 C CA . PHE A 1 295 ? -3.575 -10.340 -5.292 1.00 97.69 295 PHE A CA 1
ATOM 2180 C C . PHE A 1 295 ? -4.476 -11.461 -5.806 1.00 97.69 295 PHE A C 1
ATOM 2182 O O . PHE A 1 295 ? -5.690 -11.272 -5.871 1.00 97.69 295 PHE A O 1
ATOM 2189 N N . ARG A 1 296 ? -3.919 -12.617 -6.176 1.00 94.56 296 ARG A N 1
ATOM 2190 C CA . ARG A 1 296 ? -4.689 -13.806 -6.573 1.00 94.56 296 ARG A CA 1
ATOM 2191 C C . ARG A 1 296 ? -5.150 -14.659 -5.395 1.00 94.56 296 ARG A C 1
ATOM 2193 O O . ARG A 1 296 ? -6.027 -15.497 -5.574 1.00 94.56 296 ARG A O 1
ATOM 2200 N N . ASP A 1 297 ? -4.623 -14.435 -4.193 1.00 97.25 297 ASP A N 1
ATOM 2201 C CA . ASP A 1 297 ? -5.042 -15.197 -3.020 1.00 97.25 297 ASP A CA 1
ATOM 2202 C C . ASP A 1 297 ? -6.513 -14.867 -2.676 1.00 97.25 297 ASP A C 1
ATOM 2204 O O . ASP A 1 297 ? -6.885 -13.684 -2.594 1.00 97.25 297 ASP A O 1
ATOM 2208 N N . PRO A 1 298 ? -7.385 -15.873 -2.477 1.00 95.38 298 PRO A N 1
ATOM 2209 C CA . PRO A 1 298 ? -8.793 -15.641 -2.152 1.00 95.38 298 PRO A CA 1
ATOM 2210 C C . PRO A 1 298 ? -8.987 -14.915 -0.813 1.00 95.38 298 PRO A C 1
ATOM 2212 O O . PRO A 1 298 ? -10.007 -14.259 -0.626 1.00 95.38 298 PRO A O 1
ATOM 2215 N N . ARG A 1 299 ? -8.005 -14.964 0.096 1.00 96.50 299 ARG A N 1
ATOM 2216 C CA . ARG A 1 299 ? -8.030 -14.255 1.386 1.00 96.50 299 ARG A CA 1
ATOM 2217 C C . ARG A 1 299 ? -7.714 -12.763 1.256 1.00 96.50 299 ARG A C 1
ATOM 2219 O O . ARG A 1 299 ? -7.892 -12.025 2.221 1.00 96.50 299 ARG A O 1
ATOM 2226 N N . TYR A 1 300 ? -7.205 -12.317 0.104 1.00 97.69 300 TYR A N 1
ATOM 2227 C CA . TYR A 1 300 ? -6.828 -10.920 -0.102 1.00 97.69 300 TYR A CA 1
ATOM 2228 C C . TYR A 1 300 ? -8.052 -9.992 -0.008 1.00 97.69 300 TYR A C 1
ATOM 2230 O O . TYR A 1 300 ? -9.130 -10.299 -0.522 1.00 97.69 300 TYR A O 1
ATOM 2238 N N . ILE A 1 301 ? -7.897 -8.836 0.637 1.00 96.81 301 ILE A N 1
ATOM 2239 C CA . ILE A 1 301 ? -9.009 -7.899 0.837 1.00 96.81 301 ILE A CA 1
ATOM 2240 C C . ILE A 1 301 ? -9.362 -7.224 -0.492 1.00 96.81 301 ILE A C 1
ATOM 2242 O O . ILE A 1 301 ? -8.488 -6.715 -1.200 1.00 96.81 301 ILE A O 1
ATOM 2246 N N . ARG A 1 302 ? -10.655 -7.214 -0.829 1.00 97.00 302 ARG A N 1
ATOM 2247 C CA . ARG A 1 302 ? -11.177 -6.667 -2.086 1.00 97.00 302 ARG A CA 1
ATOM 2248 C C . ARG A 1 302 ? -12.325 -5.695 -1.844 1.00 97.00 302 ARG A C 1
ATOM 2250 O O . ARG A 1 302 ? -13.117 -5.892 -0.928 1.00 97.00 302 ARG A O 1
ATOM 2257 N N . VAL A 1 303 ? -12.424 -4.691 -2.710 1.00 96.31 303 VAL A N 1
ATOM 2258 C CA . VAL A 1 303 ? -13.555 -3.755 -2.803 1.00 96.31 303 VAL A CA 1
ATOM 2259 C C . VAL A 1 303 ? -14.117 -3.874 -4.206 1.00 96.31 303 VAL A C 1
ATOM 2261 O O . VAL A 1 303 ? -13.369 -3.718 -5.169 1.00 96.31 303 VAL A O 1
ATOM 2264 N N . ASP A 1 304 ? -15.395 -4.227 -4.329 1.00 94.75 304 ASP A N 1
ATOM 2265 C CA . ASP A 1 304 ? -16.044 -4.480 -5.624 1.00 94.75 304 ASP A CA 1
ATOM 2266 C C . ASP A 1 304 ? -15.252 -5.471 -6.503 1.00 94.75 304 ASP A C 1
ATOM 2268 O O . ASP A 1 304 ? -15.070 -5.288 -7.705 1.00 94.75 304 ASP A O 1
ATOM 2272 N N . GLY A 1 305 ? -14.693 -6.510 -5.871 1.00 95.75 305 GLY A N 1
ATOM 2273 C CA . GLY A 1 305 ? -13.853 -7.526 -6.517 1.00 95.75 305 GLY A CA 1
ATOM 2274 C C . GLY A 1 305 ? -12.402 -7.107 -6.793 1.00 95.75 305 GLY A C 1
ATOM 2275 O O . GLY A 1 305 ? -11.569 -7.972 -7.063 1.00 95.75 305 GLY A O 1
ATOM 2276 N N . LYS A 1 306 ? -12.054 -5.822 -6.671 1.00 97.75 306 LYS A N 1
ATOM 2277 C CA . LYS A 1 306 ? -10.705 -5.300 -6.938 1.00 97.75 306 LYS A CA 1
ATOM 2278 C C . LYS A 1 306 ? -9.796 -5.445 -5.712 1.00 97.75 306 LYS A C 1
ATOM 2280 O O . LYS A 1 306 ? -10.207 -5.025 -4.628 1.00 97.75 306 LYS A O 1
ATOM 2285 N N . PRO A 1 307 ? -8.569 -5.993 -5.837 1.00 98.19 307 PRO A N 1
ATOM 2286 C CA . PRO A 1 307 ? -7.591 -6.013 -4.750 1.00 98.19 307 PRO A CA 1
ATOM 2287 C C . PRO A 1 307 ? -7.309 -4.604 -4.223 1.00 98.19 307 PRO A C 1
ATOM 2289 O O . PRO A 1 307 ? -7.027 -3.691 -5.002 1.00 98.19 307 PRO A O 1
ATOM 2292 N N . MET A 1 308 ? -7.395 -4.427 -2.903 1.00 97.94 308 MET A N 1
ATOM 2293 C CA . MET A 1 308 ? -7.115 -3.148 -2.251 1.00 97.94 308 MET A CA 1
ATOM 2294 C C . MET A 1 308 ? -5.620 -2.981 -1.967 1.00 97.94 308 MET A C 1
ATOM 2296 O O . MET A 1 308 ? -5.026 -3.827 -1.306 1.00 97.94 308 MET A O 1
ATOM 2300 N N . PHE A 1 309 ? -5.033 -1.858 -2.384 1.00 97.94 309 PHE A N 1
ATOM 2301 C CA . PHE A 1 309 ? -3.627 -1.538 -2.125 1.00 97.94 309 PHE A CA 1
ATOM 2302 C C . PHE A 1 309 ? -3.473 -0.136 -1.524 1.00 97.94 309 PHE A C 1
ATOM 2304 O O . PHE A 1 309 ? -3.981 0.840 -2.077 1.00 97.94 309 PHE A O 1
ATOM 2311 N N . LEU A 1 310 ? -2.776 -0.029 -0.387 1.00 97.44 310 LEU A N 1
ATOM 2312 C CA . LEU A 1 310 ? -2.588 1.226 0.348 1.00 97.44 310 LEU A CA 1
ATOM 2313 C C . LEU A 1 310 ? -1.218 1.848 0.065 1.00 97.44 310 LEU A C 1
ATOM 2315 O O . LEU A 1 310 ? -0.192 1.185 0.182 1.00 97.44 310 LEU A O 1
ATOM 2319 N N . ILE A 1 311 ? -1.195 3.154 -0.200 1.00 96.69 311 ILE A N 1
ATOM 2320 C CA . ILE A 1 311 ? 0.027 3.928 -0.435 1.00 96.69 311 ILE A CA 1
ATOM 2321 C C . ILE A 1 311 ? 0.199 4.965 0.681 1.00 96.69 311 ILE A C 1
ATOM 2323 O O . ILE A 1 311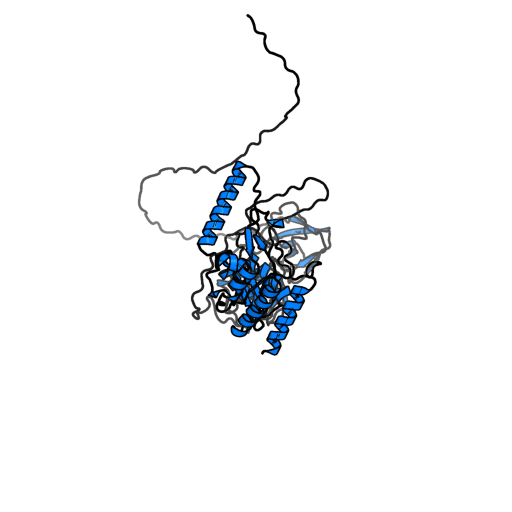 ? -0.564 5.927 0.787 1.00 96.69 311 ILE A O 1
ATOM 2327 N N . TYR A 1 312 ? 1.233 4.786 1.510 1.00 94.88 312 TYR A N 1
ATOM 2328 C CA . TYR A 1 312 ? 1.462 5.588 2.720 1.00 94.88 312 TYR A CA 1
ATOM 2329 C C . TYR A 1 312 ? 1.807 7.064 2.445 1.00 94.88 312 TYR A C 1
ATOM 2331 O O . TYR A 1 312 ? 1.320 7.966 3.129 1.00 94.88 312 TYR A O 1
ATOM 2339 N N . ARG A 1 313 ? 2.673 7.330 1.457 1.00 93.31 313 ARG A N 1
ATOM 2340 C CA . ARG A 1 313 ? 3.151 8.681 1.093 1.00 93.31 313 ARG A CA 1
ATOM 2341 C C . ARG A 1 313 ? 3.114 8.898 -0.415 1.00 93.31 313 ARG A C 1
ATOM 2343 O O . ARG A 1 313 ? 4.124 9.224 -1.026 1.00 93.31 313 ARG A O 1
ATOM 2350 N N . SER A 1 314 ? 1.930 8.741 -0.986 1.00 93.69 314 SER A N 1
ATOM 2351 C CA . SER A 1 314 ? 1.661 8.923 -2.417 1.00 93.69 314 SER A CA 1
ATOM 2352 C C . SER A 1 314 ? 2.228 10.229 -2.986 1.00 93.69 314 SER A C 1
ATOM 2354 O O . SER A 1 314 ? 2.905 10.202 -4.007 1.00 93.69 314 SER A O 1
ATOM 2356 N N . ALA A 1 315 ? 2.086 11.345 -2.263 1.00 91.81 315 ALA A N 1
ATOM 2357 C CA . ALA A 1 315 ? 2.607 12.655 -2.671 1.00 91.81 315 ALA A CA 1
ATOM 2358 C C . ALA A 1 315 ? 4.138 12.726 -2.827 1.00 91.81 315 ALA A C 1
ATOM 2360 O O . ALA A 1 315 ? 4.648 13.691 -3.380 1.00 91.81 315 ALA A O 1
ATOM 2361 N N . SER A 1 316 ? 4.879 11.770 -2.257 1.00 89.56 316 SER A N 1
ATOM 2362 C CA . SER A 1 316 ? 6.343 11.705 -2.348 1.00 89.56 316 SER A CA 1
ATOM 2363 C C . SER A 1 316 ? 6.830 10.831 -3.504 1.00 89.56 316 SER A C 1
ATOM 2365 O O . SER A 1 316 ? 8.031 10.677 -3.631 1.00 89.56 316 SER A O 1
ATOM 2367 N N . ILE A 1 317 ? 5.923 10.250 -4.293 1.00 88.75 317 ILE A N 1
ATOM 2368 C CA . ILE A 1 317 ? 6.253 9.462 -5.480 1.00 88.75 317 ILE A CA 1
ATOM 2369 C C . ILE A 1 317 ? 5.899 10.329 -6.689 1.00 88.75 317 ILE A C 1
ATOM 2371 O O . ILE A 1 317 ? 4.715 10.544 -6.993 1.00 88.75 317 ILE A O 1
ATOM 2375 N N . GLU A 1 318 ? 6.916 10.886 -7.340 1.00 85.94 318 GLU A N 1
ATOM 2376 C CA . GLU A 1 318 ? 6.740 11.775 -8.492 1.00 85.94 318 GLU A CA 1
ATOM 2377 C C . GLU A 1 318 ? 6.051 11.068 -9.678 1.00 85.94 318 GLU A C 1
ATOM 2379 O O . GLU A 1 318 ? 4.989 11.548 -10.094 1.00 85.94 318 GLU A O 1
ATOM 2384 N N . PRO A 1 319 ? 6.491 9.877 -10.138 1.00 85.31 319 PRO A N 1
ATOM 2385 C CA . PRO A 1 319 ? 5.916 9.189 -11.295 1.00 85.31 319 PRO A CA 1
ATOM 2386 C C . PRO A 1 319 ? 4.645 8.374 -10.976 1.00 85.31 319 PRO A C 1
ATOM 2388 O O . PRO A 1 319 ? 4.251 7.498 -11.744 1.00 85.31 319 PRO A O 1
ATOM 2391 N N . MET A 1 320 ? 3.953 8.675 -9.867 1.00 88.94 320 MET A N 1
ATOM 2392 C CA . MET A 1 320 ? 2.755 7.963 -9.383 1.00 88.94 320 MET A CA 1
ATOM 2393 C C . MET A 1 320 ? 1.692 7.735 -10.463 1.00 88.94 320 MET A C 1
ATOM 2395 O O . MET A 1 320 ? 1.089 6.666 -10.519 1.00 88.94 320 MET A O 1
ATOM 2399 N N . GLU A 1 321 ? 1.433 8.732 -11.311 1.00 87.25 321 GLU A N 1
ATOM 2400 C CA . GLU A 1 321 ? 0.438 8.596 -12.377 1.00 87.25 321 GLU A CA 1
ATOM 2401 C C . GLU A 1 321 ? 0.852 7.541 -13.411 1.00 87.25 321 GLU A C 1
ATOM 2403 O O . GLU A 1 321 ? 0.030 6.702 -13.780 1.00 87.25 321 GLU A O 1
ATOM 2408 N N . GLY A 1 322 ? 2.117 7.558 -13.844 1.00 82.50 322 GLY A N 1
ATOM 2409 C CA . GLY A 1 322 ? 2.668 6.569 -14.771 1.00 82.50 322 GLY A CA 1
ATOM 2410 C C . GLY A 1 322 ? 2.649 5.166 -14.169 1.00 82.50 322 GLY A C 1
ATOM 2411 O O . GLY A 1 322 ? 2.114 4.244 -14.784 1.00 82.50 322 GLY A O 1
ATOM 2412 N N . MET A 1 323 ? 3.113 5.040 -12.923 1.00 91.62 323 MET A N 1
ATOM 2413 C CA . MET A 1 323 ? 3.111 3.784 -12.171 1.00 91.62 323 MET A CA 1
ATOM 2414 C C . MET A 1 323 ? 1.703 3.192 -12.042 1.00 91.62 323 MET A C 1
ATOM 2416 O O . MET A 1 323 ? 1.479 2.037 -12.401 1.00 91.62 323 MET A O 1
ATOM 2420 N N . LEU A 1 324 ? 0.720 3.971 -11.575 1.00 94.12 324 LEU A N 1
ATOM 2421 C CA . LEU A 1 324 ? -0.648 3.471 -11.397 1.00 94.12 324 LEU A CA 1
ATOM 2422 C C . LEU A 1 324 ? -1.346 3.173 -12.723 1.00 94.12 324 LEU A C 1
ATOM 2424 O O . LEU A 1 324 ? -2.169 2.257 -12.783 1.00 94.12 324 LEU A O 1
ATOM 2428 N N . ARG A 1 325 ? -1.029 3.916 -13.788 1.00 88.75 325 ARG A N 1
ATOM 2429 C CA . ARG A 1 325 ? -1.521 3.613 -15.134 1.00 88.75 325 ARG A CA 1
ATOM 2430 C C . ARG A 1 325 ? -1.004 2.254 -15.600 1.00 88.75 325 ARG A C 1
ATOM 2432 O O . ARG A 1 325 ? -1.814 1.430 -16.021 1.00 88.75 325 ARG A O 1
ATOM 2439 N N . LEU A 1 326 ? 0.298 2.002 -15.461 1.00 85.31 326 LEU A N 1
ATOM 2440 C CA . LEU A 1 326 ? 0.907 0.716 -15.799 1.00 85.31 326 LEU A CA 1
ATOM 2441 C C . LEU A 1 326 ? 0.313 -0.419 -14.956 1.00 85.31 326 LEU A C 1
ATOM 2443 O O . LEU A 1 326 ? -0.138 -1.420 -15.502 1.00 85.31 326 LEU A O 1
ATOM 2447 N N . TRP A 1 327 ? 0.217 -0.249 -13.637 1.00 95.69 327 TRP A N 1
ATOM 2448 C CA . TRP A 1 327 ? -0.356 -1.263 -12.747 1.00 95.69 327 TRP A CA 1
ATOM 2449 C C . TRP A 1 327 ? -1.809 -1.606 -13.077 1.00 95.69 327 TRP A C 1
ATOM 2451 O O . TRP A 1 327 ? -2.193 -2.771 -12.998 1.00 95.69 327 TRP A O 1
ATOM 2461 N N . ARG A 1 328 ? -2.629 -0.622 -13.467 1.00 93.06 328 ARG A N 1
ATOM 2462 C CA . ARG A 1 328 ? -4.009 -0.876 -13.910 1.00 93.06 328 ARG A CA 1
ATOM 2463 C C . ARG A 1 328 ? -4.043 -1.698 -15.199 1.00 93.06 328 ARG A C 1
ATOM 2465 O O . ARG A 1 328 ? -4.781 -2.676 -15.256 1.00 93.06 328 ARG A O 1
ATOM 2472 N N . GLN A 1 329 ? -3.191 -1.376 -16.173 1.00 85.06 329 GLN A N 1
ATOM 2473 C CA . GLN A 1 329 ? -3.061 -2.163 -17.406 1.00 85.06 329 GLN A CA 1
ATOM 2474 C C . GLN A 1 329 ? -2.583 -3.594 -17.125 1.00 85.06 329 GLN A C 1
ATOM 2476 O O . GLN A 1 329 ? -3.127 -4.551 -17.671 1.00 85.06 329 GLN A O 1
ATOM 2481 N N . LEU A 1 330 ? -1.586 -3.761 -16.253 1.00 87.69 330 LEU A N 1
ATOM 2482 C CA . LEU A 1 330 ? -1.085 -5.079 -15.863 1.00 87.69 330 LEU A CA 1
ATOM 2483 C C . LEU A 1 330 ? -2.144 -5.887 -15.096 1.00 87.69 330 LEU A C 1
ATOM 2485 O O . LEU A 1 330 ? -2.270 -7.088 -15.322 1.00 87.69 330 LEU A O 1
ATOM 2489 N N . ALA A 1 331 ? -2.951 -5.243 -14.247 1.00 93.38 331 ALA A N 1
ATOM 2490 C CA . ALA A 1 331 ? -4.069 -5.885 -13.559 1.00 93.38 331 ALA A CA 1
ATOM 2491 C C . ALA A 1 331 ? -5.118 -6.420 -14.539 1.00 93.38 331 ALA A C 1
ATOM 2493 O O . ALA A 1 331 ? -5.514 -7.580 -14.419 1.00 93.38 331 ALA A O 1
ATOM 2494 N N . GLU A 1 332 ? -5.507 -5.622 -15.534 1.00 88.56 332 GLU A N 1
ATOM 2495 C CA . GLU A 1 332 ? -6.425 -6.048 -16.595 1.00 88.56 332 GLU A CA 1
ATOM 2496 C C . GLU A 1 332 ? -5.848 -7.226 -17.396 1.00 88.56 332 GLU A C 1
ATOM 2498 O O . GLU A 1 332 ? -6.507 -8.257 -17.543 1.00 88.56 332 GLU A O 1
ATOM 2503 N N . ARG A 1 333 ? -4.582 -7.135 -17.830 1.00 83.19 333 ARG A N 1
ATOM 2504 C CA . ARG A 1 333 ? -3.877 -8.221 -18.544 1.00 83.19 333 ARG A CA 1
ATOM 2505 C C . ARG A 1 333 ? -3.781 -9.507 -17.723 1.00 83.19 333 ARG A C 1
ATOM 2507 O O . ARG A 1 333 ? -3.843 -10.601 -18.276 1.00 83.19 333 ARG A O 1
ATOM 2514 N N . ALA A 1 334 ? -3.641 -9.385 -16.406 1.00 91.12 334 ALA A N 1
ATOM 2515 C CA . ALA A 1 334 ? -3.561 -10.513 -15.485 1.00 91.12 334 ALA A CA 1
ATOM 2516 C C . ALA A 1 334 ? -4.927 -11.131 -15.130 1.00 91.12 334 ALA A C 1
ATOM 2518 O O . ALA A 1 334 ? -4.962 -12.092 -14.347 1.00 91.12 334 ALA A O 1
ATOM 2519 N N . GLY A 1 335 ? -6.025 -10.596 -15.682 1.00 93.25 335 GLY A N 1
ATOM 2520 C CA . GLY A 1 335 ? -7.396 -11.050 -15.448 1.00 93.25 335 GLY A CA 1
ATOM 2521 C C . GLY A 1 335 ? -8.006 -10.563 -14.131 1.00 93.25 335 GLY A C 1
ATOM 2522 O O . GLY A 1 335 ? -8.987 -11.139 -13.663 1.00 93.25 335 GLY A O 1
ATOM 2523 N N . LEU A 1 336 ? -7.430 -9.537 -13.498 1.00 95.69 336 LEU A N 1
ATOM 2524 C CA . LEU A 1 336 ? -8.030 -8.892 -12.331 1.00 95.69 336 LEU A CA 1
ATOM 2525 C C . LEU A 1 336 ? -9.093 -7.877 -12.791 1.00 95.69 336 LEU A C 1
ATOM 2527 O O . LEU A 1 336 ? -8.907 -7.220 -13.813 1.00 95.69 336 LEU A O 1
ATOM 2531 N N . PRO A 1 337 ? -10.161 -7.638 -12.009 1.00 94.38 337 PRO A N 1
ATOM 2532 C CA . PRO A 1 337 ? -11.187 -6.633 -12.326 1.00 94.38 337 PRO A CA 1
ATOM 2533 C C . PRO A 1 337 ? -10.706 -5.170 -12.164 1.00 94.38 337 PRO A C 1
ATOM 2535 O O . PRO A 1 337 ? -11.517 -4.245 -12.101 1.00 94.38 337 PRO A O 1
ATOM 2538 N N . GLY A 1 338 ? -9.395 -4.948 -12.046 1.00 96.19 338 GLY A N 1
ATOM 2539 C CA . GLY A 1 338 ? -8.750 -3.684 -11.688 1.00 96.19 338 GLY A CA 1
ATOM 2540 C C . GLY A 1 338 ? -8.171 -3.696 -10.271 1.00 96.19 338 GLY A C 1
ATOM 2541 O O . GLY A 1 338 ? -8.136 -4.730 -9.608 1.00 96.19 338 GLY A O 1
ATOM 2542 N N . LEU A 1 339 ? -7.723 -2.530 -9.798 1.00 98.00 339 LEU A N 1
ATOM 2543 C CA . LEU A 1 339 ? -7.170 -2.317 -8.455 1.00 98.00 339 LEU A CA 1
ATOM 2544 C C . LEU A 1 339 ? -7.997 -1.269 -7.707 1.00 98.00 339 LEU A C 1
ATOM 2546 O O . LEU A 1 339 ? -8.512 -0.343 -8.330 1.00 98.00 339 LEU A O 1
ATOM 2550 N N . HIS A 1 340 ? -8.106 -1.410 -6.387 1.00 98.12 340 HIS A N 1
ATOM 2551 C CA . HIS A 1 340 ? -8.677 -0.395 -5.507 1.00 98.12 340 HIS A CA 1
ATOM 2552 C C . HIS A 1 340 ? -7.537 0.313 -4.762 1.00 98.12 340 HIS A C 1
ATOM 2554 O O . HIS A 1 340 ? -7.029 -0.180 -3.750 1.00 98.12 340 HIS A O 1
ATOM 2560 N N . ILE A 1 341 ? -7.082 1.446 -5.298 1.00 98.25 341 ILE A N 1
ATOM 2561 C CA . ILE A 1 341 ? -5.908 2.159 -4.791 1.00 98.25 341 ILE A CA 1
ATOM 2562 C C . ILE A 1 341 ? -6.319 3.164 -3.716 1.00 98.25 341 ILE A C 1
ATOM 2564 O O . ILE A 1 341 ? -7.128 4.063 -3.956 1.00 98.25 341 ILE A O 1
ATOM 2568 N N . VAL A 1 342 ? -5.707 3.050 -2.539 1.00 98.06 342 VAL A N 1
ATOM 2569 C CA . VAL A 1 342 ? -6.024 3.866 -1.365 1.00 98.06 342 VAL A CA 1
ATOM 2570 C C . VAL A 1 342 ? -4.829 4.729 -0.973 1.00 98.06 342 VAL A C 1
ATOM 2572 O O . VAL A 1 342 ? -3.779 4.226 -0.581 1.00 98.06 342 VAL A O 1
ATOM 2575 N N . SER A 1 343 ? -4.989 6.049 -1.020 1.00 97.50 343 SER A N 1
ATOM 2576 C CA . SER A 1 343 ? -3.957 6.998 -0.580 1.00 97.50 343 SER A CA 1
ATOM 2577 C C . SER A 1 343 ? -4.108 7.326 0.908 1.00 97.50 343 SER A C 1
ATOM 2579 O O . SER A 1 343 ? -5.177 7.731 1.372 1.00 97.50 343 SER A O 1
ATOM 2581 N N . MET A 1 344 ? -3.047 7.161 1.698 1.00 96.75 344 MET A N 1
ATOM 2582 C CA . MET A 1 344 ? -3.124 7.405 3.140 1.00 96.75 344 MET A CA 1
ATOM 2583 C C . MET A 1 344 ? -2.968 8.892 3.470 1.00 96.75 344 MET A C 1
ATOM 2585 O O . MET A 1 344 ? -2.017 9.569 3.077 1.00 96.75 344 MET A O 1
ATOM 2589 N N . ARG A 1 345 ? -3.883 9.410 4.287 1.00 94.62 345 ARG A N 1
ATOM 2590 C CA . ARG A 1 345 ? -3.791 10.740 4.887 1.00 94.62 345 ARG A CA 1
ATOM 2591 C C . ARG A 1 345 ? -2.933 10.636 6.142 1.00 94.62 345 ARG A C 1
ATOM 2593 O O . ARG A 1 345 ? -3.367 10.096 7.152 1.00 94.62 345 ARG A O 1
ATOM 2600 N N . THR A 1 346 ? -1.706 11.142 6.072 1.00 93.06 346 THR A N 1
ATOM 2601 C CA . THR A 1 346 ? -0.689 11.005 7.130 1.00 93.06 346 THR A CA 1
ATOM 2602 C C . THR A 1 346 ? -0.273 12.371 7.692 1.00 93.06 346 THR A C 1
ATOM 2604 O O . THR A 1 346 ? -0.960 13.376 7.495 1.00 93.06 346 THR A O 1
ATOM 2607 N N . ALA A 1 347 ? 0.865 12.442 8.397 1.00 86.88 347 ALA A N 1
ATOM 2608 C CA . ALA A 1 347 ? 1.435 13.710 8.860 1.00 86.88 347 ALA A CA 1
ATOM 2609 C C . ALA A 1 347 ? 2.095 14.525 7.739 1.00 86.88 347 ALA A C 1
ATOM 2611 O O . ALA A 1 347 ? 2.402 15.704 7.938 1.00 86.88 347 ALA A O 1
ATOM 2612 N N . PHE A 1 348 ? 2.335 13.904 6.586 1.00 88.44 348 PHE A N 1
ATOM 2613 C CA . PHE A 1 348 ? 2.943 14.540 5.426 1.00 88.44 348 PHE A CA 1
ATOM 2614 C C . PHE A 1 348 ? 1.890 15.304 4.613 1.00 88.44 348 PHE A C 1
ATOM 2616 O O . PHE A 1 348 ? 0.690 15.098 4.832 1.00 88.44 348 PHE A O 1
ATOM 2623 N N . PRO A 1 349 ? 2.298 16.226 3.721 1.00 86.31 349 PRO A N 1
ATOM 2624 C CA . PRO A 1 349 ? 1.374 16.866 2.790 1.00 86.31 349 PRO A CA 1
ATOM 2625 C C . PRO A 1 349 ? 0.530 15.817 2.048 1.00 86.31 349 PRO A C 1
ATOM 2627 O O . PRO A 1 349 ? 1.069 14.767 1.690 1.00 86.31 349 PRO A O 1
ATOM 2630 N N . PRO A 1 350 ? -0.786 16.047 1.884 1.00 87.75 350 PRO A N 1
ATOM 2631 C CA . PRO A 1 350 ? -1.617 15.144 1.101 1.00 87.75 350 PRO A CA 1
ATOM 2632 C C . PRO A 1 350 ? -1.192 15.193 -0.370 1.00 87.75 350 PRO A C 1
ATOM 2634 O O . PRO A 1 350 ? -0.658 16.205 -0.825 1.00 87.75 350 PRO A O 1
ATOM 2637 N N . ASP A 1 351 ? -1.457 14.113 -1.097 1.00 91.19 351 ASP A N 1
ATOM 2638 C CA . ASP A 1 351 ? -1.351 14.131 -2.552 1.00 91.19 351 ASP A CA 1
ATOM 2639 C C . ASP A 1 351 ? -2.462 15.018 -3.122 1.00 91.19 351 ASP A C 1
ATOM 2641 O O . ASP A 1 351 ? -3.582 14.992 -2.618 1.00 91.19 351 ASP A O 1
ATOM 2645 N N . THR A 1 352 ? -2.139 15.837 -4.119 1.00 91.06 352 THR A N 1
ATOM 2646 C CA . THR A 1 352 ? -3.099 16.726 -4.789 1.00 91.06 352 THR A CA 1
ATOM 2647 C C . THR A 1 352 ? -3.709 16.088 -6.035 1.00 91.06 352 THR A C 1
ATOM 2649 O O . THR A 1 352 ? -4.610 16.661 -6.642 1.00 91.06 352 THR A O 1
ATOM 2652 N N . ARG A 1 353 ? -3.218 14.913 -6.445 1.00 91.81 353 ARG A N 1
ATOM 2653 C CA . ARG A 1 353 ? -3.659 14.167 -7.629 1.00 91.81 353 ARG A CA 1
ATOM 2654 C C . ARG A 1 353 ? -4.854 13.267 -7.285 1.00 91.81 353 ARG A C 1
ATOM 2656 O O . ARG A 1 353 ? -4.809 12.056 -7.481 1.00 91.81 353 ARG A O 1
ATOM 2663 N N . ASP A 1 354 ? -5.932 13.853 -6.760 1.00 85.06 354 ASP A N 1
ATOM 2664 C CA . ASP A 1 354 ? -7.087 13.124 -6.199 1.00 85.06 354 ASP A CA 1
ATOM 2665 C C . ASP A 1 354 ? -7.750 12.138 -7.182 1.00 85.06 354 ASP A C 1
ATOM 2667 O O . ASP A 1 354 ? -8.315 11.128 -6.762 1.00 85.06 354 ASP A O 1
ATOM 2671 N N . GLY A 1 355 ? -7.662 12.401 -8.491 1.00 90.94 355 GLY A N 1
ATOM 2672 C CA . GLY A 1 355 ? -8.196 11.527 -9.541 1.00 90.94 355 GLY A CA 1
ATOM 2673 C C . GLY A 1 355 ? -7.452 10.196 -9.713 1.00 90.94 355 GLY A C 1
ATOM 2674 O O . GLY A 1 355 ? -7.970 9.298 -10.370 1.00 90.94 355 GLY A O 1
ATOM 2675 N N . LEU A 1 356 ? -6.260 10.042 -9.127 1.00 93.94 356 LEU A N 1
ATOM 2676 C CA . LEU A 1 356 ? -5.474 8.810 -9.248 1.00 93.94 356 LEU A CA 1
ATOM 2677 C C . LEU A 1 356 ? -5.949 7.699 -8.313 1.00 93.94 356 LEU A C 1
ATOM 2679 O O . LEU A 1 356 ? -5.769 6.523 -8.628 1.00 93.94 356 LEU A O 1
ATOM 2683 N N . PHE A 1 357 ? -6.555 8.051 -7.182 1.00 97.19 357 PHE A N 1
ATOM 2684 C CA . PHE A 1 357 ? -6.890 7.113 -6.112 1.00 97.19 357 PHE A CA 1
ATOM 2685 C C . PHE A 1 357 ? -8.375 6.787 -6.127 1.00 97.19 357 PHE A C 1
ATOM 2687 O O . PHE A 1 357 ? -9.185 7.646 -6.464 1.00 97.19 357 PHE A O 1
ATOM 2694 N N . ASP A 1 358 ? -8.736 5.571 -5.729 1.00 97.19 358 ASP A N 1
ATOM 2695 C CA . ASP A 1 358 ? -10.120 5.112 -5.600 1.00 97.19 358 ASP A CA 1
ATOM 2696 C C . ASP A 1 358 ? -10.723 5.551 -4.256 1.00 97.19 358 ASP A C 1
ATOM 2698 O O . ASP A 1 358 ? -11.894 5.946 -4.199 1.00 97.19 358 ASP A O 1
ATOM 2702 N N . ALA A 1 359 ? -9.900 5.578 -3.205 1.00 97.06 359 ALA A N 1
ATOM 2703 C CA . ALA A 1 359 ? -10.258 6.071 -1.880 1.00 97.06 359 ALA A CA 1
ATOM 2704 C C . ALA A 1 359 ? -9.049 6.660 -1.127 1.00 97.06 359 ALA A C 1
ATOM 2706 O O . ALA A 1 359 ? -7.900 6.615 -1.575 1.00 97.06 359 ALA A O 1
ATOM 2707 N N . PHE A 1 360 ? -9.313 7.200 0.059 1.00 97.44 360 PHE A N 1
ATOM 2708 C CA . PHE A 1 360 ? -8.306 7.636 1.021 1.00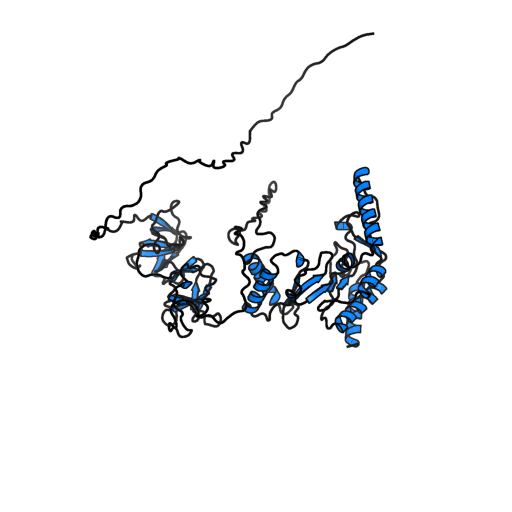 97.44 360 PHE A CA 1
ATOM 2709 C C . PHE A 1 360 ? -8.479 6.902 2.350 1.00 97.44 360 PHE A C 1
ATOM 2711 O O . PHE A 1 360 ? -9.584 6.490 2.675 1.00 97.44 360 PHE A O 1
ATOM 2718 N N . ALA A 1 361 ? -7.429 6.794 3.161 1.00 97.62 361 ALA A N 1
ATOM 2719 C CA . ALA A 1 361 ? -7.531 6.255 4.522 1.00 97.62 361 ALA A CA 1
ATOM 2720 C C . ALA A 1 361 ? -6.874 7.192 5.538 1.00 97.62 361 ALA A C 1
ATOM 2722 O O . ALA A 1 361 ? -5.755 7.659 5.324 1.00 97.62 361 ALA A O 1
ATOM 2723 N N . GLU A 1 362 ? -7.548 7.493 6.647 1.00 97.12 362 GLU A N 1
ATOM 2724 C CA . GLU A 1 362 ? -6.967 8.319 7.710 1.00 97.12 362 GLU A CA 1
ATOM 2725 C C . GLU A 1 362 ? -5.973 7.504 8.557 1.00 97.12 362 GLU A C 1
ATOM 2727 O O . GLU A 1 362 ? -6.349 6.547 9.229 1.00 97.12 362 GLU A O 1
ATOM 2732 N N . PHE A 1 363 ? -4.696 7.900 8.574 1.00 96.50 363 PHE A N 1
ATOM 2733 C CA . PHE A 1 363 ? -3.678 7.248 9.401 1.00 96.50 363 PHE A CA 1
ATOM 2734 C C . PHE A 1 363 ? -3.549 7.939 10.761 1.00 96.50 363 PHE A C 1
ATOM 2736 O O . PHE A 1 363 ? -2.735 8.849 10.958 1.00 96.50 363 PHE A O 1
ATOM 2743 N N . GLU A 1 364 ? -4.394 7.543 11.708 1.00 95.81 364 GLU A N 1
ATOM 2744 C CA . GLU A 1 364 ? -4.371 8.084 13.067 1.00 95.81 364 GLU A CA 1
ATOM 2745 C C . GLU A 1 364 ? -3.249 7.487 13.928 1.00 95.81 364 GLU A C 1
ATOM 2747 O O . GLU A 1 364 ? -2.797 6.378 13.671 1.00 95.81 364 GLU A O 1
ATOM 2752 N N . PRO A 1 365 ? -2.738 8.209 14.944 1.00 93.56 365 PRO A N 1
ATOM 2753 C CA . PRO A 1 365 ? -3.047 9.596 15.318 1.00 93.56 365 PRO A CA 1
ATOM 2754 C C . PRO A 1 365 ? -2.300 10.648 14.468 1.00 93.56 365 PRO A C 1
ATOM 2756 O O . PRO A 1 365 ? -2.414 11.863 14.673 1.00 93.56 365 PRO A O 1
ATOM 2759 N N . VAL A 1 366 ? -1.463 10.177 13.544 1.00 90.31 366 VAL A N 1
ATOM 2760 C CA . VAL A 1 366 ? -0.462 10.961 12.820 1.00 90.31 366 VAL A CA 1
ATOM 2761 C C . VAL A 1 366 ? -1.113 11.982 11.882 1.00 90.31 366 VAL A C 1
ATOM 2763 O O . VAL A 1 366 ? -0.645 13.119 11.782 1.00 90.31 366 VAL A O 1
ATOM 2766 N N . TYR A 1 367 ? -2.241 11.624 11.271 1.00 93.12 367 TYR A N 1
ATOM 2767 C CA . TYR A 1 367 ? -3.077 12.535 10.499 1.00 93.12 367 TYR A CA 1
ATOM 2768 C C . TYR A 1 367 ? -3.588 13.710 11.344 1.00 93.12 367 TYR A C 1
ATOM 2770 O O . TYR A 1 367 ? -3.404 14.878 10.979 1.00 93.12 367 TYR A O 1
ATOM 2778 N N . THR A 1 368 ? -4.141 13.434 12.531 1.00 91.50 368 THR A N 1
ATOM 2779 C CA . THR A 1 368 ? -4.605 14.481 13.456 1.00 91.50 368 THR A CA 1
ATOM 2780 C C . THR A 1 368 ? -3.472 15.396 13.915 1.00 91.50 368 THR A C 1
ATOM 2782 O O . THR A 1 368 ? -3.675 16.608 14.048 1.00 91.50 368 THR A O 1
ATOM 2785 N N . PHE A 1 369 ? -2.256 14.869 14.104 1.00 86.19 369 PHE A N 1
ATOM 2786 C CA . PHE A 1 369 ? -1.097 15.697 14.453 1.00 86.19 369 PHE A CA 1
ATOM 2787 C C . PHE A 1 369 ? -0.788 16.779 13.405 1.00 86.19 369 PHE A C 1
ATOM 2789 O O . PHE A 1 369 ? -0.255 17.832 13.779 1.00 86.19 369 PHE A O 1
ATOM 2796 N N . ARG A 1 370 ? -1.117 16.546 12.127 1.00 82.81 370 ARG A N 1
ATOM 2797 C CA . ARG A 1 370 ? -0.943 17.502 11.021 1.00 82.81 370 ARG A CA 1
ATOM 2798 C C . ARG A 1 370 ? -2.129 18.446 10.875 1.00 82.81 370 ARG A C 1
ATOM 2800 O O . ARG A 1 370 ? -1.932 19.659 10.913 1.00 82.81 370 ARG A O 1
ATOM 2807 N N . GLU A 1 371 ? -3.328 17.889 10.704 1.00 74.25 371 GLU A N 1
ATOM 2808 C CA . GLU A 1 371 ? -4.570 18.606 10.366 1.00 74.25 371 GLU A CA 1
ATOM 2809 C C . GLU A 1 371 ? -4.872 19.765 11.317 1.00 74.25 371 GLU A C 1
ATOM 2811 O O . GLU A 1 371 ? -5.289 20.844 10.895 1.00 74.25 371 GLU A O 1
ATOM 2816 N N . ARG A 1 372 ? -4.673 19.565 12.624 1.00 63.75 372 ARG A N 1
ATOM 2817 C CA . ARG A 1 372 ? -5.070 20.557 13.624 1.00 63.75 372 ARG A CA 1
ATOM 2818 C C . ARG A 1 372 ? -4.058 20.662 14.745 1.00 63.75 372 ARG A C 1
ATOM 2820 O O . ARG A 1 372 ? -4.179 20.054 15.804 1.00 63.75 372 ARG A O 1
ATOM 2827 N N . LYS A 1 373 ? -3.118 21.586 14.564 1.00 57.53 373 LYS A N 1
ATOM 2828 C CA . LYS A 1 373 ? -2.483 22.259 15.697 1.00 57.53 373 LYS A CA 1
ATOM 2829 C C . LYS A 1 373 ? -3.053 23.673 15.785 1.00 57.53 373 LYS A C 1
ATOM 2831 O O . LYS A 1 373 ? -2.743 24.479 14.904 1.00 57.53 373 LYS A O 1
ATOM 2836 N N . PRO A 1 374 ? -3.842 24.005 16.825 1.00 55.34 374 PRO A N 1
ATOM 2837 C CA . PRO A 1 374 ? -4.212 25.389 17.094 1.00 55.34 374 PRO A CA 1
ATOM 2838 C C . PRO A 1 374 ? -2.966 26.272 17.039 1.00 55.34 374 PRO A C 1
ATOM 2840 O O . PRO A 1 374 ? -1.891 25.851 17.483 1.00 55.34 374 PRO A O 1
ATOM 2843 N N . PHE A 1 375 ? -3.084 27.483 16.497 1.00 54.75 375 PHE A N 1
ATOM 2844 C CA . PHE A 1 375 ? -1.936 28.373 16.300 1.00 54.75 375 PHE A CA 1
ATOM 2845 C C . PHE A 1 375 ? -1.096 28.541 17.582 1.00 54.75 375 PHE A C 1
ATOM 2847 O O . PHE A 1 375 ? 0.134 28.455 17.535 1.00 54.75 375 PHE A O 1
ATOM 2854 N N . TRP A 1 376 ? -1.747 28.655 18.747 1.00 54.47 376 TRP A N 1
ATOM 2855 C CA . TRP A 1 376 ? -1.074 28.733 20.049 1.00 54.47 376 TRP A CA 1
ATOM 2856 C C . TRP A 1 376 ? -0.247 27.482 20.382 1.00 54.47 376 TRP A C 1
ATOM 2858 O O . TRP A 1 376 ? 0.851 27.591 20.925 1.00 54.47 376 TRP A O 1
ATOM 2868 N N . LEU A 1 377 ? -0.728 26.289 20.019 1.00 57.22 377 LEU A N 1
ATOM 2869 C CA . LEU A 1 377 ? -0.043 25.021 20.261 1.00 57.22 377 LEU A CA 1
ATOM 2870 C C . LEU A 1 377 ? 1.159 24.872 19.316 1.00 57.22 377 LEU A C 1
ATOM 2872 O O . LEU A 1 377 ? 2.229 24.453 19.757 1.00 57.22 377 LEU A O 1
ATOM 2876 N N . ARG A 1 378 ? 1.035 25.322 18.054 1.00 61.88 378 ARG A N 1
ATOM 2877 C CA . ARG A 1 378 ? 2.169 25.421 17.110 1.00 61.88 378 ARG A CA 1
ATOM 2878 C C . ARG A 1 378 ? 3.245 26.367 17.633 1.00 61.88 378 ARG A C 1
ATOM 2880 O O . ARG A 1 378 ? 4.425 26.029 17.550 1.00 61.88 378 ARG A O 1
ATOM 2887 N N . LYS A 1 379 ? 2.852 27.525 18.180 1.00 63.16 379 LYS A N 1
ATOM 2888 C CA . LYS A 1 379 ? 3.772 28.516 18.759 1.00 63.16 379 LYS A CA 1
ATOM 2889 C C . LYS A 1 379 ? 4.475 27.957 19.999 1.00 63.16 379 LYS A C 1
ATOM 2891 O O . LYS A 1 379 ? 5.700 28.011 20.060 1.00 63.16 379 LYS A O 1
ATOM 2896 N N . ARG A 1 380 ? 3.732 27.330 20.922 1.00 67.00 380 ARG A N 1
ATOM 2897 C CA . ARG A 1 380 ? 4.281 26.688 22.131 1.00 67.00 380 ARG A CA 1
ATOM 2898 C C . ARG A 1 380 ? 5.262 25.570 21.795 1.00 67.00 380 ARG A C 1
ATOM 2900 O O . ARG A 1 380 ? 6.349 25.533 22.351 1.00 67.00 380 ARG A O 1
ATOM 2907 N N . GLU A 1 381 ? 4.914 24.672 20.879 1.00 66.06 381 GLU A N 1
ATOM 2908 C CA . GLU A 1 381 ? 5.821 23.599 20.464 1.00 66.06 381 GLU A CA 1
ATOM 2909 C C . GLU A 1 381 ? 7.056 24.117 19.727 1.00 66.06 381 GLU A C 1
ATOM 2911 O O . GLU A 1 381 ? 8.146 23.590 19.921 1.00 66.06 381 GLU A O 1
ATOM 2916 N N . ARG A 1 382 ? 6.904 25.125 18.857 1.00 68.44 382 ARG A N 1
ATOM 2917 C CA . ARG A 1 382 ? 8.038 25.728 18.145 1.00 68.44 382 ARG A CA 1
ATOM 2918 C C . ARG A 1 382 ? 8.998 26.373 19.142 1.00 68.44 382 ARG A C 1
ATOM 2920 O O . ARG A 1 382 ? 10.198 26.139 19.042 1.00 68.44 382 ARG A O 1
ATOM 2927 N N . TRP A 1 383 ? 8.457 27.072 20.138 1.00 68.69 383 TRP A N 1
ATOM 2928 C CA . TRP A 1 383 ? 9.225 27.625 21.247 1.00 68.69 383 TRP A CA 1
ATOM 2929 C C . TRP A 1 383 ? 9.901 26.529 22.080 1.00 68.69 383 TRP A C 1
ATOM 2931 O O . TRP A 1 383 ? 11.110 26.581 22.267 1.00 68.69 383 TRP A O 1
ATOM 2941 N N . LEU A 1 384 ? 9.176 25.479 22.488 1.00 69.19 384 LEU A N 1
ATOM 2942 C CA . LEU A 1 384 ? 9.744 24.339 23.220 1.00 69.19 384 LEU A CA 1
ATOM 2943 C C . LEU A 1 384 ? 10.857 23.643 22.423 1.00 69.19 384 LEU A C 1
ATOM 2945 O O . LEU A 1 384 ? 11.894 23.320 22.990 1.00 69.19 384 LEU A O 1
ATOM 2949 N N . ARG A 1 385 ? 10.690 23.450 21.108 1.00 70.06 385 ARG A N 1
ATOM 2950 C CA . ARG A 1 385 ? 11.730 22.892 20.226 1.00 70.06 385 ARG A CA 1
ATOM 2951 C C . ARG A 1 385 ? 12.956 23.799 20.143 1.00 70.06 385 ARG A C 1
ATOM 2953 O O . ARG A 1 385 ? 14.075 23.299 20.208 1.00 70.06 385 ARG A O 1
ATOM 2960 N N . GLN A 1 386 ? 12.763 25.109 20.005 1.00 71.62 386 GLN A N 1
ATOM 2961 C CA . GLN A 1 386 ? 13.862 26.075 19.928 1.00 71.62 386 GLN A CA 1
ATOM 2962 C C . GLN A 1 386 ? 14.617 26.171 21.259 1.00 71.62 386 GLN A C 1
ATOM 2964 O O . GLN A 1 386 ? 15.843 26.103 21.266 1.00 71.62 386 GLN A O 1
ATOM 2969 N N . TYR A 1 387 ? 13.892 26.219 22.377 1.00 72.44 387 TYR A N 1
ATOM 2970 C CA . TYR A 1 387 ? 14.444 26.174 23.729 1.00 72.44 387 TYR A CA 1
ATOM 2971 C C . TYR A 1 387 ? 15.242 24.888 23.977 1.00 72.44 387 TYR A C 1
ATOM 2973 O O . TYR A 1 387 ? 16.364 24.944 24.474 1.00 72.44 387 TYR A O 1
ATOM 2981 N N . ARG A 1 388 ? 14.713 23.726 23.570 1.00 69.31 388 ARG A N 1
ATOM 2982 C CA . ARG A 1 388 ? 15.423 22.442 23.673 1.00 69.31 388 ARG A CA 1
ATOM 2983 C C . ARG A 1 388 ? 16.686 22.405 22.829 1.00 69.31 388 ARG A C 1
ATOM 2985 O O . ARG A 1 388 ? 17.723 22.022 23.347 1.00 69.31 388 ARG A O 1
ATOM 2992 N N . ARG A 1 389 ? 16.632 22.851 21.568 1.00 70.88 389 ARG A N 1
ATOM 2993 C CA . ARG A 1 389 ? 17.827 22.948 20.709 1.00 70.88 389 ARG A CA 1
ATOM 2994 C C . ARG A 1 389 ? 18.884 23.874 21.309 1.00 70.88 389 ARG A C 1
ATOM 2996 O O . ARG A 1 389 ? 20.064 23.546 21.259 1.00 70.88 389 ARG A O 1
ATOM 3003 N N . ALA A 1 390 ? 18.470 25.005 21.879 1.00 70.69 390 ALA A N 1
ATOM 3004 C CA . ALA A 1 390 ? 19.376 25.922 22.560 1.00 70.69 390 ALA A CA 1
ATOM 3005 C C . ALA A 1 390 ? 20.008 25.268 23.800 1.00 70.69 390 ALA A C 1
ATOM 3007 O O . ALA A 1 390 ? 21.222 25.327 23.962 1.00 70.69 390 ALA A O 1
ATOM 3008 N N . ARG A 1 391 ? 19.219 24.571 24.630 1.00 68.31 391 ARG A N 1
ATOM 3009 C CA . ARG A 1 391 ? 19.741 23.832 25.790 1.00 68.31 391 ARG A CA 1
ATOM 3010 C C . ARG A 1 391 ? 20.648 22.666 25.415 1.00 68.31 391 ARG A C 1
ATOM 3012 O O . ARG A 1 391 ? 21.655 22.489 26.085 1.00 68.31 391 ARG A O 1
ATOM 3019 N N . LEU A 1 392 ? 20.343 21.923 24.351 1.00 68.50 392 LEU A N 1
ATOM 3020 C CA . LEU A 1 392 ? 21.213 20.857 23.850 1.00 68.50 392 LEU A CA 1
ATOM 3021 C C . LEU A 1 392 ? 22.586 21.418 23.461 1.00 68.50 392 LEU A C 1
ATOM 3023 O O . LEU A 1 392 ? 23.606 20.868 23.856 1.00 68.50 392 LEU A O 1
ATOM 3027 N N . ARG A 1 393 ? 22.604 22.550 22.740 1.00 67.81 393 ARG A N 1
ATOM 3028 C CA . ARG A 1 393 ? 23.843 23.239 22.344 1.00 67.81 393 ARG A CA 1
ATOM 3029 C C . ARG A 1 393 ? 24.647 23.769 23.532 1.00 67.81 393 ARG A C 1
ATOM 3031 O O . ARG A 1 393 ? 25.865 23.774 23.461 1.00 67.81 393 ARG A O 1
ATOM 3038 N N . LEU A 1 394 ? 23.975 24.240 24.582 1.00 73.19 394 LEU A N 1
ATOM 3039 C CA . LEU A 1 394 ? 24.623 24.868 25.739 1.00 73.19 394 LEU A CA 1
ATOM 3040 C C . LEU A 1 394 ? 25.064 23.870 26.818 1.00 73.19 394 LEU A C 1
ATOM 3042 O O . LEU A 1 394 ? 26.043 24.128 27.506 1.00 73.19 394 LEU A O 1
ATOM 3046 N N . PHE A 1 395 ? 24.345 22.759 26.991 1.00 73.12 395 PHE A N 1
ATOM 3047 C CA . PHE A 1 395 ? 24.510 21.868 28.148 1.00 73.12 395 PHE A CA 1
ATOM 3048 C C . PHE A 1 395 ? 24.704 20.389 27.780 1.00 73.12 395 PHE A C 1
ATOM 3050 O O . PHE A 1 395 ? 24.756 19.551 28.675 1.00 73.12 395 PHE A O 1
ATOM 3057 N N . GLY A 1 396 ? 24.765 20.035 26.490 1.00 62.22 396 GLY A N 1
ATOM 3058 C CA . GLY A 1 396 ? 25.033 18.664 26.024 1.00 62.22 396 GLY A CA 1
ATOM 3059 C C . GLY A 1 396 ? 23.941 17.629 26.333 1.00 62.22 396 GLY A C 1
ATOM 3060 O O . GLY A 1 396 ? 24.075 16.470 25.960 1.00 62.22 396 GLY A O 1
ATOM 3061 N N . SER A 1 397 ? 22.852 18.027 26.997 1.00 59.16 397 SER A N 1
ATOM 3062 C CA . SER A 1 397 ? 21.728 17.167 27.369 1.00 59.16 397 SER A CA 1
ATOM 3063 C C . SER A 1 397 ? 20.439 17.980 27.487 1.00 59.16 397 SER A C 1
ATOM 3065 O O . SER A 1 397 ? 20.410 19.061 28.089 1.00 59.16 397 SER A O 1
ATOM 3067 N N . VAL A 1 398 ? 19.345 17.458 26.928 1.00 56.22 398 VAL A N 1
ATOM 3068 C CA . VAL A 1 398 ? 17.997 17.993 27.141 1.00 56.22 398 VAL A CA 1
ATOM 3069 C C . VAL A 1 398 ? 17.249 17.092 28.116 1.00 56.22 398 VAL A C 1
ATOM 3071 O O . VAL A 1 398 ? 16.511 16.188 27.736 1.00 56.22 398 VAL A O 1
ATOM 3074 N N . SER A 1 399 ? 17.370 17.396 29.402 1.00 56.94 399 SER A N 1
ATOM 3075 C CA . SER A 1 399 ? 16.454 16.900 30.427 1.00 56.94 399 SER A CA 1
ATOM 3076 C C . SER A 1 399 ? 15.132 17.679 30.346 1.00 56.94 399 SER A C 1
ATOM 3078 O O . SER A 1 399 ? 15.011 18.810 30.822 1.00 56.94 399 SER A O 1
ATOM 3080 N N . GLY A 1 400 ? 14.128 17.096 29.683 1.00 62.75 400 GLY A N 1
ATOM 3081 C CA . GLY A 1 400 ? 12.779 17.657 29.603 1.00 62.75 400 GLY A CA 1
ATOM 3082 C C . GLY A 1 400 ? 11.725 16.643 29.136 1.00 62.75 400 GLY A C 1
ATOM 3083 O O . GLY A 1 400 ? 12.027 15.783 28.311 1.00 62.75 400 GLY A O 1
ATOM 3084 N N . PRO A 1 401 ? 10.464 16.758 29.597 1.00 66.94 401 PRO A N 1
ATOM 3085 C CA . PRO A 1 401 ? 9.418 15.760 29.346 1.00 66.94 401 PRO A CA 1
ATOM 3086 C C . PRO A 1 401 ? 9.077 15.654 27.851 1.00 66.94 401 PRO A C 1
ATOM 3088 O O . PRO A 1 401 ? 8.978 16.693 27.205 1.00 66.94 401 PRO A O 1
ATOM 3091 N N . PRO A 1 402 ? 8.884 14.464 27.270 1.00 77.69 402 PRO A N 1
ATOM 3092 C CA . PRO A 1 402 ? 8.656 14.309 25.831 1.00 77.69 402 PRO A CA 1
ATOM 3093 C C . PRO A 1 402 ? 7.457 15.120 25.324 1.00 77.69 402 PRO A C 1
ATOM 3095 O O . PRO A 1 402 ? 6.553 15.494 26.086 1.00 77.69 402 PRO A O 1
ATOM 3098 N N . HIS A 1 403 ? 7.443 15.400 24.015 1.00 81.12 403 HIS A N 1
ATOM 3099 C CA . HIS A 1 403 ? 6.257 15.992 23.396 1.00 81.12 403 HIS A CA 1
ATOM 3100 C C . HIS A 1 403 ? 5.068 15.066 23.646 1.00 81.12 403 HIS A C 1
ATOM 3102 O O . HIS A 1 403 ? 5.187 13.857 23.479 1.00 81.12 403 HIS A O 1
ATOM 3108 N N . SER A 1 404 ? 3.940 15.609 24.099 1.00 85.81 404 SER A N 1
ATOM 3109 C CA . SER A 1 404 ? 2.833 14.762 24.532 1.00 85.81 404 SER A CA 1
ATOM 3110 C C . SER A 1 404 ? 1.454 15.314 24.228 1.00 85.81 404 SER A C 1
ATOM 3112 O O . SER A 1 404 ? 1.228 16.527 24.209 1.00 85.81 404 SER A O 1
ATOM 3114 N N . TYR A 1 405 ? 0.524 14.382 24.027 1.00 87.56 405 TYR A N 1
ATOM 3115 C CA . TYR A 1 405 ? -0.902 14.637 23.864 1.00 87.56 405 TYR A CA 1
ATOM 3116 C C . TYR A 1 405 ? -1.686 13.965 24.988 1.00 87.56 405 TYR A C 1
ATOM 3118 O O . TYR A 1 405 ? -1.254 12.970 25.559 1.00 87.56 405 TYR A O 1
ATOM 3126 N N . HIS A 1 406 ? -2.839 14.533 25.338 1.00 90.81 406 HIS A N 1
ATOM 3127 C CA . HIS A 1 406 ? -3.770 13.879 26.251 1.00 90.81 406 HIS A CA 1
ATOM 3128 C C . HIS A 1 406 ? -4.657 12.922 25.453 1.00 90.81 406 HIS A C 1
ATOM 3130 O O . HIS A 1 406 ? -5.355 13.381 24.548 1.00 90.81 406 HIS A O 1
ATOM 3136 N N . TYR A 1 407 ? -4.710 11.650 25.850 1.00 93.94 407 TYR A N 1
ATOM 3137 C CA . TYR A 1 407 ? -5.414 10.573 25.143 1.00 93.94 407 TYR A CA 1
ATOM 3138 C C . TYR A 1 407 ? -6.850 10.950 24.740 1.00 93.94 407 TYR A C 1
ATOM 3140 O O . TYR A 1 407 ? -7.170 11.088 23.562 1.00 93.94 407 TYR A O 1
ATOM 3148 N N . SER A 1 408 ? -7.702 11.264 25.724 1.00 93.69 408 SER A N 1
ATOM 3149 C CA . SER A 1 408 ? -9.098 11.667 25.467 1.00 93.69 408 SER A CA 1
ATOM 3150 C C . SER A 1 408 ? -9.238 12.973 24.678 1.00 93.69 408 SER A C 1
ATOM 3152 O O . SER A 1 408 ? -10.240 13.185 24.004 1.00 93.69 408 SER A O 1
ATOM 3154 N N . GLY A 1 409 ? -8.253 13.870 24.776 1.00 91.38 409 GLY A N 1
ATOM 3155 C CA . GLY A 1 409 ? -8.271 15.130 24.039 1.00 91.38 409 GLY A CA 1
ATOM 3156 C C . GLY A 1 409 ? -8.047 14.904 22.547 1.00 91.38 409 GLY A C 1
ATOM 3157 O O . GLY A 1 409 ? -8.727 15.527 21.735 1.00 91.38 409 GLY A O 1
ATOM 3158 N N . LEU A 1 410 ? -7.133 13.991 22.201 1.00 92.62 410 LEU A N 1
ATOM 3159 C CA . LEU A 1 410 ? -6.872 13.592 20.822 1.00 92.62 410 LEU A CA 1
ATOM 3160 C C . LEU A 1 410 ? -8.070 12.849 20.219 1.00 92.62 410 LEU A C 1
ATOM 3162 O O . LEU A 1 410 ? -8.538 13.249 19.156 1.00 92.62 410 LEU A O 1
ATOM 3166 N N . TRP A 1 411 ? -8.631 11.868 20.935 1.00 96.12 411 TRP A N 1
ATOM 3167 C CA . TRP A 1 411 ? -9.863 11.189 20.515 1.00 96.12 411 TRP A CA 1
ATOM 3168 C C . TRP A 1 411 ? -11.009 12.165 20.266 1.00 96.12 411 TRP A C 1
ATOM 3170 O O . TRP A 1 411 ? -11.614 12.138 19.201 1.00 96.12 411 TRP A O 1
ATOM 3180 N N . GLY A 1 412 ? -11.221 13.135 21.160 1.00 94.50 412 GLY A N 1
ATOM 3181 C CA . GLY A 1 412 ? -12.228 14.169 20.937 1.00 94.50 412 GLY A CA 1
ATOM 3182 C C . GLY A 1 412 ? -11.993 14.999 19.664 1.00 94.50 412 GLY A C 1
ATOM 3183 O O . GLY A 1 412 ? -12.955 15.466 19.059 1.00 94.50 412 GLY A O 1
ATOM 3184 N N . MET A 1 413 ? -10.741 15.209 19.237 1.00 93.31 413 MET A N 1
ATOM 3185 C CA . MET A 1 413 ? -10.448 15.885 17.964 1.00 93.31 413 MET A CA 1
ATOM 3186 C C . MET A 1 413 ? -10.784 15.002 16.758 1.00 93.31 413 MET A C 1
ATOM 3188 O O . MET A 1 413 ? -11.413 15.499 15.825 1.00 93.31 413 MET A O 1
ATOM 3192 N N . ILE A 1 414 ? -10.423 13.719 16.812 1.00 95.31 414 ILE A N 1
ATOM 3193 C CA . ILE A 1 414 ? -10.724 12.708 15.786 1.00 95.31 414 ILE A CA 1
ATOM 3194 C C . ILE A 1 414 ? -12.246 12.516 15.640 1.00 95.31 414 ILE A C 1
ATOM 3196 O O . ILE A 1 414 ? -12.793 12.576 14.540 1.00 95.31 414 ILE A O 1
ATOM 3200 N N . GLU A 1 415 ? -12.967 12.389 16.756 1.00 95.38 415 GLU A N 1
ATOM 3201 C CA . GLU A 1 415 ? -14.430 12.264 16.800 1.00 95.38 415 GLU A CA 1
ATOM 3202 C C . GLU A 1 415 ? -15.133 13.464 16.151 1.00 95.38 415 GLU A C 1
ATOM 3204 O O . GLU A 1 415 ? -16.068 13.283 15.376 1.00 95.38 415 GLU A O 1
ATOM 3209 N N . ARG A 1 416 ? -14.669 14.695 16.401 1.00 93.81 416 ARG A N 1
ATOM 3210 C CA . ARG A 1 416 ? -15.289 15.914 15.848 1.00 93.81 416 ARG A CA 1
ATOM 3211 C C . ARG A 1 416 ? -14.923 16.203 14.393 1.00 93.81 416 ARG A C 1
ATOM 3213 O O . ARG A 1 416 ? -15.533 17.086 13.791 1.00 93.81 416 ARG A O 1
ATOM 3220 N N . ARG A 1 417 ? -13.905 15.546 13.830 1.00 92.88 417 ARG A N 1
ATOM 3221 C CA . ARG A 1 417 ? -13.520 15.769 12.431 1.00 92.88 417 ARG A CA 1
ATOM 3222 C C . ARG A 1 417 ? -14.580 15.163 11.510 1.00 92.88 417 ARG A C 1
ATOM 3224 O O . ARG A 1 417 ? -14.901 13.982 11.641 1.00 92.88 417 ARG A O 1
ATOM 3231 N N . LYS A 1 418 ? -15.124 15.971 10.593 1.00 93.69 418 LYS A N 1
ATOM 3232 C CA . LYS A 1 418 ? -15.998 15.476 9.522 1.00 93.69 418 LYS A CA 1
ATOM 3233 C C . LYS A 1 418 ? -15.170 14.572 8.610 1.00 93.69 418 LYS A C 1
ATOM 3235 O O . LYS A 1 418 ? -14.067 14.961 8.230 1.00 93.69 418 LYS A O 1
ATOM 3240 N N . LEU A 1 419 ? -15.700 13.397 8.289 1.00 94.62 419 LEU A N 1
ATOM 3241 C CA . LEU A 1 419 ? -15.058 12.481 7.358 1.00 94.62 419 LEU A CA 1
ATOM 3242 C C . LEU A 1 419 ? -15.097 13.097 5.948 1.00 94.62 419 LEU A C 1
ATOM 3244 O O . LEU A 1 419 ? -16.180 13.500 5.511 1.00 94.62 419 LEU A O 1
ATOM 3248 N N . PRO A 1 420 ? -13.953 13.244 5.259 1.00 92.50 420 PRO A N 1
ATOM 3249 C CA . PRO A 1 420 ? -13.949 13.668 3.864 1.00 92.50 420 PRO A CA 1
ATOM 3250 C C . PRO A 1 420 ? -14.624 12.621 2.968 1.00 92.50 420 PRO A C 1
ATOM 3252 O O . PRO A 1 420 ? -14.698 11.445 3.319 1.00 92.50 420 PRO A O 1
ATOM 3255 N N . GLU A 1 421 ? -15.091 13.037 1.793 1.00 91.69 421 GLU A N 1
ATOM 3256 C CA . GLU A 1 421 ? -15.638 12.100 0.806 1.00 91.69 421 GLU A CA 1
ATOM 3257 C C . GLU A 1 421 ? -14.596 11.046 0.405 1.00 91.69 421 GLU A C 1
ATOM 3259 O O . GLU A 1 421 ? -13.384 11.288 0.475 1.00 91.69 421 GLU A O 1
ATOM 3264 N N . ARG A 1 422 ? -15.077 9.859 0.009 1.00 94.31 422 ARG A N 1
ATOM 3265 C CA . ARG A 1 422 ? -14.242 8.734 -0.453 1.00 94.31 422 ARG A CA 1
ATOM 3266 C C . ARG A 1 422 ? -13.113 8.379 0.525 1.00 94.31 422 ARG A C 1
ATOM 3268 O O . ARG A 1 422 ? -12.031 7.979 0.107 1.00 94.31 422 ARG A O 1
ATOM 3275 N N . THR A 1 423 ? -13.329 8.580 1.826 1.00 96.50 423 THR A N 1
ATOM 3276 C CA . THR A 1 423 ? -12.308 8.372 2.857 1.00 96.50 423 THR A CA 1
ATOM 3277 C C . THR A 1 423 ? -12.761 7.329 3.868 1.00 96.50 423 THR A C 1
ATOM 3279 O O . THR A 1 423 ? -13.840 7.430 4.442 1.00 96.50 423 THR A O 1
ATOM 3282 N N . TYR A 1 424 ? -11.901 6.354 4.123 1.00 98.12 424 TYR A N 1
ATOM 3283 C CA . TYR A 1 424 ? -12.035 5.364 5.176 1.00 98.12 424 TYR A CA 1
ATOM 3284 C C . TYR A 1 424 ? -11.582 5.967 6.509 1.00 98.12 424 TYR A C 1
ATOM 3286 O O . TYR A 1 424 ? -10.456 6.484 6.590 1.00 98.12 424 TYR A O 1
ATOM 3294 N N . PRO A 1 425 ? -12.439 5.956 7.549 1.00 98.06 425 PRO A N 1
ATOM 3295 C CA . PRO A 1 425 ? -12.094 6.561 8.823 1.00 98.06 425 PRO A CA 1
ATOM 3296 C C . PRO A 1 425 ? -10.928 5.858 9.511 1.00 98.06 425 PRO A C 1
ATOM 3298 O O . PRO A 1 425 ? -10.730 4.649 9.372 1.00 98.06 425 PRO A O 1
ATOM 3301 N N . GLY A 1 426 ? -10.176 6.634 10.286 1.00 97.44 426 GLY A N 1
ATOM 3302 C CA . GLY A 1 426 ? -9.003 6.172 11.018 1.00 97.44 426 GLY A CA 1
ATOM 3303 C C . GLY A 1 426 ? -9.232 6.125 12.523 1.00 97.44 426 GLY A C 1
ATOM 3304 O O . GLY A 1 426 ? -9.894 6.984 13.110 1.00 97.44 426 GLY A O 1
ATOM 3305 N N . ALA A 1 427 ? -8.617 5.145 13.165 1.00 97.62 427 ALA A N 1
ATOM 3306 C CA . ALA A 1 427 ? -8.568 4.960 14.604 1.00 97.62 427 ALA A CA 1
ATOM 3307 C C . ALA A 1 427 ? -7.138 4.609 15.035 1.00 97.62 427 ALA A C 1
ATOM 3309 O O . ALA A 1 427 ? -6.307 4.191 14.231 1.00 97.62 427 ALA A O 1
ATOM 3310 N N . PHE A 1 428 ? -6.843 4.782 16.319 1.00 96.56 428 PHE A N 1
ATOM 3311 C CA . PHE A 1 428 ? -5.557 4.398 16.893 1.00 96.56 428 PHE A CA 1
ATOM 3312 C C . PHE A 1 428 ? -5.753 3.838 18.300 1.00 96.56 428 PHE A C 1
ATOM 3314 O O . PHE A 1 428 ? -6.692 4.228 18.993 1.00 96.56 428 PHE A O 1
ATOM 3321 N N . VAL A 1 429 ? -4.870 2.948 18.738 1.00 95.31 429 VAL A N 1
ATOM 3322 C CA . VAL A 1 429 ? -4.936 2.375 20.093 1.00 95.31 429 VAL A CA 1
ATOM 3323 C C . VAL A 1 429 ? -4.239 3.229 21.131 1.00 95.31 429 VAL A C 1
ATOM 3325 O O . VAL A 1 429 ? -4.868 3.660 22.093 1.00 95.31 429 VAL A O 1
ATOM 3328 N N . ASP A 1 430 ? -2.958 3.505 20.933 1.00 94.50 430 ASP A N 1
ATOM 3329 C CA . ASP A 1 430 ? -2.120 4.341 21.782 1.00 94.50 430 ASP A CA 1
ATOM 3330 C C . ASP A 1 430 ? -0.943 4.872 20.950 1.00 94.50 430 ASP A C 1
ATOM 3332 O O . ASP A 1 430 ? -0.880 4.638 19.740 1.00 94.50 430 ASP A O 1
ATOM 3336 N N . TRP A 1 431 ? -0.060 5.665 21.556 1.00 94.62 431 TRP A N 1
ATOM 3337 C CA . TRP A 1 431 ? 1.129 6.153 20.860 1.00 94.62 431 TRP A CA 1
ATOM 3338 C C . TRP A 1 431 ? 2.267 6.504 21.816 1.00 94.62 431 TRP A C 1
ATOM 3340 O O . TRP A 1 431 ? 2.162 7.455 22.589 1.00 94.62 431 TRP A O 1
ATOM 3350 N N . ASP A 1 432 ? 3.398 5.825 21.699 1.00 93.81 432 ASP A N 1
ATOM 3351 C CA . ASP A 1 432 ? 4.677 6.216 22.277 1.00 93.81 432 ASP A CA 1
ATOM 3352 C C . ASP A 1 432 ? 5.833 5.782 21.370 1.00 93.81 432 ASP A C 1
ATOM 3354 O O . ASP A 1 432 ? 6.247 4.628 21.368 1.00 93.81 432 ASP A O 1
ATOM 3358 N N . ASN A 1 433 ? 6.401 6.728 20.620 1.00 92.88 433 ASN A N 1
ATOM 3359 C CA . ASN A 1 433 ? 7.612 6.476 19.834 1.00 92.88 433 ASN A CA 1
ATOM 3360 C C . ASN A 1 433 ? 8.873 7.086 20.461 1.00 92.88 433 ASN A C 1
ATOM 3362 O O . ASN A 1 433 ? 9.891 7.270 19.784 1.00 92.88 433 ASN A O 1
ATOM 3366 N N . THR A 1 434 ? 8.832 7.427 21.752 1.00 91.12 434 THR A N 1
ATOM 3367 C CA . THR A 1 434 ? 10.013 7.907 22.474 1.00 91.12 434 THR A CA 1
ATOM 3368 C C . THR A 1 434 ? 11.122 6.859 22.622 1.00 91.12 434 THR A C 1
ATOM 3370 O O . THR A 1 434 ? 12.275 7.288 22.522 1.00 91.12 434 THR A O 1
ATOM 3373 N N . PRO A 1 435 ? 10.865 5.533 22.728 1.00 89.69 435 PRO A N 1
ATOM 3374 C CA . PRO A 1 435 ? 11.944 4.541 22.760 1.00 89.69 435 PRO A CA 1
ATOM 3375 C C . PRO A 1 435 ? 12.833 4.583 21.510 1.00 89.69 435 PRO A C 1
ATOM 3377 O O . PRO A 1 435 ? 14.054 4.552 21.622 1.00 89.69 435 PRO A O 1
ATOM 3380 N N . ARG A 1 436 ? 12.239 4.745 20.317 1.00 88.38 436 ARG A N 1
ATOM 3381 C CA . ARG A 1 436 ? 12.984 4.768 19.043 1.00 88.38 436 ARG A CA 1
ATOM 3382 C C . ARG A 1 436 ? 13.498 6.153 18.636 1.00 88.38 436 ARG A C 1
ATOM 3384 O O . ARG A 1 436 ? 14.449 6.262 17.869 1.00 88.38 436 ARG A O 1
ATOM 3391 N N . ARG A 1 437 ? 12.840 7.237 19.074 1.00 84.94 437 ARG A N 1
ATOM 3392 C CA . ARG A 1 437 ? 13.158 8.620 18.644 1.00 84.94 437 ARG A CA 1
ATOM 3393 C C . ARG A 1 437 ? 13.843 9.464 19.718 1.00 84.94 437 ARG A C 1
ATOM 3395 O O . ARG A 1 437 ? 14.199 10.615 19.448 1.00 84.94 437 ARG A O 1
ATOM 3402 N N . GLY A 1 438 ? 13.984 8.922 20.923 1.00 84.38 438 GLY A N 1
ATOM 3403 C CA . GLY A 1 438 ? 14.399 9.650 22.111 1.00 84.38 438 GLY A CA 1
ATOM 3404 C C . GLY A 1 438 ? 13.354 10.665 22.585 1.00 84.38 438 GLY A C 1
ATOM 3405 O O . GLY A 1 438 ? 12.432 11.063 21.864 1.00 84.38 438 GLY A O 1
ATOM 3406 N N . LEU A 1 439 ? 13.535 11.159 23.809 1.00 81.81 439 LEU A N 1
ATOM 3407 C CA . LEU A 1 439 ? 12.626 12.119 24.455 1.00 81.81 439 LEU A CA 1
ATOM 3408 C C . LEU A 1 439 ? 12.552 13.482 23.740 1.00 81.81 439 LEU A C 1
ATOM 3410 O O . LEU A 1 439 ? 11.643 14.280 23.983 1.00 81.81 439 LEU A O 1
ATOM 3414 N N . GLU A 1 440 ? 13.519 13.782 22.872 1.00 74.31 440 GLU A N 1
ATOM 3415 C CA . GLU A 1 440 ? 13.598 15.055 22.155 1.00 74.31 440 GLU A CA 1
ATOM 3416 C C . GLU A 1 440 ? 12.708 15.116 20.914 1.00 74.31 440 GLU A C 1
ATOM 3418 O O . GLU A 1 440 ? 12.176 16.183 20.593 1.00 74.31 440 GLU A O 1
ATOM 3423 N N . ARG A 1 441 ? 12.573 13.990 20.202 1.00 78.19 441 ARG A N 1
ATOM 3424 C CA . ARG A 1 441 ? 11.872 13.903 18.908 1.00 78.19 441 ARG A CA 1
ATOM 3425 C C . ARG A 1 441 ? 10.635 13.011 18.967 1.00 78.19 441 ARG A C 1
ATOM 3427 O O . ARG A 1 441 ? 9.800 13.096 18.065 1.00 78.19 441 ARG A O 1
ATOM 3434 N N . GLY A 1 442 ? 10.532 12.171 19.993 1.00 84.81 442 GLY A N 1
ATOM 3435 C CA . GLY A 1 442 ? 9.389 11.309 20.229 1.00 84.81 442 GLY A CA 1
ATOM 3436 C C . GLY A 1 442 ? 8.153 12.070 20.701 1.00 84.81 442 GLY A C 1
ATOM 3437 O O . GLY A 1 442 ? 8.225 13.175 21.249 1.00 84.81 442 GLY A O 1
ATOM 3438 N N . ILE A 1 443 ? 7.009 11.447 20.461 1.00 87.81 443 ILE A N 1
ATOM 3439 C CA . ILE A 1 443 ? 5.695 11.863 20.921 1.00 87.81 443 ILE A CA 1
ATOM 3440 C C . ILE A 1 443 ? 5.158 10.731 21.786 1.00 87.81 443 ILE A C 1
ATOM 3442 O O . ILE A 1 443 ? 5.220 9.579 21.370 1.00 87.81 443 ILE A O 1
ATOM 3446 N N . VAL A 1 444 ? 4.613 11.075 22.950 1.00 91.62 444 VAL A N 1
ATOM 3447 C CA . VAL A 1 444 ? 3.951 10.125 23.847 1.00 91.62 444 VAL A CA 1
ATOM 3448 C C . VAL A 1 444 ? 2.523 10.556 24.149 1.00 91.62 444 VAL A C 1
ATOM 3450 O O . VAL A 1 444 ? 2.223 11.730 24.402 1.00 91.62 444 VAL A O 1
ATOM 3453 N N . MET A 1 445 ? 1.621 9.596 24.147 1.00 93.06 445 MET A N 1
ATOM 3454 C CA . MET A 1 445 ? 0.258 9.770 24.581 1.00 93.06 445 MET A CA 1
ATOM 3455 C C . MET A 1 445 ? 0.188 9.619 26.095 1.00 93.06 445 MET A C 1
ATOM 3457 O O . MET A 1 445 ? 0.726 8.693 26.692 1.00 93.06 445 MET A O 1
ATOM 3461 N N . ARG A 1 446 ? -0.457 10.575 26.759 1.00 92.44 446 ARG A N 1
ATOM 3462 C CA . ARG A 1 446 ? -0.561 10.601 28.218 1.00 92.44 446 ARG A CA 1
ATOM 3463 C C . ARG A 1 446 ? -1.985 10.366 28.664 1.00 92.44 446 ARG A C 1
ATOM 3465 O O . ARG A 1 446 ? -2.931 10.852 28.041 1.00 92.44 446 ARG A O 1
ATOM 3472 N N . LYS A 1 447 ? -2.097 9.752 29.846 1.00 92.12 447 LYS A N 1
ATOM 3473 C CA . LYS A 1 447 ? -3.362 9.527 30.553 1.00 92.12 447 LYS A CA 1
ATOM 3474 C C . LYS A 1 447 ? -4.336 8.721 29.694 1.00 92.12 447 LYS A C 1
ATOM 3476 O O . LYS A 1 447 ? -5.431 9.204 29.397 1.00 92.12 447 LYS A O 1
ATOM 3481 N N . PHE A 1 448 ? -3.906 7.526 29.286 1.00 94.50 448 PHE A N 1
ATOM 3482 C CA . PHE A 1 448 ? -4.772 6.548 28.635 1.00 94.50 448 PHE A CA 1
ATOM 3483 C C . PHE A 1 448 ? -6.104 6.423 29.392 1.00 94.50 448 PHE A C 1
ATOM 3485 O O . PHE A 1 448 ? -6.134 6.441 30.626 1.00 94.50 448 PHE A O 1
ATOM 3492 N N . LYS A 1 449 ? -7.212 6.340 28.650 1.00 95.81 449 LYS A N 1
ATOM 3493 C CA . LYS A 1 449 ? -8.550 6.125 29.211 1.00 95.81 449 LYS A CA 1
ATOM 3494 C C . LYS A 1 449 ? -9.337 5.179 28.312 1.00 95.81 449 LYS A C 1
ATOM 3496 O O . LYS A 1 449 ? -9.738 5.596 27.229 1.00 95.81 449 LYS A O 1
ATOM 3501 N N . ALA A 1 450 ? -9.641 3.984 28.820 1.00 96.25 450 ALA A N 1
ATOM 3502 C CA . ALA A 1 450 ? -10.433 2.950 28.144 1.00 96.25 450 ALA A CA 1
ATOM 3503 C C . ALA A 1 450 ? -11.712 3.506 27.492 1.00 96.25 450 ALA A C 1
ATOM 3505 O O . ALA A 1 450 ? -11.883 3.419 26.281 1.00 96.25 450 ALA A O 1
ATOM 3506 N N . ARG A 1 451 ? -12.522 4.249 28.262 1.00 97.25 451 ARG A N 1
ATOM 3507 C CA . ARG A 1 451 ? -13.760 4.885 27.770 1.00 97.25 451 ARG A CA 1
ATOM 3508 C C . ARG A 1 451 ? -13.581 5.799 26.554 1.00 97.25 451 ARG A C 1
ATOM 3510 O O . ARG A 1 451 ? -14.520 5.984 25.788 1.00 97.25 451 ARG A O 1
ATOM 3517 N N . ALA A 1 452 ? -12.414 6.429 26.393 1.00 97.62 452 ALA A N 1
ATOM 3518 C CA . ALA A 1 452 ? -12.158 7.269 25.225 1.00 97.62 452 ALA A CA 1
ATOM 3519 C C . ALA A 1 452 ? -11.910 6.422 2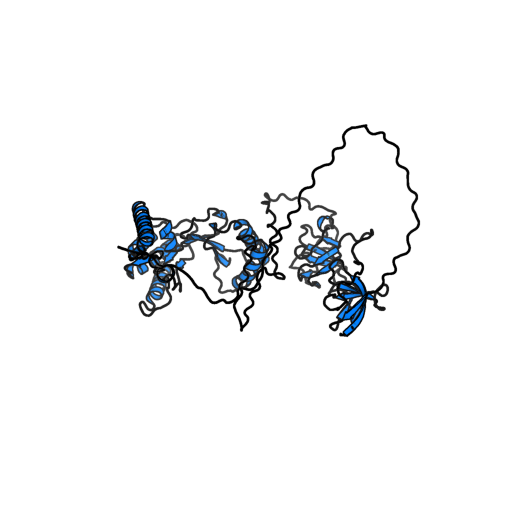3.970 1.00 97.62 452 ALA A C 1
ATOM 3521 O O . ALA A 1 452 ? -12.408 6.782 22.911 1.00 97.62 452 ALA A O 1
ATOM 3522 N N . PHE A 1 453 ? -11.211 5.290 24.103 1.00 97.94 453 PHE A N 1
ATOM 3523 C CA . PHE A 1 453 ? -11.049 4.325 23.015 1.00 97.94 453 PHE A CA 1
ATOM 3524 C C . PHE A 1 453 ? -12.394 3.690 22.642 1.00 97.94 453 PHE A C 1
ATOM 3526 O O . PHE A 1 453 ? -12.803 3.752 21.488 1.00 97.94 453 PHE A O 1
ATOM 3533 N N . GLU A 1 454 ? -13.131 3.182 23.636 1.00 98.12 454 GLU A N 1
ATOM 3534 C CA . GLU A 1 454 ? -14.460 2.574 23.475 1.00 98.12 454 GLU A CA 1
ATOM 3535 C C . GLU A 1 454 ? -15.447 3.483 22.734 1.00 98.12 454 GLU A C 1
ATOM 3537 O O . GLU A 1 454 ? -16.157 3.043 21.827 1.00 98.12 454 GLU A O 1
ATOM 3542 N N . LYS A 1 455 ? -15.512 4.761 23.121 1.00 98.06 455 LYS A N 1
ATOM 3543 C CA . LYS A 1 455 ? -16.359 5.753 22.454 1.00 98.06 455 LYS A CA 1
ATOM 3544 C C . LYS A 1 455 ? -15.818 6.105 21.067 1.00 98.06 455 LYS A C 1
ATOM 3546 O O . LYS A 1 455 ? -16.591 6.232 20.115 1.00 98.06 455 LYS A O 1
ATOM 3551 N N . GLY A 1 456 ? -14.504 6.280 20.968 1.00 97.75 456 GLY A N 1
ATOM 3552 C CA . GLY A 1 456 ? -13.807 6.663 19.751 1.00 97.75 456 GLY A CA 1
ATOM 3553 C C . GLY A 1 456 ? -14.036 5.669 18.620 1.00 97.75 456 GLY A C 1
ATOM 3554 O O . GLY A 1 456 ? -14.482 6.069 17.545 1.00 97.75 456 GLY A O 1
ATOM 3555 N N . ILE A 1 457 ? -13.826 4.376 18.880 1.00 98.12 457 ILE A N 1
ATOM 3556 C CA . ILE A 1 457 ? -14.000 3.327 17.872 1.00 98.12 457 ILE A CA 1
ATOM 3557 C C . ILE A 1 457 ? -15.454 3.211 17.406 1.00 98.12 457 ILE A C 1
ATOM 3559 O O . ILE A 1 457 ? -15.700 3.197 16.205 1.00 98.12 457 ILE A O 1
ATOM 3563 N N . ARG A 1 458 ? -16.432 3.257 18.325 1.00 97.75 458 ARG A N 1
ATOM 3564 C CA . ARG A 1 458 ? -17.866 3.269 17.975 1.00 97.75 458 ARG A CA 1
ATOM 3565 C C . ARG A 1 458 ? -18.226 4.456 17.092 1.00 97.75 458 ARG A C 1
ATOM 3567 O O . ARG A 1 458 ? -18.978 4.318 16.134 1.00 97.75 458 ARG A O 1
ATOM 3574 N N . THR A 1 459 ? -17.664 5.623 17.398 1.00 97.62 459 THR A N 1
ATOM 3575 C CA . THR A 1 459 ? -17.882 6.832 16.597 1.00 97.62 459 THR A CA 1
ATOM 3576 C C . THR A 1 459 ? -17.300 6.677 15.192 1.00 97.62 459 THR A C 1
ATOM 3578 O O . THR A 1 459 ? -17.948 7.074 14.231 1.00 97.62 459 THR A O 1
ATOM 3581 N N . GLN A 1 460 ? -16.102 6.100 15.049 1.00 98.06 460 GLN A N 1
ATOM 3582 C CA . GLN A 1 460 ? -15.490 5.881 13.732 1.00 98.06 460 GLN A CA 1
ATOM 3583 C C . GLN A 1 460 ? -16.221 4.811 12.916 1.00 98.06 460 GLN A C 1
ATOM 3585 O O . GLN A 1 460 ? -16.447 5.024 11.730 1.00 98.06 460 GLN A O 1
ATOM 3590 N N . LEU A 1 461 ? -16.669 3.722 13.547 1.00 97.50 461 LEU A N 1
ATOM 3591 C CA . LEU A 1 461 ? -17.506 2.709 12.896 1.00 97.50 461 LEU A CA 1
ATOM 3592 C C . LEU A 1 461 ? -18.832 3.302 12.409 1.00 97.50 461 LEU A C 1
ATOM 3594 O O . LEU A 1 461 ? -19.229 3.060 11.275 1.00 97.50 461 LEU A O 1
ATOM 3598 N N . ARG A 1 462 ? -19.489 4.143 13.219 1.00 96.38 462 ARG A N 1
ATOM 3599 C CA . ARG A 1 462 ? -20.721 4.817 12.790 1.00 96.38 462 ARG A CA 1
ATOM 3600 C C . ARG A 1 462 ? -20.479 5.788 11.637 1.00 96.38 462 ARG A C 1
ATOM 3602 O O . ARG A 1 462 ? -21.241 5.781 10.685 1.00 96.38 462 ARG A O 1
ATOM 3609 N N . LYS A 1 463 ? -19.378 6.548 11.664 1.00 96.56 463 LYS A N 1
ATOM 3610 C CA . LYS A 1 463 ? -18.980 7.391 10.523 1.00 96.56 463 LYS A CA 1
ATOM 3611 C C . LYS A 1 463 ? -18.736 6.583 9.255 1.00 96.56 463 LYS A C 1
ATOM 3613 O O . LYS A 1 463 ? -19.073 7.068 8.182 1.00 96.56 463 LYS A O 1
ATOM 3618 N N . ALA A 1 464 ? -18.121 5.406 9.373 1.00 96.25 464 ALA A N 1
ATOM 3619 C CA . ALA A 1 464 ? -17.911 4.534 8.226 1.00 96.25 464 ALA A CA 1
ATOM 3620 C C . ALA A 1 464 ? -19.256 4.105 7.636 1.00 96.25 464 ALA A C 1
ATOM 3622 O O . ALA A 1 464 ? -19.483 4.304 6.447 1.00 96.25 464 ALA A O 1
ATOM 3623 N N . LEU A 1 465 ? -20.167 3.626 8.487 1.00 94.62 465 LEU A N 1
ATOM 3624 C CA . LEU A 1 465 ? -21.513 3.222 8.091 1.00 94.62 465 LEU A CA 1
ATOM 3625 C C . LEU A 1 465 ? -22.288 4.366 7.420 1.00 94.62 465 LEU A C 1
ATOM 3627 O O . LEU A 1 465 ? -22.769 4.201 6.303 1.00 94.62 465 LEU A O 1
ATOM 3631 N N . ASP A 1 466 ? -22.346 5.537 8.060 1.00 94.44 466 ASP A N 1
ATOM 3632 C CA . ASP A 1 466 ? -23.060 6.715 7.550 1.00 94.44 466 ASP A CA 1
ATOM 3633 C C . ASP A 1 466 ? -22.510 7.185 6.189 1.00 94.44 466 ASP A C 1
ATOM 3635 O O . ASP A 1 466 ? -23.241 7.752 5.378 1.00 94.44 466 ASP A O 1
ATOM 3639 N N . ALA A 1 467 ? -21.217 6.963 5.935 1.00 94.44 467 ALA A N 1
ATOM 3640 C CA . ALA A 1 467 ? -20.547 7.322 4.689 1.00 94.44 467 ALA A CA 1
ATOM 3641 C C . ALA A 1 467 ? -20.531 6.196 3.639 1.00 94.44 467 ALA A C 1
ATOM 3643 O O . ALA A 1 467 ? -19.977 6.398 2.559 1.00 94.44 467 ALA A O 1
ATOM 3644 N N . GLY A 1 468 ? -21.075 5.012 3.947 1.00 93.12 468 GLY A N 1
ATOM 3645 C CA . GLY A 1 468 ? -20.964 3.828 3.089 1.00 93.12 468 GLY A CA 1
ATOM 3646 C C . GLY A 1 468 ? -19.524 3.327 2.911 1.00 93.12 468 GLY A C 1
ATOM 3647 O O . GLY A 1 468 ? -19.210 2.680 1.915 1.00 93.12 468 GLY A O 1
ATOM 3648 N N . ALA A 1 469 ? -18.624 3.649 3.841 1.00 94.06 469 ALA A N 1
ATOM 3649 C CA . ALA A 1 469 ? -17.245 3.184 3.820 1.00 94.06 469 ALA A CA 1
ATOM 3650 C C . ALA A 1 469 ? -17.160 1.739 4.357 1.00 94.06 469 ALA A C 1
ATOM 3652 O O . ALA A 1 469 ? -17.522 1.507 5.511 1.00 94.06 469 ALA A O 1
ATOM 3653 N N . PRO A 1 470 ? -16.626 0.775 3.583 1.00 92.56 470 PRO A N 1
ATOM 3654 C CA . PRO A 1 470 ? -16.546 -0.629 3.993 1.00 92.56 470 PRO A CA 1
ATOM 3655 C C . PRO A 1 470 ? -15.531 -0.908 5.111 1.00 92.56 470 PRO A C 1
ATOM 3657 O O . PRO A 1 470 ? -15.529 -2.004 5.666 1.00 92.56 470 PRO A O 1
ATOM 3660 N N . PHE A 1 471 ? -14.659 0.049 5.453 1.00 94.94 471 PHE A N 1
ATOM 3661 C CA . PHE A 1 471 ? -13.573 -0.166 6.411 1.00 94.94 471 PHE A CA 1
ATOM 3662 C C . PHE A 1 471 ? -13.375 1.001 7.374 1.00 94.94 471 PHE A C 1
ATOM 3664 O O . PHE A 1 471 ? -13.558 2.165 7.020 1.00 94.94 471 PHE A O 1
ATOM 3671 N N . VAL A 1 472 ? -12.871 0.665 8.563 1.00 97.06 472 VAL A N 1
ATOM 3672 C CA . VAL A 1 472 ? -12.182 1.575 9.486 1.00 97.06 472 VAL A CA 1
ATOM 3673 C C . VAL A 1 472 ? -10.757 1.060 9.665 1.00 97.06 472 VAL A C 1
ATOM 3675 O O . VAL A 1 472 ? -10.560 -0.110 9.986 1.00 97.06 472 VAL A O 1
ATOM 3678 N N . PHE A 1 473 ? -9.761 1.925 9.486 1.00 97.56 473 PHE A N 1
ATOM 3679 C CA . PHE A 1 473 ? -8.354 1.564 9.658 1.00 97.56 473 PHE A CA 1
ATOM 3680 C C . PHE A 1 473 ? -7.908 1.844 11.087 1.00 97.56 473 PHE A C 1
ATOM 3682 O O . PHE A 1 473 ? -8.000 2.977 11.555 1.00 97.56 473 PHE A O 1
ATOM 3689 N N . ILE A 1 474 ? -7.401 0.824 11.779 1.00 97.31 474 ILE A N 1
ATOM 3690 C CA . ILE A 1 474 ? -6.880 0.964 13.140 1.00 97.31 474 ILE A CA 1
ATOM 3691 C C . ILE A 1 474 ? -5.361 0.861 13.095 1.00 97.31 474 ILE A C 1
ATOM 3693 O O . ILE A 1 474 ? -4.819 -0.136 12.628 1.00 97.31 474 ILE A O 1
ATOM 3697 N N . ASN A 1 475 ? -4.683 1.889 13.597 1.00 95.62 475 ASN A N 1
ATOM 3698 C CA . ASN A 1 475 ? -3.245 1.878 13.811 1.00 95.62 475 ASN A CA 1
ATOM 3699 C C . ASN A 1 475 ? -2.928 1.433 15.252 1.00 95.62 475 ASN A C 1
ATOM 3701 O O . ASN A 1 475 ? -3.211 2.170 16.204 1.00 95.62 475 ASN A O 1
ATOM 3705 N N . ALA A 1 476 ? -2.369 0.247 15.466 1.00 94.62 476 ALA A N 1
ATOM 3706 C CA . ALA A 1 476 ? -2.124 -0.845 14.516 1.00 94.62 476 ALA A CA 1
ATOM 3707 C C . ALA A 1 476 ? -2.296 -2.198 15.217 1.00 94.62 476 ALA A C 1
ATOM 3709 O O . ALA A 1 476 ? -2.556 -2.256 16.418 1.00 94.62 476 ALA A O 1
ATOM 3710 N N . TRP A 1 477 ? -2.146 -3.294 14.468 1.00 95.38 477 TRP A N 1
ATOM 3711 C CA . TRP A 1 477 ? -2.084 -4.633 15.051 1.00 95.38 477 TRP A CA 1
ATOM 3712 C C . TRP A 1 477 ? -0.902 -4.757 16.027 1.00 95.38 477 TRP A C 1
ATOM 3714 O O . TRP A 1 477 ? -1.123 -5.019 17.205 1.00 95.38 477 TRP A O 1
ATOM 3724 N N . ASN A 1 478 ? 0.329 -4.491 15.582 1.00 95.88 478 ASN A N 1
ATOM 3725 C CA . ASN A 1 478 ? 1.550 -4.791 16.342 1.00 95.88 478 ASN A CA 1
ATOM 3726 C C . ASN A 1 478 ? 2.693 -3.770 16.136 1.00 95.88 478 ASN A C 1
ATOM 3728 O O . ASN A 1 478 ? 3.866 -4.142 16.106 1.00 95.88 478 ASN A O 1
ATOM 3732 N N . GLU A 1 479 ? 2.392 -2.471 16.020 1.00 93.38 479 GLU A N 1
ATOM 3733 C CA . GLU A 1 479 ? 3.426 -1.427 15.890 1.00 93.38 479 GLU A CA 1
ATOM 3734 C C . GLU A 1 479 ? 4.024 -1.066 17.267 1.00 93.38 479 GLU A C 1
ATOM 3736 O O . GLU A 1 479 ? 3.824 0.017 17.830 1.00 93.38 479 GLU A O 1
ATOM 3741 N N . TRP A 1 480 ? 4.764 -2.015 17.843 1.00 93.25 480 TRP A N 1
ATOM 3742 C CA . TRP A 1 480 ? 5.371 -1.908 19.174 1.00 93.25 480 TRP A CA 1
ATOM 3743 C C . TRP A 1 480 ? 6.356 -0.743 19.297 1.00 93.25 480 TRP A C 1
ATOM 3745 O O . TRP A 1 480 ? 6.406 -0.082 20.335 1.00 93.25 480 TRP A O 1
ATOM 3755 N N . ALA A 1 481 ? 7.100 -0.435 18.230 1.00 91.31 481 ALA A N 1
ATOM 3756 C CA . ALA A 1 481 ? 8.086 0.646 18.225 1.00 91.31 481 ALA A CA 1
ATOM 3757 C C . ALA A 1 481 ? 7.457 2.046 18.378 1.00 91.31 481 ALA A C 1
ATOM 3759 O O . ALA A 1 481 ? 8.156 3.007 18.724 1.00 91.31 481 ALA A O 1
ATOM 3760 N N . GLU A 1 482 ? 6.152 2.169 18.124 1.00 91.12 482 GLU A N 1
ATOM 3761 C CA . GLU A 1 482 ? 5.375 3.393 18.328 1.00 91.12 482 GLU A CA 1
ATOM 3762 C C . GLU A 1 482 ? 4.300 3.250 19.403 1.00 91.12 482 GLU A C 1
ATOM 3764 O O . GLU A 1 482 ? 3.472 4.147 19.544 1.00 91.12 482 GLU A O 1
ATOM 3769 N N . GLY A 1 483 ? 4.290 2.149 20.160 1.00 90.69 483 GLY A N 1
ATOM 3770 C CA . GLY A 1 483 ? 3.267 1.872 21.168 1.00 90.69 483 GLY A CA 1
ATOM 3771 C C . GLY A 1 483 ? 1.849 1.737 20.600 1.00 90.69 483 GLY A C 1
ATOM 3772 O O . GLY A 1 483 ? 0.889 1.805 21.362 1.00 90.69 483 GLY A O 1
ATOM 3773 N N . ALA A 1 484 ? 1.708 1.575 19.283 1.00 92.69 484 ALA A N 1
ATOM 3774 C CA . ALA A 1 484 ? 0.437 1.497 18.574 1.00 92.69 484 ALA A CA 1
ATOM 3775 C C . ALA A 1 484 ? 0.089 0.028 18.273 1.00 92.69 484 ALA A C 1
ATOM 3777 O O . ALA A 1 484 ? -0.036 -0.371 17.120 1.00 92.69 484 ALA A O 1
ATOM 3778 N N . TYR A 1 485 ? -0.041 -0.795 19.316 1.00 93.88 485 TYR A N 1
ATOM 3779 C CA . TYR A 1 485 ? -0.340 -2.226 19.198 1.00 93.88 485 TYR A CA 1
ATOM 3780 C C . TYR A 1 485 ? -1.695 -2.583 19.833 1.00 93.88 485 TYR A C 1
ATOM 3782 O O . TYR A 1 485 ? -2.021 -2.164 20.945 1.00 93.88 485 TYR A O 1
ATOM 3790 N N . MET A 1 486 ? -2.502 -3.331 19.083 1.00 95.50 486 MET A N 1
ATOM 3791 C CA . MET A 1 486 ? -3.719 -4.011 19.539 1.00 95.50 486 MET A CA 1
ATOM 3792 C C . MET A 1 486 ? -3.431 -5.420 20.049 1.00 95.50 486 MET A C 1
ATOM 3794 O O . MET A 1 486 ? -4.263 -5.985 20.758 1.00 95.50 486 MET A O 1
ATOM 3798 N N . GLU A 1 487 ? -2.296 -5.984 19.635 1.00 96.44 487 GLU A N 1
ATOM 3799 C CA . GLU A 1 487 ? -1.799 -7.277 20.074 1.00 96.44 487 GLU A CA 1
ATOM 3800 C C . GLU A 1 487 ? -1.829 -7.367 21.612 1.00 96.44 487 GLU A C 1
ATOM 3802 O O . GLU A 1 487 ? -1.433 -6.404 22.278 1.00 96.44 487 GLU A O 1
ATOM 3807 N N . PRO A 1 488 ? -2.328 -8.477 22.191 1.00 96.19 488 PRO A N 1
ATOM 3808 C CA . PRO A 1 488 ? -2.443 -8.600 23.637 1.00 96.19 488 PRO A CA 1
ATOM 3809 C C . PRO A 1 488 ? -1.106 -8.447 24.365 1.00 96.19 488 PRO A C 1
ATOM 3811 O O . PRO A 1 488 ? -0.089 -8.998 23.949 1.00 96.19 488 PRO A O 1
ATOM 3814 N N . ASP A 1 489 ? -1.135 -7.747 25.496 1.00 94.38 489 ASP A N 1
ATOM 3815 C CA . ASP A 1 489 ? 0.010 -7.541 26.384 1.00 94.38 489 ASP A CA 1
ATOM 3816 C C . ASP A 1 489 ? -0.345 -7.913 27.838 1.00 94.38 489 ASP A C 1
ATOM 3818 O O . ASP A 1 489 ? -1.496 -8.191 28.177 1.00 94.38 489 ASP A O 1
ATOM 3822 N N . GLU A 1 490 ? 0.639 -7.901 28.736 1.00 95.88 490 GLU A N 1
ATOM 3823 C CA . GLU A 1 490 ? 0.402 -8.177 30.163 1.00 95.88 490 GLU A CA 1
ATOM 3824 C C . GLU A 1 490 ? -0.351 -7.040 30.881 1.00 95.88 490 GLU A C 1
ATOM 3826 O O . GLU A 1 490 ? -0.949 -7.255 31.935 1.00 95.88 490 GLU A O 1
ATOM 3831 N N . ALA A 1 491 ? -0.327 -5.818 30.337 1.00 91.19 491 ALA A N 1
ATOM 3832 C CA . ALA A 1 491 ? -0.867 -4.629 30.998 1.00 91.19 491 ALA A CA 1
ATOM 3833 C C . ALA A 1 491 ? -2.367 -4.408 30.738 1.00 91.19 491 ALA A C 1
ATOM 3835 O O . ALA A 1 491 ? -3.082 -3.868 31.585 1.00 91.19 491 ALA A O 1
ATOM 3836 N N . ARG A 1 492 ? -2.836 -4.773 29.548 1.00 91.62 492 ARG A N 1
ATOM 3837 C CA . ARG A 1 492 ? -4.175 -4.526 29.004 1.00 91.62 492 ARG A CA 1
ATOM 3838 C C . ARG A 1 492 ? -4.828 -5.806 28.475 1.00 91.62 492 ARG A C 1
ATOM 3840 O O . ARG A 1 492 ? -6.026 -5.770 28.193 1.00 91.62 492 ARG A O 1
ATOM 3847 N N . GLY A 1 493 ? -4.102 -6.922 28.375 1.00 96.12 493 GLY A N 1
ATOM 3848 C CA . GLY A 1 493 ? -4.646 -8.202 27.926 1.00 96.12 493 GLY A CA 1
ATOM 3849 C C . GLY A 1 493 ? -5.328 -8.061 26.569 1.00 96.12 493 GLY A C 1
ATOM 3850 O O . GLY A 1 493 ? -4.791 -7.458 25.646 1.00 96.12 493 GLY A O 1
ATOM 3851 N N . THR A 1 494 ? -6.555 -8.558 26.455 1.00 97.50 494 THR A N 1
ATOM 3852 C CA . THR A 1 494 ? -7.361 -8.504 25.227 1.00 97.50 494 THR A CA 1
ATOM 3853 C C . THR A 1 494 ? -8.222 -7.246 25.094 1.00 97.50 494 THR A C 1
ATOM 3855 O O . THR A 1 494 ? -9.019 -7.163 24.161 1.00 97.50 494 THR A O 1
ATOM 3858 N N . PHE A 1 495 ? -8.068 -6.242 25.970 1.00 97.62 495 PHE A N 1
ATOM 3859 C CA . PHE A 1 495 ? -8.962 -5.077 26.058 1.00 97.62 495 PHE A CA 1
ATOM 3860 C C . PHE A 1 495 ? -9.280 -4.427 24.701 1.00 97.62 495 PHE A C 1
ATOM 3862 O O . PHE A 1 495 ? -10.447 -4.159 24.406 1.00 97.62 495 PHE A O 1
ATOM 3869 N N . PHE A 1 496 ? -8.266 -4.166 23.866 1.00 97.38 496 PHE A N 1
ATOM 3870 C CA . PHE A 1 496 ? -8.476 -3.525 22.564 1.00 97.38 496 PHE A CA 1
ATOM 3871 C C . PHE A 1 496 ? -9.262 -4.421 21.600 1.00 97.38 496 PHE A C 1
ATOM 3873 O O . PHE A 1 496 ? -10.160 -3.929 20.918 1.00 97.38 496 PHE A O 1
ATOM 3880 N N . LEU A 1 497 ? -8.965 -5.723 21.577 1.00 97.56 497 LEU A N 1
ATOM 3881 C CA . LEU A 1 497 ? -9.652 -6.705 20.735 1.00 97.56 497 LEU A CA 1
ATOM 3882 C C . LEU A 1 497 ? -11.109 -6.883 21.161 1.00 97.56 497 LEU A C 1
ATOM 3884 O O . LEU A 1 497 ? -12.000 -6.791 20.320 1.00 97.56 497 LEU A O 1
ATOM 3888 N N . ASP A 1 498 ? -11.352 -7.063 22.461 1.00 98.31 498 ASP A N 1
ATOM 3889 C CA . ASP A 1 498 ? -12.701 -7.192 23.018 1.00 98.31 498 ASP A CA 1
ATOM 3890 C C . ASP A 1 498 ? -13.530 -5.938 22.733 1.00 98.31 498 ASP A C 1
ATOM 3892 O O . ASP A 1 498 ? -14.668 -6.029 22.280 1.00 98.31 498 ASP A O 1
ATOM 3896 N N . THR A 1 499 ? -12.932 -4.756 22.901 1.00 98.06 499 THR A N 1
ATOM 3897 C CA . THR A 1 499 ? -13.616 -3.487 22.632 1.00 98.06 499 THR A CA 1
ATOM 3898 C C . THR A 1 499 ? -13.990 -3.332 21.157 1.00 98.06 499 THR A C 1
ATOM 3900 O O . THR A 1 499 ? -15.088 -2.862 20.856 1.00 98.06 499 THR A O 1
ATOM 3903 N N . VAL A 1 500 ? -13.097 -3.700 20.230 1.00 97.75 500 VAL A N 1
ATOM 3904 C CA . VAL A 1 500 ? -13.382 -3.641 18.787 1.00 97.75 500 VAL A CA 1
ATOM 3905 C C . VAL A 1 500 ? -14.454 -4.661 18.413 1.00 97.75 500 VAL A C 1
ATOM 3907 O O . VAL A 1 500 ? -15.419 -4.284 17.753 1.00 97.75 500 VAL A O 1
ATOM 3910 N N . ARG A 1 501 ? -14.341 -5.909 18.886 1.00 97.75 501 ARG A N 1
ATOM 3911 C CA . ARG A 1 501 ? -15.348 -6.962 18.685 1.00 97.75 501 ARG A CA 1
ATOM 3912 C C . ARG A 1 501 ? -16.730 -6.498 19.140 1.00 97.75 501 ARG A C 1
ATOM 3914 O O . ARG A 1 501 ? -17.688 -6.584 18.378 1.00 97.75 501 ARG A O 1
ATOM 3921 N N . ASP A 1 502 ? -16.829 -5.978 20.360 1.00 98.06 502 ASP A N 1
ATOM 3922 C CA . ASP A 1 502 ? -18.102 -5.553 20.938 1.00 98.06 502 ASP A CA 1
ATOM 3923 C C . ASP A 1 502 ? -18.692 -4.351 20.187 1.00 98.06 502 ASP A C 1
ATOM 3925 O O . ASP A 1 502 ? -19.905 -4.282 19.987 1.00 98.06 502 ASP A O 1
ATOM 3929 N N . ALA A 1 503 ? -17.847 -3.414 19.739 1.00 97.19 503 ALA A N 1
ATOM 3930 C CA . ALA A 1 503 ? -18.279 -2.261 18.953 1.00 97.19 503 ALA A CA 1
ATOM 3931 C C . ALA A 1 503 ? -18.768 -2.654 17.548 1.00 97.19 503 ALA A C 1
ATOM 3933 O O . ALA A 1 503 ? -19.765 -2.102 17.083 1.00 97.19 503 ALA A O 1
ATOM 3934 N N . VAL A 1 504 ? -18.108 -3.612 16.889 1.00 95.75 504 VAL A N 1
ATOM 3935 C CA . VAL A 1 504 ? -18.554 -4.165 15.599 1.00 95.75 504 VAL A CA 1
ATOM 3936 C C . VAL A 1 504 ? -19.892 -4.885 15.769 1.00 95.75 504 VAL A C 1
ATOM 3938 O O . VAL A 1 504 ? -20.852 -4.535 15.090 1.00 95.75 504 VAL A O 1
ATOM 3941 N N . ALA A 1 505 ? -20.009 -5.775 16.759 1.00 96.38 505 ALA A N 1
ATOM 3942 C CA . ALA A 1 505 ? -21.252 -6.496 17.037 1.00 96.38 505 ALA A CA 1
ATOM 3943 C C . ALA A 1 505 ? -22.421 -5.568 17.429 1.00 96.38 505 ALA A C 1
ATOM 3945 O O . ALA A 1 505 ? -23.590 -5.913 17.266 1.00 96.38 505 ALA A O 1
ATOM 3946 N N . GLU A 1 506 ? -22.150 -4.402 18.018 1.00 94.56 506 GLU A N 1
ATOM 3947 C CA . GLU A 1 506 ? -23.165 -3.374 18.279 1.00 94.56 506 GLU A CA 1
ATOM 3948 C C . GLU A 1 506 ? -23.649 -2.702 16.986 1.00 94.56 506 GLU A C 1
ATOM 3950 O O . GLU A 1 506 ? -24.846 -2.465 16.837 1.00 94.56 506 GLU A O 1
ATOM 3955 N N . ILE A 1 507 ? -22.736 -2.405 16.060 1.00 89.81 507 ILE A N 1
ATOM 3956 C CA . ILE A 1 507 ? -23.053 -1.785 14.768 1.00 89.81 507 ILE A CA 1
ATOM 3957 C C . ILE A 1 507 ? -23.846 -2.753 13.889 1.00 89.81 507 ILE A C 1
ATOM 3959 O O . ILE A 1 507 ? -24.886 -2.357 13.380 1.00 89.81 507 ILE A O 1
ATOM 3963 N N . GLU A 1 508 ? -23.418 -4.014 13.793 1.00 89.38 508 GLU A N 1
ATOM 3964 C CA . GLU A 1 508 ? -24.100 -5.060 13.013 1.00 89.38 508 GLU A CA 1
ATOM 3965 C C . GLU A 1 508 ? -25.522 -5.344 13.505 1.00 89.38 508 GLU A C 1
ATOM 3967 O O . GLU A 1 508 ? -26.386 -5.708 12.721 1.00 89.38 508 GLU A O 1
ATOM 3972 N N . ARG A 1 509 ? -25.792 -5.169 14.805 1.00 91.38 509 ARG A N 1
ATOM 3973 C CA . ARG A 1 509 ? -27.150 -5.295 15.362 1.00 91.38 509 ARG A CA 1
ATOM 3974 C C . ARG A 1 509 ? -28.035 -4.080 15.091 1.00 91.38 509 ARG A C 1
ATOM 3976 O O . ARG A 1 509 ? -29.244 -4.165 15.294 1.00 91.38 509 ARG A O 1
ATOM 3983 N N . ALA A 1 510 ? -27.440 -2.940 14.749 1.00 80.69 510 ALA A N 1
ATOM 3984 C CA . ALA A 1 510 ? -28.147 -1.686 14.507 1.00 80.69 510 ALA A CA 1
ATOM 3985 C C . ALA A 1 510 ? -28.461 -1.445 13.019 1.00 80.69 510 ALA A C 1
ATOM 3987 O O . ALA A 1 510 ? -29.258 -0.556 12.719 1.00 80.69 510 ALA A O 1
ATOM 3988 N N . THR A 1 511 ? -27.820 -2.199 12.125 1.00 75.44 511 THR A N 1
ATOM 3989 C CA . THR A 1 511 ? -28.050 -2.252 10.672 1.00 75.44 511 THR A CA 1
ATOM 3990 C C . THR A 1 511 ? -28.921 -3.437 10.313 1.00 75.44 511 THR A C 1
ATOM 3992 O O . THR A 1 511 ? -29.801 -3.270 9.443 1.00 75.44 511 THR A O 1
#

Sequence (511 aa):
MSSAIKTFLLIASLLLSGCSITIQTEFPTPTAPIPVTATLPPTSTPRPSETSTPPPSAPT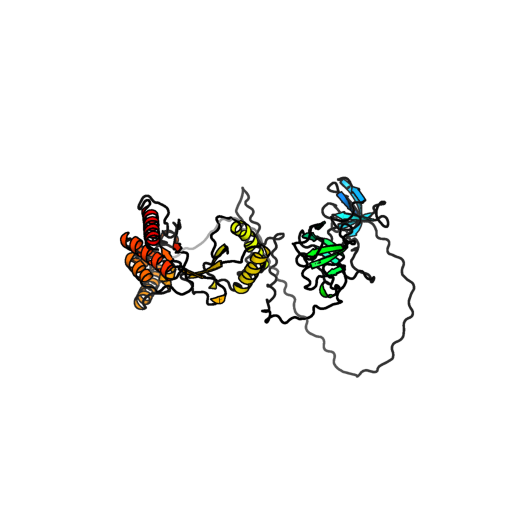IVPVQGTTSTQLNVRAEPSTVSETLGIIAANTSIQIVGRDPGGNWWQILYEAGAEGKAWVAAQYVETEAGPEVPVIGGGAESDAAHSAVVIQELNIRSGPGTGFNSLGILNTNDVVNLTGKNRDGSWLQIEFADGPDGRGWVNAAFVRTNDAENLPIVSDTGEVVGTGTPMDTPLPPTPTLAPAPMDFDSADAPLKTILFERVGTQTLIYNGDVSQPDGDAEDWQHHFEYLLRVFRDPRYIRVDGKPMFLIYRSASIEPMEGMLRLWRQLAERAGLPGLHIVSMRTAFPPDTRDGLFDAFAEFEPVYTFRERKPFWLRKRERWLRQYRRARLRLFGSVSGPPHSYHYSGLWGMIERRKLPERTYPGAFVDWDNTPRRGLERGIVMRKFKARAFEKGIRTQLRKALDAGAPFVFINAWNEWAEGAYMEPDEARGTFFLDTVRDAVAEIERAT

Secondary structure (DSSP, 8-state):
--------------------------PPPPPPPPP----------PPPPPPPPPPPPPP-PPPEEEEESS-EEEESSSSTTS-EEEEEPTT-EEEEEEE-TTSSEEEEE-TTSGGGEEEEEGGGEEESSS----BTTSSS-SS---EEEESS-EEEESSSSTTSPEEEEEPTT-EEEEEEE-TTSSEEEEE-TTSGGGEEEEEGGGEE-S-TTTSEEE-TTS-EEEESSPPP--PSPPP-PPPPP----BTTB-S------SSS----------S-TT--HHHHHHHHHHHHHHHTSTTS-EETTEEEEEETTGGG-TTHHHHHHHHHHHHHHTT-S--EEEEEE-SSPPPS-GGG-SEEEE-TTHHHHHH---HHHHHHHHHHHHHHHHHHHHHS----PPEEEEHHHHHHHHHHSPPPTTEE-EEES--B-HHHHHHHH-EEEES--HHHHHHHHHHHHHHHHHTT-S--EEE-SEEGGGTEE-S-BTTTBTHHHHHHHHHHHHHHTT-

pLDDT: mean 74.13, std 21.96, range [24.5, 98.31]